Protein AF-0000000075077909 (afdb_homodimer)

Nearest PDB structures (foldseek):
  2gey-assembly3_C-2  TM=3.845E-01  e=5.358E-01  Streptomyces galilaeus
  4id2-assembly1_A  TM=4.530E-01  e=2.276E+00  Bacteroides ovatus ATCC 8483
  2gey-assembly3_A  TM=3.389E-01  e=6.541E-01  Streptomyces galilaeus
  1ln1-assembly1_A  TM=3.971E-01  e=1.190E+00  Homo sapiens
  4ytx-assembly4_L  TM=2.922E-01  e=3.227E+00  Saccharomyces cerevisiae S288C

pLDDT: mean 89.44, std 9.47, range [25.03, 98.0]

Foldseek 3Di:
DPPPCLFLLNLCVPFDFQDDPVPPPDDPSLLLLLLLLQLLQQQFALQSSQVSCVVCVVLSCVPPPCVVGGDHSVSSLVRLLRTDLVRLQLSLLVSCVVVFDDDAQFEKAKDKDWQAQLDDVVVPAHTWIKIWIAGLVRLATNTIFIDDRPDDCQVGLLVGLVSDQAARYEYEYEQVNPDQVSLVSSVVSHHKYKYWHDCVVPQQQVQQVVVVVVCVVVVVPPFDKDKDKDWDDDPQKIKIKIKIKGQPCVSGPPQVSHPQFGMKMKMWIWMDHPPDIDIDIIIITINDHRDRVSSVCNVVSNVVCCVSPVCCCCPQSVSSPHNSHRRCNNSSVVSSVSLSSSLLSLDPDPDDSNVSSNCSNVDSVSSVCSSGVD/DQPPCLFLLNLCVPFDFQDDPVPPPDDPSLLLLLLLLQLLQQQFALQSSQVSCVVCVVLSCVPPPCVVGGDHSVSSLVRLLRTDLVSLQLSLLVSCVSVFDDDAQFEKAKDKDWQAQLADVVVPAHTWIKIWIAGLVRLATNGIFIDDRPDDCQVGLLVGLVSDQAARYEYEYEQVNPDQVSLVSSVVSRHKYKYWHDCVVPQQQVQQVVVVVVCVVVVVVPFDKDKDKDWDDDPQKIKIKIKIKGQPCVSGPPQVSHPQFGMKMKMWIWMDHPPDIDIDIIIITINDHRDRVSSVCNVVSNVVCCVSPVCCCCPQSVSSPHNSHRHCNNSSVVSSVSLSSSLLSLDPDPDDSNVSSNCSNVDSVSSVCSSGVD

Structure (mmCIF, N/CA/C/O backbone):
data_AF-0000000075077909-model_v1
#
loop_
_entity.id
_entity.type
_entity.pdbx_description
1 polymer 'ISAs1 family transposase'
#
loop_
_atom_site.group_PDB
_atom_site.id
_atom_site.type_symbol
_atom_site.label_atom_id
_atom_site.label_alt_id
_atom_site.label_comp_id
_atom_site.label_asym_id
_atom_site.label_entity_id
_atom_site.label_seq_id
_atom_site.pdbx_PDB_ins_code
_atom_site.Cartn_x
_atom_site.Cartn_y
_atom_site.Cartn_z
_atom_site.occupancy
_atom_site.B_iso_or_equiv
_atom_site.auth_seq_id
_atom_site.auth_comp_id
_atom_site.auth_asym_id
_atom_site.auth_atom_id
_atom_site.pdbx_PDB_model_num
ATOM 1 N N . MET A 1 1 ? 3.834 -33.812 13.461 1 25.03 1 MET A N 1
ATOM 2 C CA . MET A 1 1 ? 5.242 -33.562 13.148 1 25.03 1 MET A CA 1
ATOM 3 C C . MET A 1 1 ? 5.43 -33.25 11.672 1 25.03 1 MET A C 1
ATOM 5 O O . MET A 1 1 ? 5.055 -34.062 10.805 1 25.03 1 MET A O 1
ATOM 9 N N . LEU A 1 2 ? 5.316 -32.125 11.25 1 38.5 2 LEU A N 1
ATOM 10 C CA . LEU A 1 2 ? 5.457 -31.906 9.812 1 38.5 2 LEU A CA 1
ATOM 11 C C . LEU A 1 2 ? 6.625 -32.719 9.258 1 38.5 2 LEU A C 1
ATOM 13 O O . LEU A 1 2 ? 7.672 -32.812 9.898 1 38.5 2 LEU A O 1
ATOM 17 N N . PRO A 1 3 ? 6.461 -33.594 8.422 1 41.5 3 PRO A N 1
ATOM 18 C CA . PRO A 1 3 ? 7.668 -34.312 8.047 1 41.5 3 PRO A CA 1
ATOM 19 C C . PRO A 1 3 ? 8.883 -33.406 7.867 1 41.5 3 PRO A C 1
ATOM 21 O O . PRO A 1 3 ? 8.75 -32.281 7.379 1 41.5 3 PRO A O 1
ATOM 24 N N . THR A 1 4 ? 9.93 -33.375 8.797 1 47.56 4 THR A N 1
ATOM 25 C CA . THR A 1 4 ? 11.25 -32.75 8.945 1 47.56 4 THR A CA 1
ATOM 26 C C . THR A 1 4 ? 11.836 -32.406 7.582 1 47.56 4 THR A C 1
ATOM 28 O O . THR A 1 4 ? 12.562 -31.422 7.453 1 47.56 4 THR A O 1
ATOM 31 N N . ASP A 1 5 ? 11.234 -33.094 6.422 1 58.75 5 ASP A N 1
ATOM 32 C CA . ASP A 1 5 ? 11.867 -33.125 5.109 1 58.75 5 ASP A CA 1
ATOM 33 C C . ASP A 1 5 ? 11.352 -32 4.219 1 58.75 5 ASP A C 1
ATOM 35 O O . ASP A 1 5 ? 11.961 -31.688 3.193 1 58.75 5 ASP A O 1
ATOM 39 N N . CYS A 1 6 ? 10.383 -31.125 4.645 1 64.06 6 CYS A N 1
ATOM 40 C CA . CYS A 1 6 ? 9.789 -30.141 3.734 1 64.06 6 CYS A CA 1
ATOM 41 C C . CYS A 1 6 ? 10.133 -28.719 4.16 1 64.06 6 CYS A C 1
ATOM 43 O O . CYS A 1 6 ? 9.477 -27.766 3.742 1 64.06 6 CYS A O 1
ATOM 45 N N . SER A 1 7 ? 11.164 -28.781 4.887 1 83.19 7 SER A N 1
ATOM 46 C CA . SER A 1 7 ? 11.5 -27.453 5.406 1 83.19 7 SER A CA 1
ATOM 47 C C . SER A 1 7 ? 12.133 -26.578 4.328 1 83.19 7 SER A C 1
ATOM 49 O O . SER A 1 7 ? 12.922 -27.062 3.518 1 83.19 7 SER A O 1
ATOM 51 N N . LEU A 1 8 ? 11.656 -25.391 4.281 1 86 8 LEU A N 1
ATOM 52 C CA . LEU A 1 8 ? 12.219 -24.391 3.367 1 86 8 LEU A CA 1
ATOM 53 C C . LEU A 1 8 ? 13.734 -24.328 3.504 1 86 8 LEU A C 1
ATOM 55 O O . LEU A 1 8 ? 14.453 -24.312 2.502 1 86 8 LEU A O 1
ATOM 59 N N . ILE A 1 9 ? 14.219 -24.453 4.699 1 86.94 9 ILE A N 1
ATOM 60 C CA . ILE A 1 9 ? 15.641 -24.328 5.004 1 86.94 9 ILE A CA 1
ATOM 61 C C . ILE A 1 9 ? 16.406 -25.484 4.383 1 86.94 9 ILE A C 1
ATOM 63 O O . ILE A 1 9 ? 17.469 -25.281 3.777 1 86.94 9 ILE A O 1
ATOM 67 N N . LYS A 1 10 ? 15.875 -26.641 4.426 1 88.38 10 LYS A N 1
ATOM 68 C CA . LYS A 1 10 ? 16.531 -27.812 3.863 1 88.38 10 LYS A CA 1
ATOM 69 C C . LYS A 1 10 ? 16.656 -27.703 2.346 1 88.38 10 LYS A C 1
ATOM 71 O O . LYS A 1 10 ? 17.719 -27.969 1.776 1 88.38 10 LYS A O 1
ATOM 76 N N . HIS A 1 11 ? 15.664 -27.297 1.731 1 91.25 11 HIS A N 1
ATOM 77 C CA . HIS A 1 11 ? 15.625 -27.266 0.274 1 91.25 11 HIS A CA 1
ATOM 78 C C . HIS A 1 11 ? 16.5 -26.141 -0.283 1 91.25 11 HIS A C 1
ATOM 80 O O . HIS A 1 11 ? 16.969 -26.219 -1.42 1 91.25 11 HIS A O 1
ATOM 86 N N . PHE A 1 12 ? 16.719 -25.141 0.516 1 92.69 12 PHE A N 1
ATOM 87 C CA . PHE A 1 12 ? 17.516 -24.016 0.029 1 92.69 12 PHE A CA 1
ATOM 88 C C . PHE A 1 12 ? 18.953 -24.094 0.546 1 92.69 12 PHE A C 1
ATOM 90 O O . PHE A 1 12 ? 19.766 -23.203 0.291 1 92.69 12 PHE A O 1
ATOM 97 N N . SER A 1 13 ? 19.25 -25.094 1.249 1 88.31 13 SER A N 1
ATOM 98 C CA . SER A 1 13 ? 20.594 -25.281 1.811 1 88.31 13 SER A CA 1
ATOM 99 C C . SER A 1 13 ? 21.625 -25.531 0.715 1 88.31 13 SER A C 1
ATOM 101 O O . SER A 1 13 ? 22.812 -25.328 0.923 1 88.31 13 SER A O 1
ATOM 103 N N . ASN A 1 14 ? 21.156 -25.844 -0.475 1 85.5 14 ASN A N 1
ATOM 104 C CA . ASN A 1 14 ? 22.078 -26.234 -1.544 1 85.5 14 ASN A CA 1
ATOM 105 C C . ASN A 1 14 ? 22.375 -25.062 -2.482 1 85.5 14 ASN A C 1
ATOM 107 O O . ASN A 1 14 ? 23.094 -25.234 -3.465 1 85.5 14 ASN A O 1
ATOM 111 N N . VAL A 1 15 ? 21.844 -23.953 -2.131 1 91.06 15 VAL A N 1
ATOM 112 C CA . VAL A 1 15 ? 22.141 -22.797 -2.971 1 91.06 15 VAL A CA 1
ATOM 113 C C . VAL A 1 15 ? 23.609 -22.438 -2.863 1 91.06 15 VAL A C 1
ATOM 115 O O . VAL A 1 15 ? 24.172 -22.375 -1.762 1 91.06 15 VAL A O 1
ATOM 118 N N . THR A 1 16 ? 24.234 -22.203 -3.947 1 89.81 16 THR A N 1
ATOM 119 C CA . THR A 1 16 ? 25.656 -21.875 -3.984 1 89.81 16 THR A CA 1
ATOM 120 C C . THR A 1 16 ? 25.891 -20.453 -3.504 1 89.81 16 THR A C 1
ATOM 122 O O . THR A 1 16 ? 25.219 -19.516 -3.953 1 89.81 16 THR A O 1
ATOM 125 N N . ASP A 1 17 ? 26.75 -20.344 -2.584 1 89.12 17 ASP A N 1
ATOM 126 C CA . ASP A 1 17 ? 27.156 -19.016 -2.113 1 89.12 17 ASP A CA 1
ATOM 127 C C . ASP A 1 17 ? 28.078 -18.328 -3.117 1 89.12 17 ASP A C 1
ATOM 129 O O . ASP A 1 17 ? 29.188 -18.812 -3.371 1 89.12 17 ASP A O 1
ATOM 133 N N . PRO A 1 18 ? 27.625 -17.25 -3.654 1 86.19 18 PRO A N 1
ATOM 134 C CA . PRO A 1 18 ? 28.406 -16.609 -4.711 1 86.19 18 PRO A CA 1
ATOM 135 C C . PRO A 1 18 ? 29.609 -15.844 -4.168 1 86.19 18 PRO A C 1
ATOM 137 O O . PRO A 1 18 ? 30.469 -15.414 -4.941 1 86.19 18 PRO A O 1
ATOM 140 N N . ARG A 1 19 ? 29.766 -15.797 -2.926 1 83.94 19 ARG A N 1
ATOM 141 C CA . ARG A 1 19 ? 30.812 -14.953 -2.338 1 83.94 19 ARG A CA 1
ATOM 142 C C . ARG A 1 19 ? 32.125 -15.711 -2.207 1 83.94 19 ARG A C 1
ATOM 144 O O . ARG A 1 19 ? 32.125 -16.938 -2.129 1 83.94 19 ARG A O 1
ATOM 151 N N . ILE A 1 20 ? 33.125 -14.789 -2.197 1 76.56 20 ILE A N 1
ATOM 152 C CA . ILE A 1 20 ? 34.438 -15.344 -1.906 1 76.56 20 ILE A CA 1
ATOM 153 C C . ILE A 1 20 ? 34.594 -15.523 -0.399 1 76.56 20 ILE A C 1
ATOM 155 O O . ILE A 1 20 ? 34 -14.797 0.39 1 76.56 20 ILE A O 1
ATOM 159 N N . GLU A 1 21 ? 35.438 -16.406 -0.018 1 72.31 21 GLU A N 1
ATOM 160 C CA . GLU A 1 21 ? 35.562 -16.875 1.357 1 72.31 21 GLU A CA 1
ATOM 161 C C . GLU A 1 21 ? 35.844 -15.727 2.314 1 72.31 21 GLU A C 1
ATOM 163 O O . GLU A 1 21 ? 35.25 -15.656 3.398 1 72.31 21 GLU A O 1
ATOM 168 N N . ARG A 1 22 ? 36.656 -14.82 1.953 1 63.66 22 ARG A N 1
ATOM 169 C CA . ARG A 1 22 ? 37.062 -13.742 2.844 1 63.66 22 ARG A CA 1
ATOM 170 C C . ARG A 1 22 ? 35.906 -12.789 3.131 1 63.66 22 ARG A C 1
ATOM 172 O O . ARG A 1 22 ? 35.938 -12.062 4.125 1 63.66 22 ARG A O 1
ATOM 179 N N . LYS A 1 23 ? 34.875 -12.945 2.359 1 68 23 LYS A N 1
ATOM 180 C CA . LYS A 1 23 ? 33.781 -11.977 2.455 1 68 23 LYS A CA 1
ATOM 181 C C . LYS A 1 23 ? 32.531 -12.625 2.99 1 68 23 LYS A C 1
ATOM 183 O O . LYS A 1 23 ? 31.422 -12.094 2.818 1 68 23 LYS A O 1
ATOM 188 N N . LYS A 1 24 ? 32.781 -13.797 3.611 1 75.38 24 LYS A N 1
ATOM 189 C CA . LYS A 1 24 ? 31.625 -14.547 4.078 1 75.38 24 LYS A CA 1
ATOM 190 C C . LYS A 1 24 ? 31.406 -14.359 5.578 1 75.38 24 LYS A C 1
ATOM 192 O O . LYS A 1 24 ? 31.406 -15.328 6.336 1 75.38 24 LYS A O 1
ATOM 197 N N . LEU A 1 25 ? 31.141 -13.195 6.008 1 81.31 25 LEU A N 1
ATOM 198 C CA . LEU A 1 25 ? 30.906 -12.953 7.426 1 81.31 25 LEU A CA 1
ATOM 199 C C . LEU A 1 25 ? 29.594 -13.594 7.871 1 81.31 25 LEU A C 1
ATOM 201 O O . LEU A 1 25 ? 29.531 -14.211 8.945 1 81.31 25 LEU A O 1
ATOM 205 N N . HIS A 1 26 ? 28.656 -13.586 7.055 1 90.81 26 HIS A N 1
ATOM 206 C CA . HIS A 1 26 ? 27.344 -14.164 7.344 1 90.81 26 HIS A CA 1
ATOM 207 C C . HIS A 1 26 ? 27.078 -15.383 6.469 1 90.81 26 HIS A C 1
ATOM 209 O O . HIS A 1 26 ? 27.406 -15.383 5.281 1 90.81 26 HIS A O 1
ATOM 215 N N . GLN A 1 27 ? 26.531 -16.375 7.117 1 91.56 27 GLN A N 1
ATOM 216 C CA . GLN A 1 27 ? 26.156 -17.531 6.32 1 91.56 27 GLN A CA 1
ATOM 217 C C . GLN A 1 27 ? 25.047 -17.188 5.332 1 91.56 27 GLN A C 1
ATOM 219 O O . GLN A 1 27 ? 24.188 -16.344 5.621 1 91.56 27 GLN A O 1
ATOM 224 N N . LEU A 1 28 ? 25.125 -17.859 4.203 1 94 28 LEU A N 1
ATOM 225 C CA . LEU A 1 28 ? 24.141 -17.578 3.162 1 94 28 LEU A CA 1
ATOM 226 C C . LEU A 1 28 ? 22.719 -17.875 3.66 1 94 28 LEU A C 1
ATOM 228 O O . LEU A 1 28 ? 21.812 -17.094 3.416 1 94 28 LEU A O 1
ATOM 232 N N . MET A 1 29 ? 22.594 -18.922 4.414 1 93.62 29 MET A N 1
ATOM 233 C CA . MET A 1 29 ? 21.266 -19.312 4.906 1 93.62 29 MET A CA 1
ATOM 234 C C . MET A 1 29 ? 20.734 -18.281 5.902 1 93.62 29 MET A C 1
ATOM 236 O O . MET A 1 29 ? 19.531 -18.047 5.98 1 93.62 29 MET A O 1
ATOM 240 N N . ASP A 1 30 ? 21.609 -17.703 6.633 1 95.25 30 ASP A N 1
ATOM 241 C CA . ASP A 1 30 ? 21.203 -16.609 7.512 1 95.25 30 ASP A CA 1
ATOM 242 C C . ASP A 1 30 ? 20.5 -15.5 6.73 1 95.25 30 ASP A C 1
ATOM 244 O O . ASP A 1 30 ? 19.469 -14.984 7.156 1 95.25 30 ASP A O 1
ATOM 248 N N . ILE A 1 31 ? 21.094 -15.227 5.602 1 95.94 31 ILE A N 1
ATOM 249 C CA . ILE A 1 31 ? 20.625 -14.125 4.773 1 95.94 31 ILE A CA 1
ATOM 250 C C . ILE A 1 31 ? 19.297 -14.508 4.129 1 95.94 31 ILE A C 1
ATOM 252 O O . ILE A 1 31 ? 18.344 -13.711 4.129 1 95.94 31 ILE A O 1
ATOM 256 N N . ILE A 1 32 ? 19.156 -15.703 3.666 1 95.56 32 ILE A N 1
ATOM 257 C CA . ILE A 1 32 ? 17.953 -16.156 2.984 1 95.56 32 ILE A CA 1
ATOM 258 C C . ILE A 1 32 ? 16.797 -16.219 3.977 1 95.56 32 ILE A C 1
ATOM 260 O O . ILE A 1 32 ? 15.719 -15.68 3.713 1 95.56 32 ILE A O 1
ATOM 264 N N . VAL A 1 33 ? 17.016 -16.766 5.145 1 95.94 33 VAL A N 1
ATOM 265 C CA . VAL A 1 33 ? 15.977 -16.922 6.152 1 95.94 33 VAL A CA 1
ATOM 266 C C . VAL A 1 33 ? 15.547 -15.555 6.668 1 95.94 33 VAL A C 1
ATOM 268 O O . VAL A 1 33 ? 14.352 -15.281 6.809 1 95.94 33 VAL A O 1
ATOM 271 N N . LEU A 1 34 ? 16.516 -14.711 6.93 1 97.5 34 LEU A N 1
ATOM 272 C CA . LEU A 1 34 ? 16.219 -13.352 7.355 1 97.5 34 LEU A CA 1
ATOM 273 C C . LEU A 1 34 ? 15.328 -12.648 6.336 1 97.5 34 LEU A C 1
ATOM 275 O O . LEU A 1 34 ? 14.305 -12.055 6.703 1 97.5 34 LEU A O 1
ATOM 279 N N . THR A 1 35 ? 15.656 -12.734 5.055 1 96.88 35 THR A N 1
ATOM 280 C CA . THR A 1 35 ? 14.938 -12.031 4 1 96.88 35 THR A CA 1
ATOM 281 C C . THR A 1 35 ? 13.516 -12.57 3.854 1 96.88 35 THR A C 1
ATOM 283 O O . THR A 1 35 ? 12.562 -11.805 3.711 1 96.88 35 THR A O 1
ATOM 286 N N . VAL A 1 36 ? 13.312 -13.852 3.912 1 96.69 36 VAL A N 1
ATOM 287 C CA . VAL A 1 36 ? 11.992 -14.469 3.807 1 96.69 36 VAL A CA 1
ATOM 288 C C . VAL A 1 36 ? 11.125 -14.039 4.988 1 96.69 36 VAL A C 1
ATOM 290 O O . VAL A 1 36 ? 9.992 -13.586 4.805 1 96.69 36 VAL A O 1
ATOM 293 N N . CYS A 1 37 ? 11.688 -14.117 6.211 1 97.5 37 CYS A N 1
ATOM 294 C CA . CYS A 1 37 ? 10.93 -13.789 7.414 1 97.5 37 CYS A CA 1
ATOM 295 C C . CYS A 1 37 ? 10.562 -12.312 7.441 1 97.5 37 CYS A C 1
ATOM 297 O O . CYS A 1 37 ? 9.453 -11.953 7.844 1 97.5 37 CYS A O 1
ATOM 299 N N . ALA A 1 38 ? 11.531 -11.531 7.07 1 97.75 38 ALA A N 1
ATOM 300 C CA . ALA A 1 38 ? 11.266 -10.094 7 1 97.75 38 ALA A CA 1
ATOM 301 C C . ALA A 1 38 ? 10.156 -9.797 5.996 1 97.75 38 ALA A C 1
ATOM 303 O O . ALA A 1 38 ? 9.25 -9.008 6.281 1 97.75 38 ALA A O 1
ATOM 304 N N . SER A 1 39 ? 10.203 -10.438 4.848 1 95.62 39 SER A N 1
ATOM 305 C CA . SER A 1 39 ? 9.195 -10.25 3.809 1 95.62 39 SER A CA 1
ATOM 306 C C . SER A 1 39 ? 7.82 -10.727 4.273 1 95.62 39 SER A C 1
ATOM 308 O O . SER A 1 39 ? 6.805 -10.078 4 1 95.62 39 SER A O 1
ATOM 310 N N . LEU A 1 40 ? 7.781 -11.797 5.012 1 96.06 40 LEU A N 1
ATOM 311 C CA . LEU A 1 40 ? 6.543 -12.305 5.59 1 96.06 40 LEU A CA 1
ATOM 312 C C . LEU A 1 40 ? 5.926 -11.281 6.535 1 96.06 40 LEU A C 1
ATOM 314 O O . LEU A 1 40 ? 4.703 -11.234 6.703 1 96.06 40 LEU A O 1
ATOM 318 N N . SER A 1 41 ? 6.832 -10.531 7.09 1 96.75 41 SER A N 1
ATOM 319 C CA . SER A 1 41 ? 6.41 -9.656 8.18 1 96.75 41 SER A CA 1
ATOM 320 C C . SER A 1 41 ? 6.246 -8.219 7.695 1 96.75 41 SER A C 1
ATOM 322 O O . SER A 1 41 ? 6.293 -7.281 8.492 1 96.75 41 SER A O 1
ATOM 324 N N . GLY A 1 42 ? 6.25 -8.008 6.438 1 93.56 42 GLY A N 1
ATOM 325 C CA . GLY A 1 42 ? 5.863 -6.715 5.898 1 93.56 42 GLY A CA 1
ATOM 326 C C . GLY A 1 42 ? 7.047 -5.883 5.434 1 93.56 42 GLY A C 1
ATOM 327 O O . GLY A 1 42 ? 6.871 -4.82 4.836 1 93.56 42 GLY A O 1
ATOM 328 N N . ALA A 1 43 ? 8.281 -6.309 5.656 1 94 43 ALA A N 1
ATOM 329 C CA . ALA A 1 43 ? 9.461 -5.531 5.277 1 94 43 ALA A CA 1
ATOM 330 C C . ALA A 1 43 ? 9.633 -5.5 3.764 1 94 43 ALA A C 1
ATOM 332 O O . ALA A 1 43 ? 9.586 -6.543 3.105 1 94 43 ALA A O 1
ATOM 333 N N . GLU A 1 44 ? 9.711 -4.219 3.367 1 88 44 GLU A N 1
ATOM 334 C CA . GLU A 1 44 ? 9.984 -4.004 1.951 1 88 44 GLU A CA 1
ATOM 335 C C . GLU A 1 44 ? 11.297 -3.244 1.754 1 88 44 GLU A C 1
ATOM 337 O O . GLU A 1 44 ? 11.57 -2.275 2.465 1 88 44 GLU A O 1
ATOM 342 N N . GLY A 1 45 ? 12.203 -3.758 1.009 1 90.69 45 GLY A N 1
ATOM 343 C CA . GLY A 1 45 ? 13.492 -3.125 0.77 1 90.69 45 GLY A CA 1
ATOM 344 C C . GLY A 1 45 ? 14.578 -3.615 1.705 1 90.69 45 GLY A C 1
ATOM 345 O O . GLY A 1 45 ? 14.289 -4.23 2.734 1 90.69 45 GLY A O 1
ATOM 346 N N . TRP A 1 46 ? 15.75 -3.191 1.415 1 94.56 46 TRP A N 1
ATOM 347 C CA . TRP A 1 46 ? 16.906 -3.729 2.129 1 94.56 46 TRP A CA 1
ATOM 348 C C . TRP A 1 46 ? 16.984 -3.164 3.543 1 94.56 46 TRP A C 1
ATOM 350 O O . TRP A 1 46 ? 17.234 -3.9 4.5 1 94.56 46 TRP A O 1
ATOM 360 N N . GLU A 1 47 ? 16.719 -1.946 3.684 1 94.75 47 GLU A N 1
ATOM 361 C CA . GLU A 1 47 ? 16.812 -1.312 4.996 1 94.75 47 GLU A CA 1
ATOM 362 C C . GLU A 1 47 ? 15.758 -1.868 5.949 1 94.75 47 GLU A C 1
ATOM 364 O O . GLU A 1 47 ? 16.031 -2.072 7.133 1 94.75 47 GLU A O 1
ATOM 369 N N . ALA A 1 48 ? 14.609 -2.02 5.43 1 94.88 48 ALA A N 1
ATOM 370 C CA . ALA A 1 48 ? 13.539 -2.578 6.254 1 94.88 48 ALA A CA 1
ATOM 371 C C . ALA A 1 48 ? 13.875 -4.004 6.691 1 94.88 48 ALA A C 1
ATOM 373 O O . ALA A 1 48 ? 13.578 -4.398 7.82 1 94.88 48 ALA A O 1
ATOM 374 N N . ILE A 1 49 ? 14.461 -4.754 5.836 1 96.88 49 ILE A N 1
ATOM 375 C CA . ILE A 1 49 ? 14.844 -6.125 6.16 1 96.88 49 ILE A CA 1
ATOM 376 C C . ILE A 1 49 ? 15.898 -6.117 7.27 1 96.88 49 ILE A C 1
ATOM 378 O O . ILE A 1 49 ? 15.805 -6.898 8.219 1 96.88 49 ILE A O 1
ATOM 382 N N . GLU A 1 50 ? 16.859 -5.262 7.07 1 97.19 50 GLU A N 1
ATOM 383 C CA . GLU A 1 50 ? 17.875 -5.117 8.109 1 97.19 50 GLU A CA 1
ATOM 384 C C . GLU A 1 50 ? 17.234 -4.746 9.445 1 97.19 50 GLU A C 1
ATOM 386 O O . GLU A 1 50 ? 17.562 -5.34 10.477 1 97.19 50 GLU A O 1
ATOM 391 N N . GLU A 1 51 ? 16.328 -3.785 9.414 1 96.5 51 GLU A N 1
ATOM 392 C CA . GLU A 1 51 ? 15.656 -3.332 10.633 1 96.5 51 GLU A CA 1
ATOM 393 C C . GLU A 1 51 ? 14.859 -4.461 11.281 1 96.5 51 GLU A C 1
ATOM 395 O O . GLU A 1 51 ? 14.875 -4.617 12.5 1 96.5 51 GLU A O 1
ATOM 400 N N . PHE A 1 52 ? 14.211 -5.23 10.531 1 98 52 PHE A N 1
ATOM 401 C CA . PHE A 1 52 ? 13.492 -6.395 11.031 1 98 52 PHE A CA 1
ATOM 402 C C . PHE A 1 52 ? 14.438 -7.34 11.766 1 98 52 PHE A C 1
ATOM 404 O O . PHE A 1 52 ? 14.125 -7.82 12.859 1 98 52 PHE A O 1
ATOM 411 N N . GLY A 1 53 ? 15.523 -7.633 11.117 1 98 53 GLY A N 1
ATOM 412 C CA . GLY A 1 53 ? 16.516 -8.516 11.719 1 98 53 GLY A CA 1
ATOM 413 C C . GLY A 1 53 ? 16.953 -8.07 13.102 1 98 53 GLY A C 1
ATOM 414 O O . GLY A 1 53 ? 16.984 -8.875 14.031 1 98 53 GLY A O 1
ATOM 415 N N . HIS A 1 54 ? 17.25 -6.781 13.211 1 97.19 54 HIS A N 1
ATOM 416 C CA . HIS A 1 54 ? 17.688 -6.254 14.5 1 97.19 54 HIS A CA 1
ATOM 417 C C . HIS A 1 54 ? 16.594 -6.41 15.555 1 97.19 54 HIS A C 1
ATOM 419 O O . HIS A 1 54 ? 16.891 -6.715 16.719 1 97.19 54 HIS A O 1
ATOM 425 N N . ASN A 1 55 ? 15.406 -6.254 15.172 1 96.38 55 ASN A N 1
ATOM 426 C CA . ASN A 1 55 ? 14.297 -6.301 16.125 1 96.38 55 ASN A CA 1
ATOM 427 C C . ASN A 1 55 ? 13.922 -7.738 16.469 1 96.38 55 ASN A C 1
ATOM 429 O O . ASN A 1 55 ? 13.297 -7.98 17.5 1 96.38 55 ASN A O 1
ATOM 433 N N . LYS A 1 56 ? 14.242 -8.664 15.602 1 97.25 56 LYS A N 1
ATOM 434 C CA . LYS A 1 56 ? 13.836 -10.047 15.828 1 97.25 56 LYS A CA 1
ATOM 435 C C . LYS A 1 56 ? 15.047 -10.977 15.898 1 97.25 56 LYS A C 1
ATOM 437 O O . LYS A 1 56 ? 14.961 -12.148 15.547 1 97.25 56 LYS A O 1
ATOM 442 N N . LEU A 1 57 ? 16.203 -10.461 16.328 1 97.25 57 LEU A N 1
ATOM 443 C CA . LEU A 1 57 ? 17.453 -11.211 16.312 1 97.25 57 LEU A CA 1
ATOM 444 C C . LEU A 1 57 ? 17.328 -12.492 17.125 1 97.25 57 LEU A C 1
ATOM 446 O O . LEU A 1 57 ? 17.625 -13.578 16.641 1 97.25 57 LEU A O 1
ATOM 450 N N . ASP A 1 58 ? 16.797 -12.359 18.359 1 96.31 58 ASP A N 1
ATOM 451 C CA . ASP A 1 58 ? 16.703 -13.516 19.234 1 96.31 58 ASP A CA 1
ATOM 452 C C . ASP A 1 58 ? 15.766 -14.57 18.656 1 96.31 58 ASP A C 1
ATOM 454 O O . ASP A 1 58 ? 16.031 -15.766 18.75 1 96.31 58 ASP A O 1
ATOM 458 N N . TRP A 1 59 ? 14.727 -14.094 18.078 1 96.31 59 TRP A N 1
ATOM 459 C CA . TRP A 1 59 ? 13.766 -15.008 17.469 1 96.31 59 TRP A CA 1
ATOM 460 C C . TRP A 1 59 ? 14.375 -15.711 16.266 1 96.31 59 TRP A C 1
ATOM 462 O O . TRP A 1 59 ? 14.219 -16.922 16.094 1 96.31 59 TRP A O 1
ATOM 472 N N . LEU A 1 60 ? 15.109 -15.023 15.453 1 97 60 LEU A N 1
ATOM 473 C CA . LEU A 1 60 ? 15.734 -15.562 14.25 1 97 60 LEU A CA 1
ATOM 474 C C . LEU A 1 60 ? 16.766 -16.625 14.602 1 97 60 LEU A C 1
ATOM 476 O O . LEU A 1 60 ? 16.922 -17.609 13.883 1 97 60 LEU A O 1
ATOM 480 N N . ARG A 1 61 ? 17.375 -16.406 15.703 1 96.44 61 ARG A N 1
ATOM 481 C CA . ARG A 1 61 ? 18.438 -17.312 16.125 1 96.44 61 ARG A CA 1
ATOM 482 C C . ARG A 1 61 ? 17.891 -18.688 16.469 1 96.44 61 ARG A C 1
ATOM 484 O O . ARG A 1 61 ? 18.641 -19.656 16.594 1 96.44 61 ARG A O 1
ATOM 491 N N . GLN A 1 62 ? 16.625 -18.812 16.594 1 94.56 62 GLN A N 1
ATOM 492 C CA . GLN A 1 62 ? 16.016 -20.125 16.797 1 94.56 62 GLN A CA 1
ATOM 493 C C . GLN A 1 62 ? 16.078 -20.969 15.531 1 94.56 62 GLN A C 1
ATOM 495 O O . GLN A 1 62 ? 15.953 -22.188 15.586 1 94.56 62 GLN A O 1
ATOM 500 N N . PHE A 1 63 ? 16.359 -20.359 14.391 1 93.06 63 PHE A N 1
ATOM 501 C CA . PHE A 1 63 ? 16.281 -21.062 13.117 1 93.06 63 PHE A CA 1
ATOM 502 C C . PHE A 1 63 ? 17.641 -21.062 12.414 1 93.06 63 PHE A C 1
ATOM 504 O O . PHE A 1 63 ? 17.984 -22 11.703 1 93.06 63 PHE A O 1
ATOM 511 N N . VAL A 1 64 ? 18.344 -19.922 12.602 1 93.75 64 VAL A N 1
ATOM 512 C CA . VAL A 1 64 ? 19.688 -19.781 12.016 1 93.75 64 VAL A CA 1
ATOM 513 C C . VAL A 1 64 ? 20.625 -19.156 13.039 1 93.75 64 VAL A C 1
ATOM 515 O O . VAL A 1 64 ? 20.203 -18.359 13.883 1 93.75 64 VAL A O 1
ATOM 518 N N . PRO A 1 65 ? 21.844 -19.484 12.953 1 94.25 65 PRO A N 1
ATOM 519 C CA . PRO A 1 65 ? 22.781 -19.062 14.008 1 94.25 65 PRO A CA 1
ATOM 520 C C . PRO A 1 65 ? 22.969 -17.562 14.078 1 94.25 65 PRO A C 1
ATOM 522 O O . PRO A 1 65 ? 23.031 -16.984 15.164 1 94.25 65 PRO A O 1
ATOM 525 N N . LEU A 1 66 ? 23.156 -16.906 12.945 1 95.44 66 LEU A N 1
ATOM 526 C CA . LEU A 1 66 ? 23.469 -15.477 12.906 1 95.44 66 LEU A CA 1
ATOM 527 C C . LEU A 1 66 ? 24.625 -15.141 13.844 1 95.44 66 LEU A C 1
ATOM 529 O O . LEU A 1 66 ? 24.516 -14.227 14.664 1 95.44 66 LEU A O 1
ATOM 533 N N . LYS A 1 67 ? 25.656 -15.797 13.703 1 94 67 LYS A N 1
ATOM 534 C CA . LYS A 1 67 ? 26.812 -15.719 14.602 1 94 67 LYS A CA 1
ATOM 535 C C . LYS A 1 67 ? 27.375 -14.297 14.648 1 94 67 LYS A C 1
ATOM 537 O O . LYS A 1 67 ? 27.828 -13.844 15.695 1 94 67 LYS A O 1
ATOM 542 N N . ASN A 1 68 ? 27.312 -13.633 13.539 1 94.12 68 ASN A N 1
ATOM 543 C CA . ASN A 1 68 ? 27.875 -12.289 13.461 1 94.12 68 ASN A CA 1
ATOM 544 C C . ASN A 1 68 ? 26.797 -11.219 13.445 1 94.12 68 ASN A C 1
ATOM 546 O O . ASN A 1 68 ? 26.984 -10.133 12.891 1 94.12 68 ASN A O 1
ATOM 550 N N . GLY A 1 69 ? 25.688 -11.594 13.898 1 95.38 69 GLY A N 1
ATOM 551 C CA . GLY A 1 69 ? 24.609 -10.617 13.961 1 95.38 69 GLY A CA 1
ATOM 552 C C . GLY A 1 69 ? 23.891 -10.438 12.641 1 95.38 69 GLY A C 1
ATOM 553 O O . GLY A 1 69 ? 23.859 -11.352 11.812 1 95.38 69 GLY A O 1
ATOM 554 N N . ILE A 1 70 ? 23.234 -9.281 12.516 1 97.31 70 ILE A N 1
ATOM 555 C CA . ILE A 1 70 ? 22.406 -9 11.352 1 97.31 70 ILE A CA 1
ATOM 556 C C . ILE A 1 70 ? 23.25 -8.328 10.266 1 97.31 70 ILE A C 1
ATOM 558 O O . ILE A 1 70 ? 23.906 -7.316 10.523 1 97.31 70 ILE A O 1
ATOM 562 N N . PRO A 1 71 ? 23.234 -8.953 9.078 1 96 71 PRO A N 1
ATOM 563 C CA . PRO A 1 71 ? 23.953 -8.281 7.992 1 96 71 PRO A CA 1
ATOM 564 C C . PRO A 1 71 ? 23.375 -6.902 7.672 1 96 71 PRO A C 1
ATOM 566 O O . PRO A 1 71 ? 22.156 -6.691 7.797 1 96 71 PRO A O 1
ATOM 569 N N . SER A 1 72 ? 24.234 -6.016 7.242 1 95.94 72 SER A N 1
ATOM 570 C CA . SER A 1 72 ? 23.797 -4.684 6.844 1 95.94 72 SER A CA 1
ATOM 571 C C . SER A 1 72 ? 22.969 -4.738 5.566 1 95.94 72 SER A C 1
ATOM 573 O O . SER A 1 72 ? 23.016 -5.723 4.824 1 95.94 72 SER A O 1
ATOM 575 N N . HIS A 1 73 ? 22.25 -3.668 5.324 1 95.5 73 HIS A N 1
ATOM 576 C CA . HIS A 1 73 ? 21.453 -3.594 4.105 1 95.5 73 HIS A CA 1
ATOM 577 C C . HIS A 1 73 ? 22.328 -3.666 2.863 1 95.5 73 HIS A C 1
ATOM 579 O O . HIS A 1 73 ? 21.922 -4.23 1.843 1 95.5 73 HIS A O 1
ATOM 585 N N . ASP A 1 74 ? 23.516 -3.166 2.955 1 93.94 74 ASP A N 1
ATOM 586 C CA . ASP A 1 74 ? 24.453 -3.254 1.839 1 93.94 74 ASP A CA 1
ATOM 587 C C . ASP A 1 74 ? 24.891 -4.699 1.602 1 93.94 74 ASP A C 1
ATOM 589 O O . ASP A 1 74 ? 25.016 -5.137 0.455 1 93.94 74 ASP A O 1
ATOM 593 N N . CYS A 1 75 ? 25.109 -5.344 2.672 1 94.19 75 CYS A N 1
ATOM 594 C CA . CYS A 1 75 ? 25.5 -6.746 2.58 1 94.19 75 CYS A CA 1
ATOM 595 C C . CYS A 1 75 ? 24.375 -7.586 2 1 94.19 75 CYS A C 1
ATOM 597 O O . CYS A 1 75 ? 24.609 -8.43 1.128 1 94.19 75 CYS A O 1
ATOM 599 N N . LEU A 1 76 ? 23.188 -7.371 2.445 1 95.62 76 LEU A N 1
ATOM 600 C CA . LEU A 1 76 ? 22.016 -8.078 1.929 1 95.62 76 LEU A CA 1
ATOM 601 C C . LEU A 1 76 ? 21.891 -7.871 0.424 1 95.62 76 LEU A C 1
ATOM 603 O O . LEU A 1 76 ? 21.75 -8.836 -0.329 1 95.62 76 LEU A O 1
ATOM 607 N N . ALA A 1 77 ? 21.953 -6.621 0.055 1 94.31 77 ALA A N 1
ATOM 608 C CA . ALA A 1 77 ? 21.844 -6.273 -1.359 1 94.31 77 ALA A CA 1
ATOM 609 C C . ALA A 1 77 ? 22.938 -6.938 -2.18 1 94.31 77 ALA A C 1
ATOM 611 O O . ALA A 1 77 ? 22.672 -7.488 -3.252 1 94.31 77 ALA A O 1
ATOM 612 N N . TYR A 1 78 ? 24.078 -6.879 -1.646 1 93.12 78 TYR A N 1
ATOM 613 C CA . TYR A 1 78 ? 25.25 -7.422 -2.326 1 93.12 78 TYR A CA 1
ATOM 614 C C . TYR A 1 78 ? 25.109 -8.93 -2.535 1 93.12 78 TYR A C 1
ATOM 616 O O . TYR A 1 78 ? 25.312 -9.43 -3.643 1 93.12 78 TYR A O 1
ATOM 624 N N . VAL A 1 79 ? 24.766 -9.656 -1.567 1 94.06 79 VAL A N 1
ATOM 625 C CA . VAL A 1 79 ? 24.703 -11.117 -1.623 1 94.06 79 VAL A CA 1
ATOM 626 C C . VAL A 1 79 ? 23.531 -11.555 -2.5 1 94.06 79 VAL A C 1
ATOM 628 O O . VAL A 1 79 ? 23.688 -12.375 -3.402 1 94.06 79 VAL A O 1
ATOM 631 N N . ILE A 1 80 ? 22.375 -10.992 -2.299 1 94.56 80 ILE A N 1
ATOM 632 C CA . ILE A 1 80 ? 21.172 -11.406 -3.004 1 94.56 80 ILE A CA 1
ATOM 633 C C . ILE A 1 80 ? 21.312 -11.094 -4.492 1 94.56 80 ILE A C 1
ATOM 635 O O . ILE A 1 80 ? 20.859 -11.867 -5.34 1 94.56 80 ILE A O 1
ATOM 639 N N . SER A 1 81 ? 21.938 -9.977 -4.797 1 93.25 81 SER A N 1
ATOM 640 C CA . SER A 1 81 ? 22.094 -9.57 -6.188 1 93.25 81 SER A CA 1
ATOM 641 C C . SER A 1 81 ? 23.016 -10.516 -6.953 1 93.25 81 SER A C 1
ATOM 643 O O . SER A 1 81 ? 23.031 -10.508 -8.188 1 93.25 81 SER A O 1
ATOM 645 N N . ARG A 1 82 ? 23.734 -11.367 -6.301 1 93.19 82 ARG A N 1
ATOM 646 C CA . ARG A 1 82 ? 24.719 -12.219 -6.945 1 93.19 82 ARG A CA 1
ATOM 647 C C . ARG A 1 82 ? 24.281 -13.68 -6.934 1 93.19 82 ARG A C 1
ATOM 649 O O . ARG A 1 82 ? 24.938 -14.539 -7.535 1 93.19 82 ARG A O 1
ATOM 656 N N . LEU A 1 83 ? 23.141 -13.906 -6.32 1 94.31 83 LEU A N 1
ATOM 657 C CA . LEU A 1 83 ? 22.625 -15.266 -6.344 1 94.31 83 LEU A CA 1
ATOM 658 C C . LEU A 1 83 ? 22.188 -15.656 -7.754 1 94.31 83 LEU A C 1
ATOM 660 O O . LEU A 1 83 ? 21.703 -14.812 -8.516 1 94.31 83 LEU A O 1
ATOM 664 N N . SER A 1 84 ? 22.375 -16.906 -8.07 1 93.38 84 SER A N 1
ATOM 665 C CA . SER A 1 84 ? 21.906 -17.422 -9.352 1 93.38 84 SER A CA 1
ATOM 666 C C . SER A 1 84 ? 20.391 -17.609 -9.344 1 93.38 84 SER A C 1
ATOM 668 O O . SER A 1 84 ? 19.875 -18.484 -8.633 1 93.38 84 SER A O 1
ATOM 670 N N . PRO A 1 85 ? 19.719 -16.891 -10.211 1 92.25 85 PRO A N 1
ATOM 671 C CA . PRO A 1 85 ? 18.266 -17.078 -10.273 1 92.25 85 PRO A CA 1
ATOM 672 C C . PRO A 1 85 ? 17.875 -18.5 -10.656 1 92.25 85 PRO A C 1
ATOM 674 O O . PRO A 1 85 ? 16.875 -19.047 -10.148 1 92.25 85 PRO A O 1
ATOM 677 N N . LYS A 1 86 ? 18.641 -19.109 -11.5 1 90.81 86 LYS A N 1
ATOM 678 C CA . LYS A 1 86 ? 18.375 -20.469 -11.953 1 90.81 86 LYS A CA 1
ATOM 679 C C . LYS A 1 86 ? 18.484 -21.453 -10.805 1 90.81 86 LYS A C 1
ATOM 681 O O . LYS A 1 86 ? 17.609 -22.297 -10.617 1 90.81 86 LYS A O 1
ATOM 686 N N . GLU A 1 87 ? 19.531 -21.297 -10.094 1 93.38 87 GLU A N 1
ATOM 687 C CA . GLU A 1 87 ? 19.719 -22.188 -8.953 1 93.38 87 GLU A CA 1
ATOM 688 C C . GLU A 1 87 ? 18.641 -21.969 -7.895 1 93.38 87 GLU A C 1
ATOM 690 O O . GLU A 1 87 ? 18.125 -22.922 -7.324 1 93.38 87 GLU A O 1
ATOM 695 N N . PHE A 1 88 ? 18.422 -20.75 -7.637 1 94.75 88 PHE A N 1
ATOM 696 C CA . PHE A 1 88 ? 17.406 -20.391 -6.652 1 94.75 88 PHE A CA 1
ATOM 697 C C . PHE A 1 88 ? 16.047 -20.953 -7.047 1 94.75 88 PHE A C 1
ATOM 699 O O . PHE A 1 88 ? 15.312 -21.469 -6.207 1 94.75 88 PHE A O 1
ATOM 706 N N . GLN A 1 89 ? 15.758 -20.875 -8.297 1 93.75 89 GLN A N 1
ATOM 707 C CA . GLN A 1 89 ? 14.516 -21.406 -8.844 1 93.75 89 GLN A CA 1
ATOM 708 C C . GLN A 1 89 ? 14.438 -22.922 -8.664 1 93.75 89 GLN A C 1
ATOM 710 O O . GLN A 1 89 ? 13.375 -23.453 -8.336 1 93.75 89 GLN A O 1
ATOM 715 N N . ARG A 1 90 ? 15.469 -23.562 -8.906 1 93.19 90 ARG A N 1
ATOM 716 C CA . ARG A 1 90 ? 15.492 -25.016 -8.742 1 93.19 90 ARG A CA 1
ATOM 717 C C . ARG A 1 90 ? 15.164 -25.406 -7.309 1 93.19 90 ARG A C 1
ATOM 719 O O . ARG A 1 90 ? 14.398 -26.344 -7.078 1 93.19 90 ARG A O 1
ATOM 726 N N . CYS A 1 91 ? 15.742 -24.672 -6.418 1 94.62 91 CYS A N 1
ATOM 727 C CA . CYS A 1 91 ? 15.453 -24.938 -5.012 1 94.62 91 CYS A CA 1
ATOM 728 C C . CYS A 1 91 ? 13.984 -24.672 -4.695 1 94.62 91 CYS A C 1
ATOM 730 O O . CYS A 1 91 ? 13.359 -25.422 -3.959 1 94.62 91 CYS A O 1
ATOM 732 N N . PHE A 1 92 ? 13.523 -23.672 -5.254 1 96.19 92 PHE A N 1
ATOM 733 C CA . PHE A 1 92 ? 12.125 -23.297 -5.062 1 96.19 92 PHE A CA 1
ATOM 734 C C . PHE A 1 92 ? 11.195 -24.422 -5.551 1 96.19 92 PHE A C 1
ATOM 736 O O . PHE A 1 92 ? 10.281 -24.828 -4.836 1 96.19 92 PHE A O 1
ATOM 743 N N . ILE A 1 93 ? 11.414 -24.859 -6.695 1 94.38 93 ILE A N 1
ATOM 744 C CA . ILE A 1 93 ? 10.57 -25.891 -7.309 1 94.38 93 ILE A CA 1
ATOM 745 C C . ILE A 1 93 ? 10.656 -27.172 -6.492 1 94.38 93 ILE A C 1
ATOM 747 O O . ILE A 1 93 ? 9.641 -27.828 -6.258 1 94.38 93 ILE A O 1
ATOM 751 N N . ASP A 1 94 ? 11.844 -27.453 -6.074 1 93.38 94 ASP A N 1
ATOM 752 C CA . ASP A 1 94 ? 12.031 -28.641 -5.238 1 93.38 94 ASP A CA 1
ATOM 753 C C . ASP A 1 94 ? 11.195 -28.547 -3.963 1 93.38 94 ASP A C 1
ATOM 755 O O . ASP A 1 94 ? 10.547 -29.516 -3.568 1 93.38 94 ASP A O 1
ATOM 759 N N . TRP A 1 95 ? 11.234 -27.453 -3.395 1 94.12 95 TRP A N 1
ATOM 760 C CA . TRP A 1 95 ? 10.469 -27.203 -2.18 1 94.12 95 TRP A CA 1
ATOM 761 C C . TRP A 1 95 ? 8.969 -27.297 -2.457 1 94.12 95 TRP A C 1
ATOM 763 O O . TRP A 1 95 ? 8.234 -27.969 -1.717 1 94.12 95 TRP A O 1
ATOM 773 N N . VAL A 1 96 ? 8.5 -26.734 -3.51 1 94.56 96 VAL A N 1
ATOM 774 C CA . VAL A 1 96 ? 7.082 -26.703 -3.844 1 94.56 96 VAL A CA 1
ATOM 775 C C . VAL A 1 96 ? 6.594 -28.125 -4.129 1 94.56 96 VAL A C 1
ATOM 777 O O . VAL A 1 96 ? 5.488 -28.5 -3.723 1 94.56 96 VAL A O 1
ATOM 780 N N . ASN A 1 97 ? 7.438 -28.875 -4.773 1 91.5 97 ASN A N 1
ATOM 781 C CA . ASN A 1 97 ? 7.074 -30.266 -5.07 1 91.5 97 ASN A CA 1
ATOM 782 C C . ASN A 1 97 ? 6.906 -31.078 -3.799 1 91.5 97 ASN A C 1
ATOM 784 O O . ASN A 1 97 ? 6.121 -32.031 -3.77 1 91.5 97 ASN A O 1
ATOM 788 N N . ALA A 1 98 ? 7.59 -30.656 -2.832 1 90.12 98 ALA A N 1
ATOM 789 C CA . ALA A 1 98 ? 7.508 -31.375 -1.562 1 90.12 98 ALA A CA 1
ATOM 790 C C . ALA A 1 98 ? 6.219 -31.031 -0.823 1 90.12 98 ALA A C 1
ATOM 792 O O . ALA A 1 98 ? 5.738 -31.828 -0.006 1 90.12 98 ALA A O 1
ATOM 793 N N . ILE A 1 99 ? 5.629 -29.938 -1.12 1 89.25 99 ILE A N 1
ATOM 794 C CA . ILE A 1 99 ? 4.492 -29.531 -0.305 1 89.25 99 ILE A CA 1
ATOM 795 C C . ILE A 1 99 ? 3.211 -29.594 -1.133 1 89.25 99 ILE A C 1
ATOM 797 O O . ILE A 1 99 ? 2.107 -29.594 -0.582 1 89.25 99 ILE A O 1
ATOM 801 N N . ARG A 1 100 ? 3.303 -29.656 -2.404 1 89.44 100 ARG A N 1
ATOM 802 C CA . ARG A 1 100 ? 2.109 -29.609 -3.242 1 89.44 100 ARG A CA 1
ATOM 803 C C . ARG A 1 100 ? 1.379 -30.953 -3.221 1 89.44 100 ARG A C 1
ATOM 805 O O . ARG A 1 100 ? 1.995 -31.984 -3.006 1 89.44 100 ARG A O 1
ATOM 812 N N . GLU A 1 101 ? 0.113 -30.875 -3.426 1 89.62 101 GLU A N 1
ATOM 813 C CA . GLU A 1 101 ? -0.721 -32.062 -3.539 1 89.62 101 GLU A CA 1
ATOM 814 C C . GLU A 1 101 ? -0.917 -32.469 -5 1 89.62 101 GLU A C 1
ATOM 816 O O . GLU A 1 101 ? -0.908 -31.625 -5.887 1 89.62 101 GLU A O 1
ATOM 821 N N . VAL A 1 102 ? -0.983 -33.719 -5.129 1 88.38 102 VAL A N 1
ATOM 822 C CA . VAL A 1 102 ? -1.292 -34.219 -6.469 1 88.38 102 VAL A CA 1
ATOM 823 C C . VAL A 1 102 ? -2.797 -34.156 -6.711 1 88.38 102 VAL A C 1
ATOM 825 O O . VAL A 1 102 ? -3.572 -34.844 -6.051 1 88.38 102 VAL A O 1
ATOM 828 N N . ILE A 1 103 ? -3.154 -33.375 -7.602 1 90.5 103 ILE A N 1
ATOM 829 C CA . ILE A 1 103 ? -4.562 -33.188 -7.93 1 90.5 103 ILE A CA 1
ATOM 830 C C . ILE A 1 103 ? -4.809 -33.562 -9.383 1 90.5 103 ILE A C 1
ATOM 832 O O . ILE A 1 103 ? -4.152 -33.062 -10.297 1 90.5 103 ILE A O 1
ATOM 836 N N . PRO A 1 104 ? -5.703 -34.469 -9.547 1 88.56 104 PRO A N 1
ATOM 837 C CA . PRO A 1 104 ? -6.02 -34.844 -10.922 1 88.56 104 PRO A CA 1
ATOM 838 C C . PRO A 1 104 ? -6.512 -33.656 -11.758 1 88.56 104 PRO A C 1
ATOM 840 O O . PRO A 1 104 ? -7.289 -32.844 -11.273 1 88.56 104 PRO A O 1
ATOM 843 N N . ASP A 1 105 ? -6.023 -33.594 -12.977 1 90.62 105 ASP A N 1
ATOM 844 C CA . ASP A 1 105 ? -6.414 -32.562 -13.938 1 90.62 105 ASP A CA 1
ATOM 845 C C . ASP A 1 105 ? -6.188 -31.156 -13.375 1 90.62 105 ASP A C 1
ATOM 847 O O . ASP A 1 105 ? -7.012 -30.266 -13.57 1 90.62 105 ASP A O 1
ATOM 851 N N . GLU A 1 106 ? -5.164 -31.078 -12.539 1 93.94 106 GLU A N 1
ATOM 852 C CA . GLU A 1 106 ? -4.809 -29.75 -12.039 1 93.94 106 GLU A CA 1
ATOM 853 C C . GLU A 1 106 ? -4.543 -28.781 -13.188 1 93.94 106 GLU A C 1
ATOM 855 O O . GLU A 1 106 ? -3.869 -29.141 -14.164 1 93.94 106 GLU A O 1
ATOM 860 N N . VAL A 1 107 ? -5.172 -27.641 -13.078 1 95.19 107 VAL A N 1
ATOM 861 C CA . VAL A 1 107 ? -4.941 -26.609 -14.078 1 95.19 107 VAL A CA 1
ATOM 862 C C . VAL A 1 107 ? -3.742 -25.75 -13.664 1 95.19 107 VAL A C 1
ATOM 864 O O . VAL A 1 107 ? -3.709 -25.219 -12.562 1 95.19 107 VAL A O 1
ATOM 867 N N . ILE A 1 108 ? -2.746 -25.672 -14.461 1 96.19 108 ILE A N 1
ATOM 868 C CA . ILE A 1 108 ? -1.58 -24.828 -14.266 1 96.19 108 ILE A CA 1
ATOM 869 C C . ILE A 1 108 ? -1.657 -23.609 -15.203 1 96.19 108 ILE A C 1
ATOM 871 O O . ILE A 1 108 ? -1.538 -23.766 -16.422 1 96.19 108 ILE A O 1
ATOM 875 N N . ALA A 1 109 ? -1.875 -22.484 -14.648 1 96.06 109 ALA A N 1
ATOM 876 C CA . ALA A 1 109 ? -1.968 -21.266 -15.438 1 96.06 109 ALA A CA 1
ATOM 877 C C . ALA A 1 109 ? -0.603 -20.594 -15.57 1 96.06 109 ALA A C 1
ATOM 879 O 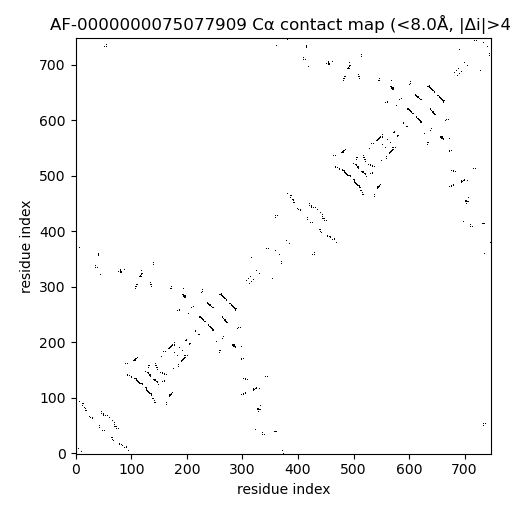O . ALA A 1 109 ? 0.092 -20.375 -14.578 1 96.06 109 ALA A O 1
ATOM 880 N N . ILE A 1 110 ? -0.203 -20.297 -16.766 1 95.06 110 ILE A N 1
ATOM 881 C CA . ILE A 1 110 ? 1.057 -19.609 -17.031 1 95.06 110 ILE A CA 1
ATOM 882 C C . ILE A 1 110 ? 0.777 -18.188 -17.531 1 95.06 110 ILE A C 1
ATOM 884 O O . ILE A 1 110 ? 0.013 -18 -18.469 1 95.06 110 ILE A O 1
ATOM 888 N N . ASP A 1 111 ? 1.368 -17.281 -16.859 1 92.25 111 ASP A N 1
ATOM 889 C CA . ASP A 1 111 ? 1.188 -15.875 -17.25 1 92.25 111 ASP A CA 1
ATOM 890 C C . ASP A 1 111 ? 2.381 -15.031 -16.812 1 92.25 111 ASP A C 1
ATOM 892 O O . ASP A 1 111 ? 3.139 -15.422 -15.93 1 92.25 111 ASP A O 1
ATOM 896 N N . GLY A 1 112 ? 2.549 -13.891 -17.5 1 88.88 112 GLY A N 1
ATOM 897 C CA . GLY A 1 112 ? 3.65 -12.992 -17.188 1 88.88 112 GLY A CA 1
ATOM 898 C C . GLY A 1 112 ? 3.205 -11.727 -16.469 1 88.88 112 GLY A C 1
ATOM 899 O O . GLY A 1 112 ? 2.08 -11.258 -16.672 1 88.88 112 GLY A O 1
ATOM 900 N N . LYS A 1 113 ? 4.094 -11.219 -15.586 1 88.25 113 LYS A N 1
ATOM 901 C CA . LYS A 1 113 ? 3.881 -9.945 -14.906 1 88.25 113 LYS A CA 1
ATOM 902 C C . LYS A 1 113 ? 5.156 -9.109 -14.891 1 88.25 113 LYS A C 1
ATOM 904 O O . LYS A 1 113 ? 6.246 -9.633 -14.648 1 88.25 113 LYS A O 1
ATOM 909 N N . THR A 1 114 ? 5.035 -7.867 -15.203 1 84.56 114 THR A N 1
ATOM 910 C CA . THR A 1 114 ? 6.168 -6.949 -15.164 1 84.56 114 THR A CA 1
ATOM 911 C C . THR A 1 114 ? 6.223 -6.211 -13.828 1 84.56 114 THR A C 1
ATOM 913 O O . THR A 1 114 ? 5.215 -5.672 -13.367 1 84.56 114 THR A O 1
ATOM 916 N N . ALA A 1 115 ? 7.367 -6.273 -13.188 1 80.94 115 ALA A N 1
ATOM 917 C CA . ALA A 1 115 ? 7.609 -5.469 -11.992 1 80.94 115 ALA A CA 1
ATOM 918 C C . ALA A 1 115 ? 7.945 -4.027 -12.359 1 80.94 115 ALA A C 1
ATOM 920 O O . ALA A 1 115 ? 9.102 -3.713 -12.664 1 80.94 115 ALA A O 1
ATOM 921 N N . ARG A 1 116 ? 7.125 -3.072 -12.312 1 77.56 116 ARG A N 1
ATOM 922 C CA . ARG A 1 116 ? 7.164 -1.774 -12.984 1 77.56 116 ARG A CA 1
ATOM 923 C C . ARG A 1 116 ? 8.305 -0.916 -12.445 1 77.56 116 ARG A C 1
ATOM 925 O O . ARG A 1 116 ? 8.969 -0.208 -13.211 1 77.56 116 ARG A O 1
ATOM 932 N N . ARG A 1 117 ? 8.594 -0.892 -11.156 1 73.62 117 ARG A N 1
ATOM 933 C CA . ARG A 1 117 ? 9.594 0.038 -10.633 1 73.62 117 ARG A CA 1
ATOM 934 C C . ARG A 1 117 ? 10.93 -0.66 -10.422 1 73.62 117 ARG A C 1
ATOM 936 O O . ARG A 1 117 ? 11.789 -0.155 -9.695 1 73.62 117 ARG A O 1
ATOM 943 N N . SER A 1 118 ? 11.109 -1.731 -11.164 1 76.31 118 SER A N 1
ATOM 944 C CA . SER A 1 118 ? 12.383 -2.443 -11.086 1 76.31 118 SER A CA 1
ATOM 945 C C . SER A 1 118 ? 13.328 -1.996 -12.188 1 76.31 118 SER A C 1
ATOM 947 O O . SER A 1 118 ? 14.398 -2.584 -12.375 1 76.31 118 SER A O 1
ATOM 949 N N . HIS A 1 119 ? 12.945 -0.972 -12.883 1 73.19 119 HIS A N 1
ATOM 950 C CA . HIS A 1 119 ? 13.797 -0.447 -13.938 1 73.19 119 HIS A CA 1
ATOM 951 C C . HIS A 1 119 ? 14.945 0.378 -13.367 1 73.19 119 HIS A C 1
ATOM 953 O O . HIS A 1 119 ? 14.859 0.866 -12.234 1 73.19 119 HIS A O 1
ATOM 959 N N . ASP A 1 120 ? 15.922 0.323 -14.102 1 72 120 ASP A N 1
ATOM 960 C CA . ASP A 1 120 ? 17.062 1.164 -13.766 1 72 120 ASP A CA 1
ATOM 961 C C . ASP A 1 120 ? 17.453 2.055 -14.945 1 72 120 ASP A C 1
ATOM 963 O O . ASP A 1 120 ? 18.203 1.634 -15.828 1 72 120 ASP A O 1
ATOM 967 N N . ARG A 1 121 ? 17.062 3.225 -14.883 1 67.12 121 ARG A N 1
ATOM 968 C CA . ARG A 1 121 ? 17.281 4.152 -15.984 1 67.12 121 ARG A CA 1
ATOM 969 C C . ARG A 1 121 ? 18.766 4.469 -16.141 1 67.12 121 ARG A C 1
ATOM 971 O O . ARG A 1 121 ? 19.266 4.594 -17.266 1 67.12 121 ARG A O 1
ATOM 978 N N . LYS A 1 122 ? 19.438 4.609 -15.078 1 67.31 122 LYS A N 1
ATOM 979 C CA . LYS A 1 122 ? 20.859 4.949 -15.109 1 67.31 122 LYS A CA 1
ATOM 980 C C . LYS A 1 122 ? 21.672 3.873 -15.82 1 67.31 122 LYS A C 1
ATOM 982 O O . LYS A 1 122 ? 22.641 4.176 -16.531 1 67.31 122 LYS A O 1
ATOM 987 N N . ARG A 1 123 ? 21.141 2.686 -15.828 1 71.44 123 ARG A N 1
ATOM 988 C CA . ARG A 1 123 ? 21.875 1.564 -16.406 1 71.44 123 ARG A CA 1
ATOM 989 C C . ARG A 1 123 ? 21.172 1.059 -17.672 1 71.44 123 ARG A C 1
ATOM 991 O O . ARG A 1 123 ? 21.531 0.007 -18.203 1 71.44 123 ARG A O 1
ATOM 998 N N . GLY A 1 124 ? 20.078 1.761 -17.969 1 71.31 124 GLY A N 1
ATOM 999 C CA . GLY A 1 124 ? 19.328 1.39 -19.172 1 71.31 124 GLY A CA 1
ATOM 1000 C C . GLY A 1 124 ? 18.625 0.05 -19.047 1 71.31 124 GLY A C 1
ATOM 1001 O O . GLY A 1 124 ? 18.406 -0.64 -20.031 1 71.31 124 GLY A O 1
ATOM 1002 N N . GLN A 1 125 ? 18.422 -0.436 -17.922 1 77.75 125 GLN A N 1
ATOM 1003 C CA . GLN A 1 125 ? 17.781 -1.731 -17.703 1 77.75 125 GLN A CA 1
ATOM 1004 C C . GLN A 1 125 ? 16.266 -1.599 -17.672 1 77.75 125 GLN A C 1
ATOM 1006 O O . GLN A 1 125 ? 15.719 -0.734 -16.969 1 77.75 125 GLN A O 1
ATOM 1011 N N . ASN A 1 126 ? 15.586 -2.479 -18.469 1 80.06 126 ASN A N 1
ATOM 1012 C CA . ASN A 1 126 ? 14.133 -2.531 -18.484 1 80.06 126 ASN A CA 1
ATOM 1013 C C . ASN A 1 126 ? 13.578 -3.211 -17.25 1 80.06 126 ASN A C 1
ATOM 1015 O O . ASN A 1 126 ? 14.305 -3.918 -16.547 1 80.06 126 ASN A O 1
ATOM 1019 N N . PRO A 1 127 ? 12.383 -2.928 -16.984 1 83.19 127 PRO A N 1
ATOM 1020 C CA . PRO A 1 127 ? 11.766 -3.598 -15.836 1 83.19 127 PRO A CA 1
ATOM 1021 C C . PRO A 1 127 ? 11.719 -5.117 -16 1 83.19 127 PRO A C 1
ATOM 1023 O O . PRO A 1 127 ? 11.625 -5.621 -17.125 1 83.19 127 PRO A O 1
ATOM 1026 N N . LEU A 1 128 ? 11.844 -5.812 -14.883 1 83.44 128 LEU A N 1
ATOM 1027 C CA . LEU A 1 128 ? 11.852 -7.27 -14.867 1 83.44 128 LEU A CA 1
ATOM 1028 C C . LEU A 1 128 ? 10.477 -7.82 -15.25 1 83.44 128 LEU A C 1
ATOM 1030 O O . LEU A 1 128 ? 9.461 -7.418 -14.672 1 83.44 128 LEU A O 1
ATOM 1034 N N . HIS A 1 129 ? 10.477 -8.641 -16.219 1 88.31 129 HIS A N 1
ATOM 1035 C CA . HIS A 1 129 ? 9.281 -9.391 -16.578 1 88.31 129 HIS A CA 1
ATOM 1036 C C . HIS A 1 129 ? 9.406 -10.859 -16.188 1 88.31 129 HIS A C 1
ATOM 1038 O O . HIS A 1 129 ? 10.336 -11.547 -16.609 1 88.31 129 HIS A O 1
ATOM 1044 N N . MET A 1 130 ? 8.484 -11.258 -15.336 1 91.06 130 MET A N 1
ATOM 1045 C CA . MET A 1 130 ? 8.539 -12.617 -14.797 1 91.06 130 MET A CA 1
ATOM 1046 C C . MET A 1 130 ? 7.332 -13.43 -15.242 1 91.06 130 MET A C 1
ATOM 1048 O O . MET A 1 130 ? 6.191 -12.977 -15.117 1 91.06 130 MET A O 1
ATOM 1052 N N . VAL A 1 131 ? 7.625 -14.594 -15.797 1 93.12 131 VAL A N 1
ATOM 1053 C CA . VAL A 1 131 ? 6.566 -15.547 -16.109 1 93.12 131 VAL A CA 1
ATOM 1054 C C . VAL A 1 131 ? 6.41 -16.547 -14.969 1 93.12 131 VAL A C 1
ATOM 1056 O O . VAL A 1 131 ? 7.395 -17.109 -14.492 1 93.12 131 VAL A O 1
ATOM 1059 N N . SER A 1 132 ? 5.191 -16.719 -14.539 1 94.44 132 SER A N 1
ATOM 1060 C CA . SER A 1 132 ? 4.949 -17.594 -13.398 1 94.44 132 SER A CA 1
ATOM 1061 C C . SER A 1 132 ? 3.955 -18.703 -13.758 1 94.44 132 SER A C 1
ATOM 1063 O O . SER A 1 132 ? 3.15 -18.547 -14.68 1 94.44 132 SER A O 1
ATOM 1065 N N . ALA A 1 133 ? 4.098 -19.812 -13.109 1 95.62 133 ALA A N 1
ATOM 1066 C CA . ALA A 1 133 ? 3.148 -20.906 -13.164 1 95.62 133 ALA A CA 1
ATOM 1067 C C . ALA A 1 133 ? 2.348 -21.016 -11.867 1 95.62 133 ALA A C 1
ATOM 1069 O O . ALA A 1 133 ? 2.924 -21.141 -10.789 1 95.62 133 ALA A O 1
ATOM 1070 N N . TRP A 1 134 ? 1.082 -20.984 -12.016 1 95.31 134 TRP A N 1
ATOM 1071 C CA . TRP A 1 134 ? 0.18 -21 -10.875 1 95.31 134 TRP A CA 1
ATOM 1072 C C . TRP A 1 134 ? -0.674 -22.266 -10.875 1 95.31 134 TRP A C 1
ATOM 1074 O O . TRP A 1 134 ? -1.376 -22.547 -11.852 1 95.31 134 TRP A O 1
ATOM 1084 N N . GLY A 1 135 ? -0.498 -23.062 -9.805 1 94.44 135 GLY A N 1
ATOM 1085 C CA . GLY A 1 135 ? -1.428 -24.172 -9.617 1 94.44 135 GLY A CA 1
ATOM 1086 C C . GLY A 1 135 ? -2.766 -23.734 -9.047 1 94.44 135 GLY A C 1
ATOM 1087 O O . GLY A 1 135 ? -2.877 -23.438 -7.859 1 94.44 135 GLY A O 1
ATOM 1088 N N . CYS A 1 136 ? -3.754 -23.875 -9.828 1 91.44 136 CYS A N 1
ATOM 1089 C CA . CYS A 1 136 ? -5.02 -23.234 -9.5 1 91.44 136 CYS A CA 1
ATOM 1090 C C . CYS A 1 136 ? -5.727 -23.953 -8.367 1 91.44 136 CYS A C 1
ATOM 1092 O O . CYS A 1 136 ? -6.258 -23.328 -7.449 1 91.44 136 CYS A O 1
ATOM 1094 N N . ALA A 1 137 ? -5.73 -25.219 -8.414 1 89.12 137 ALA A N 1
ATOM 1095 C CA . ALA A 1 137 ? -6.391 -25.984 -7.359 1 89.12 137 ALA A CA 1
ATOM 1096 C C . ALA A 1 137 ? -5.562 -25.969 -6.078 1 89.12 137 ALA A C 1
ATOM 1098 O O . ALA A 1 137 ? -6.102 -25.812 -4.98 1 89.12 137 ALA A O 1
ATOM 1099 N N . ASN A 1 138 ? -4.277 -26.156 -6.207 1 88.5 138 ASN A N 1
ATOM 1100 C CA . ASN A 1 138 ? -3.377 -26.094 -5.062 1 88.5 138 ASN A CA 1
ATOM 1101 C C . ASN A 1 138 ? -3.324 -24.703 -4.465 1 88.5 138 ASN A C 1
ATOM 1103 O O . ASN A 1 138 ? -3.117 -24.531 -3.26 1 88.5 138 ASN A O 1
ATOM 1107 N N . GLY A 1 139 ? -3.455 -23.719 -5.336 1 90.38 139 GLY A N 1
ATOM 1108 C CA . GLY A 1 139 ? -3.281 -22.344 -4.922 1 90.38 139 GLY A CA 1
ATOM 1109 C C . GLY A 1 139 ? -1.844 -21.984 -4.586 1 90.38 139 GLY A C 1
ATOM 1110 O O . GLY A 1 139 ? -1.574 -21.359 -3.562 1 90.38 139 GLY A O 1
ATOM 1111 N N . LEU A 1 140 ? -0.942 -22.5 -5.371 1 93.88 140 LEU A N 1
ATOM 1112 C CA . LEU A 1 140 ? 0.482 -22.297 -5.133 1 93.88 140 LEU A CA 1
ATOM 1113 C C . LEU A 1 140 ? 1.18 -21.812 -6.402 1 93.88 140 LEU A C 1
ATOM 1115 O O . LEU A 1 140 ? 0.793 -22.188 -7.508 1 93.88 140 LEU A O 1
ATOM 1119 N N . VAL A 1 141 ? 2.121 -20.984 -6.199 1 95.56 141 VAL A N 1
ATOM 1120 C CA . VAL A 1 141 ? 3.066 -20.734 -7.281 1 95.56 141 VAL A CA 1
ATOM 1121 C C . VAL A 1 141 ? 3.982 -21.938 -7.461 1 95.56 141 VAL A C 1
ATOM 1123 O O . VAL A 1 141 ? 4.645 -22.375 -6.512 1 95.56 141 VAL A O 1
ATOM 1126 N N . LEU A 1 142 ? 4.047 -22.453 -8.633 1 96.06 142 LEU A N 1
ATOM 1127 C CA . LEU A 1 142 ? 4.789 -23.688 -8.867 1 96.06 142 LEU A CA 1
ATOM 1128 C C . LEU A 1 142 ? 6.199 -23.391 -9.367 1 96.06 142 LEU A C 1
ATOM 1130 O O . LEU A 1 142 ? 7.102 -24.219 -9.219 1 96.06 142 LEU A O 1
ATOM 1134 N N . GLY A 1 143 ? 6.332 -22.266 -9.977 1 94.94 143 GLY A N 1
ATOM 1135 C CA . GLY A 1 143 ? 7.613 -21.859 -10.523 1 94.94 143 GLY A CA 1
ATOM 1136 C C . GLY A 1 143 ? 7.543 -20.516 -11.25 1 94.94 143 GLY A C 1
ATOM 1137 O O . GLY A 1 143 ? 6.457 -19.984 -11.461 1 94.94 143 GLY A O 1
ATOM 1138 N N . GLN A 1 144 ? 8.703 -20.016 -11.539 1 94 144 GLN A N 1
ATOM 1139 C CA . GLN A 1 144 ? 8.797 -18.75 -12.266 1 94 144 GLN A CA 1
ATOM 1140 C C . GLN A 1 144 ? 10.094 -18.672 -13.062 1 94 144 GLN A C 1
ATOM 1142 O O . GLN A 1 144 ? 11.047 -19.391 -12.773 1 94 144 GLN A O 1
ATOM 1147 N N . GLU A 1 145 ? 10 -17.875 -14.078 1 92.25 145 GLU A N 1
ATOM 1148 C CA . GLU A 1 145 ? 11.156 -17.656 -14.945 1 92.25 145 GLU A CA 1
ATOM 1149 C C . GLU A 1 145 ? 11.18 -16.219 -15.484 1 92.25 145 GLU A C 1
ATOM 1151 O O . GLU A 1 145 ? 10.164 -15.727 -15.977 1 92.25 145 GLU A O 1
ATOM 1156 N N . ALA A 1 146 ? 12.359 -15.586 -15.266 1 89.12 146 ALA A N 1
ATOM 1157 C CA . ALA A 1 146 ? 12.492 -14.227 -15.781 1 89.12 146 ALA A CA 1
ATOM 1158 C C . ALA A 1 146 ? 12.695 -14.234 -17.297 1 89.12 146 ALA A C 1
ATOM 1160 O O . ALA A 1 146 ? 13.391 -15.102 -17.828 1 89.12 146 ALA A O 1
ATOM 1161 N N . THR A 1 147 ? 12.078 -13.211 -17.938 1 86.25 147 THR A N 1
ATOM 1162 C CA . THR A 1 147 ? 12.312 -13.062 -19.359 1 86.25 147 THR A CA 1
ATOM 1163 C C . THR A 1 147 ? 13.633 -12.336 -19.625 1 86.25 147 THR A C 1
ATOM 1165 O O . THR A 1 147 ? 14.094 -11.562 -18.781 1 86.25 147 THR A O 1
ATOM 1168 N N . GLU A 1 148 ? 14.195 -12.703 -20.688 1 76.38 148 GLU A N 1
ATOM 1169 C CA . GLU A 1 148 ? 15.391 -11.961 -21.078 1 76.38 148 GLU A CA 1
ATOM 1170 C C . GLU A 1 148 ? 15.031 -10.547 -21.531 1 76.38 148 GLU A C 1
ATOM 1172 O O . GLU A 1 148 ? 13.891 -10.273 -21.891 1 76.38 148 GLU A O 1
ATOM 1177 N N . GLU A 1 149 ? 15.898 -9.57 -21.359 1 64.81 149 GLU A N 1
ATOM 1178 C CA . GLU A 1 149 ? 15.688 -8.156 -21.656 1 64.81 149 GLU A CA 1
ATOM 1179 C C . GLU A 1 149 ? 15.023 -7.965 -23.016 1 64.81 149 GLU A C 1
ATOM 1181 O O . GLU A 1 149 ? 14.133 -7.129 -23.172 1 64.81 149 GLU A O 1
ATOM 1186 N N . LYS A 1 150 ? 15.43 -8.719 -24.016 1 58.59 150 LYS A N 1
ATOM 1187 C CA . LYS A 1 150 ? 14.938 -8.484 -25.375 1 58.59 150 LYS A CA 1
ATOM 1188 C C . LYS A 1 150 ? 13.906 -9.531 -25.766 1 58.59 150 LYS A C 1
ATOM 1190 O O . LYS A 1 150 ? 13.43 -9.547 -26.906 1 58.59 150 LYS A O 1
ATOM 1195 N N . SER A 1 151 ? 13.602 -10.211 -24.766 1 64.38 151 SER A N 1
ATOM 1196 C CA . SER A 1 151 ? 12.734 -11.32 -25.156 1 64.38 151 SER A CA 1
ATOM 1197 C C . SER A 1 151 ? 11.352 -11.195 -24.516 1 64.38 151 SER A C 1
ATOM 1199 O O . SER A 1 151 ? 11.18 -10.461 -23.531 1 64.38 151 SER A O 1
ATOM 1201 N N . ASN A 1 152 ? 10.422 -11.758 -25.219 1 72 152 ASN A N 1
ATOM 1202 C CA . ASN A 1 152 ? 9.055 -11.812 -24.734 1 72 152 ASN A CA 1
ATOM 1203 C C . ASN A 1 152 ? 8.781 -13.102 -23.969 1 72 152 ASN A C 1
ATOM 1205 O O . ASN A 1 152 ? 9.719 -13.844 -23.641 1 72 152 ASN A O 1
ATOM 1209 N N . GLU A 1 153 ? 7.668 -13.336 -23.516 1 79.62 153 GLU A N 1
ATOM 1210 C CA . GLU A 1 153 ? 7.219 -14.484 -22.719 1 79.62 153 GLU A CA 1
ATOM 1211 C C . GLU A 1 153 ? 7.496 -15.797 -23.453 1 79.62 153 GLU A C 1
ATOM 1213 O O . GLU A 1 153 ? 7.625 -16.844 -22.828 1 79.62 153 GLU A O 1
ATOM 1218 N N . ILE A 1 154 ? 7.875 -15.75 -24.688 1 81.75 154 ILE A N 1
ATOM 1219 C CA . ILE A 1 154 ? 7.961 -16.938 -25.531 1 81.75 154 ILE A CA 1
ATOM 1220 C C . ILE A 1 154 ? 9.227 -17.719 -25.188 1 81.75 154 ILE A C 1
ATOM 1222 O O . ILE A 1 154 ? 9.234 -18.953 -25.266 1 81.75 154 ILE A O 1
ATOM 1226 N N . THR A 1 155 ? 10.18 -17.047 -24.75 1 85.5 155 THR A N 1
ATOM 1227 C CA . THR A 1 155 ? 11.422 -17.75 -24.453 1 85.5 155 THR A CA 1
ATOM 1228 C C . THR A 1 155 ? 11.438 -18.25 -23.016 1 85.5 155 THR A C 1
ATOM 1230 O O . THR A 1 155 ? 12.117 -19.234 -22.688 1 85.5 155 THR A O 1
ATOM 1233 N N . ALA A 1 156 ? 10.695 -17.625 -22.234 1 91.25 156 ALA A N 1
ATOM 1234 C CA . ALA A 1 156 ? 10.703 -17.969 -20.812 1 91.25 156 ALA A CA 1
ATOM 1235 C C . ALA A 1 156 ? 9.766 -19.141 -20.516 1 91.25 156 ALA A C 1
ATOM 1237 O O . ALA A 1 156 ? 10.031 -19.953 -19.625 1 91.25 156 ALA A O 1
ATOM 1238 N N . ILE A 1 157 ? 8.711 -19.297 -21.297 1 94.06 157 ILE A N 1
ATOM 1239 C CA . ILE A 1 157 ? 7.664 -20.266 -21.016 1 94.06 157 ILE A CA 1
ATOM 1240 C C . ILE A 1 157 ? 8.219 -21.688 -21.172 1 94.06 157 ILE A C 1
ATOM 1242 O O . ILE A 1 157 ? 8.078 -22.516 -20.266 1 94.06 157 ILE A O 1
ATOM 1246 N N . PRO A 1 158 ? 8.969 -21.938 -22.266 1 94.38 158 PRO A N 1
ATOM 1247 C CA . PRO A 1 158 ? 9.508 -23.297 -22.406 1 94.38 158 PRO A CA 1
ATOM 1248 C C . PRO A 1 158 ? 10.477 -23.672 -21.281 1 94.38 158 PRO A C 1
ATOM 1250 O O . PRO A 1 158 ? 10.477 -24.812 -20.812 1 94.38 158 PRO A O 1
ATOM 1253 N N . LYS A 1 159 ? 11.234 -22.719 -20.906 1 93.06 159 LYS A N 1
ATOM 1254 C CA . LYS A 1 159 ? 12.18 -22.953 -19.812 1 93.06 159 LYS A CA 1
ATOM 1255 C C . LYS A 1 159 ? 11.445 -23.281 -18.516 1 93.06 159 LYS A C 1
ATOM 1257 O O . LYS A 1 159 ? 11.836 -24.203 -17.781 1 93.06 159 LYS A O 1
ATOM 1262 N N . LEU A 1 160 ? 10.43 -22.594 -18.281 1 94.44 160 LEU A N 1
ATOM 1263 C CA . LEU A 1 160 ? 9.633 -22.812 -17.078 1 94.44 160 LEU A CA 1
ATOM 1264 C C . LEU A 1 160 ? 8.938 -24.172 -17.125 1 94.44 160 LEU A C 1
ATOM 1266 O O . LEU A 1 160 ? 8.984 -24.922 -16.156 1 94.44 160 LEU A O 1
ATOM 1270 N N . LEU A 1 161 ? 8.391 -24.516 -18.25 1 95.94 161 LEU A N 1
ATOM 1271 C CA . LEU A 1 161 ? 7.676 -25.766 -18.422 1 95.94 161 LEU A CA 1
ATOM 1272 C C . LEU A 1 161 ? 8.602 -26.953 -18.156 1 95.94 161 LEU A C 1
ATOM 1274 O O . LEU A 1 161 ? 8.203 -27.938 -17.531 1 95.94 161 LEU A O 1
ATOM 1278 N N . ALA A 1 162 ? 9.789 -26.781 -18.562 1 95.19 162 ALA A N 1
ATOM 1279 C CA . ALA A 1 162 ? 10.758 -27.875 -18.453 1 95.19 162 ALA A CA 1
ATOM 1280 C C . ALA A 1 162 ? 11.023 -28.219 -17 1 95.19 162 ALA A C 1
ATOM 1282 O O . ALA A 1 162 ? 11.422 -29.344 -16.688 1 95.19 162 ALA A O 1
ATOM 1283 N N . LEU A 1 163 ? 10.773 -27.344 -16.172 1 92.81 163 LEU A N 1
ATOM 1284 C CA . LEU A 1 163 ? 11.086 -27.531 -14.758 1 92.81 163 LEU A CA 1
ATOM 1285 C C . LEU A 1 163 ? 9.875 -28.094 -14.008 1 92.81 163 LEU A C 1
ATOM 1287 O O . LEU A 1 163 ? 10 -28.5 -12.852 1 92.81 163 LEU A O 1
ATOM 1291 N N . LEU A 1 164 ? 8.734 -28.172 -14.625 1 94.56 164 LEU A N 1
ATOM 1292 C CA . LEU A 1 164 ? 7.496 -28.516 -13.938 1 94.56 164 LEU A CA 1
ATOM 1293 C C . LEU A 1 164 ? 7.074 -29.953 -14.266 1 94.56 164 LEU A C 1
ATOM 1295 O O . LEU A 1 164 ? 7.41 -30.469 -15.328 1 94.56 164 LEU A O 1
ATOM 1299 N N . GLU A 1 165 ? 6.434 -30.516 -13.359 1 92.62 165 GLU A N 1
ATOM 1300 C CA . GLU A 1 165 ? 5.746 -31.781 -13.633 1 92.62 165 GLU A CA 1
ATOM 1301 C C . GLU A 1 165 ? 4.352 -31.531 -14.203 1 92.62 165 GLU A C 1
ATOM 1303 O O . GLU A 1 165 ? 3.453 -31.078 -13.492 1 92.62 165 GLU A O 1
ATOM 1308 N N . LEU A 1 166 ? 4.168 -31.938 -15.453 1 95.5 166 LEU A N 1
ATOM 1309 C CA . LEU A 1 166 ? 2.939 -31.547 -16.141 1 95.5 166 LEU A CA 1
ATOM 1310 C C . LEU A 1 166 ? 2.033 -32.75 -16.344 1 95.5 166 LEU A C 1
ATOM 1312 O O . LEU A 1 166 ? 0.902 -32.625 -16.812 1 95.5 166 LEU A O 1
ATOM 1316 N N . LYS A 1 167 ? 2.521 -33.875 -15.992 1 95 167 LYS A N 1
ATOM 1317 C CA . LYS A 1 167 ? 1.75 -35.094 -16.266 1 95 167 LYS A CA 1
ATOM 1318 C C . LYS A 1 167 ? 0.357 -35 -15.641 1 95 167 LYS A C 1
ATOM 1320 O O . LYS A 1 167 ? 0.22 -34.812 -14.43 1 95 167 LYS A O 1
ATOM 1325 N N . GLY A 1 168 ? -0.572 -35.188 -16.453 1 93.69 168 GLY A N 1
ATOM 1326 C CA . GLY A 1 168 ? -1.949 -35.188 -15.992 1 93.69 168 GLY A CA 1
ATOM 1327 C C . GLY A 1 168 ? -2.516 -33.812 -15.742 1 93.69 168 GLY A C 1
ATOM 1328 O O . GLY A 1 168 ? -3.643 -33.688 -15.266 1 93.69 168 GLY A O 1
ATOM 1329 N N . CYS A 1 169 ? -1.802 -32.812 -15.992 1 96.31 169 CYS A N 1
ATOM 1330 C CA . CYS A 1 169 ? -2.25 -31.453 -15.75 1 96.31 169 CYS A CA 1
ATOM 1331 C C . CYS A 1 169 ? -2.693 -30.781 -17.047 1 96.31 169 CYS A C 1
ATOM 1333 O O . CYS A 1 169 ? -2.404 -31.281 -18.141 1 96.31 169 CYS A O 1
ATOM 1335 N N . ILE A 1 170 ? -3.473 -29.766 -16.953 1 97.25 170 ILE A N 1
ATOM 1336 C CA . ILE A 1 170 ? -3.871 -28.922 -18.078 1 97.25 170 ILE A CA 1
ATOM 1337 C C . ILE A 1 170 ? -3.18 -27.562 -17.969 1 97.25 170 ILE A C 1
ATOM 1339 O O . ILE A 1 170 ? -3.385 -26.828 -17 1 97.25 170 ILE A O 1
ATOM 1343 N N . VAL A 1 171 ? -2.393 -27.25 -18.922 1 97.5 171 VAL A N 1
ATOM 1344 C CA . VAL A 1 171 ? -1.653 -25.984 -18.922 1 97.5 171 VAL A CA 1
ATOM 1345 C C . VAL A 1 171 ? -2.428 -24.938 -19.719 1 97.5 171 VAL A C 1
ATOM 1347 O O . VAL A 1 171 ? -2.861 -25.188 -20.844 1 97.5 171 VAL A O 1
ATOM 1350 N N . THR A 1 172 ? -2.65 -23.797 -19.109 1 96.81 172 THR A N 1
ATOM 1351 C CA . THR A 1 172 ? -3.338 -22.703 -19.781 1 96.81 172 THR A CA 1
ATOM 1352 C C . THR A 1 172 ? -2.391 -21.531 -20 1 96.81 172 THR A C 1
ATOM 1354 O O . THR A 1 172 ? -1.609 -21.172 -19.109 1 96.81 172 THR A O 1
ATOM 1357 N N . ILE A 1 173 ? -2.416 -21 -21.172 1 94.12 173 ILE A N 1
ATOM 1358 C CA . ILE A 1 173 ? -1.592 -19.859 -21.547 1 94.12 173 ILE A CA 1
ATOM 1359 C C . ILE A 1 173 ? -2.42 -18.875 -22.375 1 94.12 173 ILE A C 1
ATOM 1361 O O . ILE A 1 173 ? -3.266 -19.281 -23.172 1 94.12 173 ILE A O 1
ATOM 1365 N N . ASP A 1 174 ? -2.125 -17.656 -22.156 1 88.5 174 ASP A N 1
ATOM 1366 C CA . ASP A 1 174 ? -2.854 -16.656 -22.922 1 88.5 174 ASP A CA 1
ATOM 1367 C C . ASP A 1 174 ? -2.355 -16.594 -24.359 1 88.5 174 ASP A C 1
ATOM 1369 O O . ASP A 1 174 ? -1.49 -17.375 -24.766 1 88.5 174 ASP A O 1
ATOM 1373 N N . ALA A 1 175 ? -2.844 -15.672 -25.156 1 81.88 175 ALA A N 1
ATOM 1374 C CA . ALA A 1 175 ? -2.613 -15.609 -26.594 1 81.88 175 ALA A CA 1
ATOM 1375 C C . ALA A 1 175 ? -1.143 -15.344 -26.906 1 81.88 175 ALA A C 1
ATOM 1377 O O . ALA A 1 175 ? -0.616 -15.82 -27.906 1 81.88 175 ALA A O 1
ATOM 1378 N N . MET A 1 176 ? -0.517 -14.703 -25.984 1 78.19 176 MET A N 1
ATOM 1379 C CA . MET A 1 176 ? 0.881 -14.352 -26.219 1 78.19 176 MET A CA 1
ATOM 1380 C C . MET A 1 176 ? 1.764 -15.594 -26.203 1 78.19 176 MET A C 1
ATOM 1382 O O . MET A 1 176 ? 2.752 -15.672 -26.938 1 78.19 176 MET A O 1
ATOM 1386 N N . GLY A 1 177 ? 1.368 -16.547 -25.469 1 81.12 177 GLY A N 1
ATOM 1387 C CA . GLY A 1 177 ? 2.145 -17.781 -25.359 1 81.12 177 GLY A CA 1
ATOM 1388 C C . GLY A 1 177 ? 1.599 -18.906 -26.219 1 81.12 177 GLY A C 1
ATOM 1389 O O . GLY A 1 177 ? 2.051 -20.047 -26.109 1 81.12 177 GLY A O 1
ATOM 1390 N N . CYS A 1 178 ? 0.68 -18.562 -26.984 1 89.81 178 CYS A N 1
ATOM 1391 C CA . CYS A 1 178 ? 0.074 -19.578 -27.844 1 89.81 178 CYS A CA 1
ATOM 1392 C C . CYS A 1 178 ? 0.966 -19.891 -29.031 1 89.81 178 CYS A C 1
ATOM 1394 O O . CYS A 1 178 ? 0.817 -19.297 -30.094 1 89.81 178 CYS A O 1
ATOM 1396 N N . GLN A 1 179 ? 1.836 -20.844 -28.859 1 90.94 179 GLN A N 1
ATOM 1397 C CA . GLN A 1 179 ? 2.795 -21.266 -29.875 1 90.94 179 GLN A CA 1
ATOM 1398 C C . GLN A 1 179 ? 2.764 -22.781 -30.062 1 90.94 179 GLN A C 1
ATOM 1400 O O . GLN A 1 179 ? 2.545 -23.531 -29.109 1 90.94 179 GLN A O 1
ATOM 1405 N N . ARG A 1 180 ? 3.049 -23.188 -31.281 1 93.06 180 ARG A N 1
ATOM 1406 C CA . ARG A 1 180 ? 3.031 -24.594 -31.625 1 93.06 180 ARG A CA 1
ATOM 1407 C C . ARG A 1 180 ? 4.078 -25.359 -30.828 1 93.06 180 ARG A C 1
ATOM 1409 O O . ARG A 1 180 ? 3.807 -26.469 -30.328 1 93.06 180 ARG A O 1
ATOM 1416 N N . THR A 1 181 ? 5.199 -24.734 -30.688 1 94.19 181 THR A N 1
ATOM 1417 C CA . THR A 1 181 ? 6.297 -25.391 -30 1 94.19 181 THR A CA 1
ATOM 1418 C C . THR A 1 181 ? 5.969 -25.562 -28.516 1 94.19 181 THR A C 1
ATOM 1420 O O . THR A 1 181 ? 6.348 -26.578 -27.906 1 94.19 181 THR A O 1
ATOM 1423 N N . ILE A 1 182 ? 5.305 -24.672 -28 1 94.81 182 ILE A N 1
ATOM 1424 C CA . ILE A 1 182 ? 4.91 -24.734 -26.609 1 94.81 182 ILE A CA 1
ATOM 1425 C C . ILE A 1 182 ? 3.857 -25.828 -26.422 1 94.81 182 ILE A C 1
ATOM 1427 O O . ILE A 1 182 ? 3.941 -26.625 -25.484 1 94.81 182 ILE A O 1
ATOM 1431 N N . ALA A 1 183 ? 2.922 -25.859 -27.328 1 96.12 183 ALA A N 1
ATOM 1432 C CA . ALA A 1 183 ? 1.908 -26.906 -27.297 1 96.12 183 ALA A CA 1
ATOM 1433 C C . ALA A 1 183 ? 2.549 -28.297 -27.359 1 96.12 183 ALA A C 1
ATOM 1435 O O . ALA A 1 183 ? 2.186 -29.188 -26.594 1 96.12 183 ALA A O 1
ATOM 1436 N N . GLU A 1 184 ? 3.449 -28.344 -28.219 1 97.31 184 GLU A N 1
ATOM 1437 C CA . GLU A 1 184 ? 4.156 -29.609 -28.391 1 97.31 184 GLU A CA 1
ATOM 1438 C C . GLU A 1 184 ? 4.895 -30 -27.109 1 97.31 184 GLU A C 1
ATOM 1440 O O . GLU A 1 184 ? 4.848 -31.156 -26.688 1 97.31 184 GLU A O 1
ATOM 1445 N N . GLN A 1 185 ? 5.531 -29.078 -26.562 1 97.38 185 GLN A N 1
ATOM 1446 C CA . GLN A 1 185 ? 6.273 -29.328 -25.328 1 97.38 185 GLN A CA 1
ATOM 1447 C C . GLN A 1 185 ? 5.348 -29.797 -24.219 1 97.38 185 GLN A C 1
ATOM 1449 O O . GLN A 1 185 ? 5.676 -30.719 -23.484 1 97.38 185 GLN A O 1
ATOM 1454 N N . ILE A 1 186 ? 4.246 -29.219 -24.094 1 97.81 186 ILE A N 1
ATOM 1455 C CA . ILE A 1 186 ? 3.291 -29.562 -23.047 1 97.81 186 ILE A CA 1
ATOM 1456 C C . ILE A 1 186 ? 2.859 -31.016 -23.203 1 97.81 186 ILE A C 1
ATOM 1458 O O . ILE A 1 186 ? 2.865 -31.781 -22.234 1 97.81 186 ILE A O 1
ATOM 1462 N N . VAL A 1 187 ? 2.543 -31.375 -24.422 1 97.88 187 VAL A N 1
ATOM 1463 C CA . VAL A 1 187 ? 2.086 -32.75 -24.703 1 97.88 187 VAL A CA 1
ATOM 1464 C C . VAL A 1 187 ? 3.219 -33.719 -24.453 1 97.88 187 VAL A C 1
ATOM 1466 O O . VAL A 1 187 ? 3.002 -34.781 -23.875 1 97.88 187 VAL A O 1
ATOM 1469 N N . ASP A 1 188 ? 4.367 -33.344 -24.875 1 97.75 188 ASP A N 1
ATOM 1470 C CA . ASP A 1 188 ? 5.52 -34.219 -24.703 1 97.75 188 ASP A CA 1
ATOM 1471 C C . ASP A 1 188 ? 5.816 -34.469 -23.219 1 97.75 188 ASP A C 1
ATOM 1473 O O . ASP A 1 188 ? 6.332 -35.531 -22.859 1 97.75 188 ASP A O 1
ATOM 1477 N N . GLN A 1 189 ? 5.477 -33.531 -22.438 1 97.06 189 GLN A N 1
ATOM 1478 C CA . GLN A 1 189 ? 5.703 -33.688 -21 1 97.06 189 GLN A CA 1
ATOM 1479 C C . GLN A 1 189 ? 4.508 -34.344 -20.312 1 97.06 189 GLN A C 1
ATOM 1481 O O . GLN A 1 189 ? 4.445 -34.375 -19.078 1 97.06 189 GLN A O 1
ATOM 1486 N N . GLY A 1 190 ? 3.613 -34.719 -21.109 1 96.31 190 GLY A N 1
ATOM 1487 C CA . GLY A 1 190 ? 2.516 -35.531 -20.594 1 96.31 190 GLY A CA 1
ATOM 1488 C C . GLY A 1 190 ? 1.311 -34.719 -20.188 1 96.31 190 GLY A C 1
ATOM 1489 O O . GLY A 1 190 ? 0.38 -35.25 -19.562 1 96.31 190 GLY A O 1
ATOM 1490 N N . GLY A 1 191 ? 1.327 -33.438 -20.453 1 97.44 191 GLY A N 1
ATOM 1491 C CA . GLY A 1 191 ? 0.209 -32.594 -20.078 1 97.44 191 GLY A CA 1
ATOM 1492 C C . GLY A 1 191 ? -0.714 -32.281 -21.25 1 97.44 191 GLY A C 1
ATOM 1493 O O . GLY A 1 191 ? -0.433 -32.688 -22.391 1 97.44 191 GLY A O 1
ATOM 1494 N N . ASP A 1 192 ? -1.853 -31.688 -20.969 1 97.88 192 ASP A N 1
ATOM 1495 C CA . ASP A 1 192 ? -2.777 -31.141 -21.969 1 97.88 192 ASP A CA 1
ATOM 1496 C C . ASP A 1 192 ? -2.719 -29.609 -21.984 1 97.88 192 ASP A C 1
ATOM 1498 O O . ASP A 1 192 ? -2.236 -28.984 -21.047 1 97.88 192 ASP A O 1
ATOM 1502 N N . TYR A 1 193 ? -3.127 -29.062 -23.109 1 97.81 193 TYR A N 1
ATOM 1503 C CA . TYR A 1 193 ? -3.062 -27.609 -23.172 1 97.81 193 TYR A CA 1
ATOM 1504 C C . TYR A 1 193 ? -4.43 -27.016 -23.5 1 97.81 193 TYR A C 1
ATOM 1506 O O . TYR A 1 193 ? -5.262 -27.672 -24.141 1 97.81 193 TYR A O 1
ATOM 1514 N N . CYS A 1 194 ? -4.719 -25.906 -22.969 1 97.12 194 CYS A N 1
ATOM 1515 C CA . CYS A 1 194 ? -5.785 -24.969 -23.297 1 97.12 194 CYS A CA 1
ATOM 1516 C C . CYS A 1 194 ? -5.223 -23.578 -23.578 1 97.12 194 CYS A C 1
ATOM 1518 O O . CYS A 1 194 ? -4.922 -22.828 -22.656 1 97.12 194 CYS A O 1
ATOM 1520 N N . LEU A 1 195 ? -5.16 -23.219 -24.812 1 95.81 195 LEU A N 1
ATOM 1521 C CA . LEU A 1 195 ? -4.449 -22.016 -25.219 1 95.81 195 LEU A CA 1
ATOM 1522 C C . LEU A 1 195 ? -5.41 -20.984 -25.812 1 95.81 195 LEU A C 1
ATOM 1524 O O . LEU A 1 195 ? -6.266 -21.328 -26.641 1 95.81 195 LEU A O 1
ATOM 1528 N N . GLY A 1 196 ? -5.262 -19.797 -25.312 1 93.81 196 GLY A N 1
ATOM 1529 C CA . GLY A 1 196 ? -6.074 -18.734 -25.875 1 93.81 196 GLY A CA 1
ATOM 1530 C C . GLY A 1 196 ? -5.621 -18.281 -27.25 1 93.81 196 GLY A C 1
ATOM 1531 O O . GLY A 1 196 ? -4.418 -18.219 -27.516 1 93.81 196 GLY A O 1
ATOM 1532 N N . LEU A 1 197 ? -6.676 -18 -28.078 1 91.69 197 LEU A N 1
ATOM 1533 C CA . LEU A 1 197 ? -6.414 -17.484 -29.422 1 91.69 197 LEU A CA 1
ATOM 1534 C C . LEU A 1 197 ? -6.754 -15.992 -29.5 1 91.69 197 LEU A C 1
ATOM 1536 O O . LEU A 1 197 ? -7.746 -15.547 -28.922 1 91.69 197 LEU A O 1
ATOM 1540 N N . LYS A 1 198 ? -5.793 -15.32 -30 1 83.94 198 LYS A N 1
ATOM 1541 C CA . LYS A 1 198 ? -6.062 -13.914 -30.312 1 83.94 198 LYS A CA 1
ATOM 1542 C C . LYS A 1 198 ? -5.57 -13.562 -31.703 1 83.94 198 LYS A C 1
ATOM 1544 O O . LYS A 1 198 ? -5.195 -14.445 -32.469 1 83.94 198 LYS A O 1
ATOM 1549 N N . GLY A 1 199 ? -5.734 -12.367 -32.188 1 71.69 199 GLY A N 1
ATOM 1550 C CA . GLY A 1 199 ? -5.418 -11.906 -33.5 1 71.69 199 GLY A CA 1
ATOM 1551 C C . GLY A 1 199 ? -4.02 -12.281 -33.969 1 71.69 199 GLY A C 1
ATOM 1552 O O . GLY A 1 199 ? -3.764 -12.43 -35.156 1 71.69 199 GLY A O 1
ATOM 1553 N N . ASN A 1 200 ? -3.17 -12.531 -33.031 1 65.38 200 ASN A N 1
ATOM 1554 C CA . ASN A 1 200 ? -1.794 -12.852 -33.375 1 65.38 200 ASN A CA 1
ATOM 1555 C C . ASN A 1 200 ? -1.704 -14.195 -34.094 1 65.38 200 ASN A C 1
ATOM 1557 O O . ASN A 1 200 ? -0.706 -14.484 -34.75 1 65.38 200 ASN A O 1
ATOM 1561 N N . GLN A 1 201 ? -2.648 -15.023 -33.938 1 71.19 201 GLN A N 1
ATOM 1562 C CA . GLN A 1 201 ? -2.594 -16.328 -34.594 1 71.19 201 GLN A CA 1
ATOM 1563 C C . GLN A 1 201 ? -3.299 -16.312 -35.938 1 71.19 201 GLN A C 1
ATOM 1565 O O . GLN A 1 201 ? -3.553 -17.359 -36.531 1 71.19 201 GLN A O 1
ATOM 1570 N N . GLY A 1 202 ? -3.588 -15.18 -36.344 1 75.69 202 GLY A N 1
ATOM 1571 C CA . GLY A 1 202 ? -3.988 -14.922 -37.719 1 75.69 202 GLY A CA 1
ATOM 1572 C C . GLY A 1 202 ? -5.207 -15.727 -38.156 1 75.69 202 GLY A C 1
ATOM 1573 O O . GLY A 1 202 ? -6.297 -15.531 -37.625 1 75.69 202 GLY A O 1
ATOM 1574 N N . GLU A 1 203 ? -4.801 -16.797 -39.031 1 83.75 203 GLU A N 1
ATOM 1575 C CA . GLU A 1 203 ? -5.77 -17.562 -39.812 1 83.75 203 GLU A CA 1
ATOM 1576 C C . GLU A 1 203 ? -6.582 -18.5 -38.906 1 83.75 203 GLU A C 1
ATOM 1578 O O . GLU A 1 203 ? -7.801 -18.609 -39.062 1 83.75 203 GLU A O 1
ATOM 1583 N N . LEU A 1 204 ? -5.871 -19.078 -38.031 1 88.56 204 LEU A N 1
ATOM 1584 C CA . LEU A 1 204 ? -6.547 -20.047 -37.156 1 88.56 204 LEU A CA 1
ATOM 1585 C C . LEU A 1 204 ? -7.57 -19.344 -36.25 1 88.56 204 LEU A C 1
ATOM 1587 O O . LEU A 1 204 ? -8.688 -19.828 -36.094 1 88.56 204 LEU A O 1
ATOM 1591 N N . HIS A 1 205 ? -7.25 -18.25 -35.719 1 91.12 205 HIS A N 1
ATOM 1592 C CA . HIS A 1 205 ? -8.156 -17.484 -34.844 1 91.12 205 HIS A CA 1
ATOM 1593 C C . HIS A 1 205 ? -9.422 -17.094 -35.594 1 91.12 205 HIS A C 1
ATOM 1595 O O . HIS A 1 205 ? -10.531 -17.281 -35.094 1 91.12 205 HIS A O 1
ATOM 1601 N N . GLU A 1 206 ? -9.25 -16.578 -36.75 1 91.06 206 GLU A N 1
ATOM 1602 C CA . GLU A 1 206 ? -10.383 -16.156 -37.562 1 91.06 206 GLU A CA 1
ATOM 1603 C C . GLU A 1 206 ? -11.289 -17.328 -37.906 1 91.06 206 GLU A C 1
ATOM 1605 O O . GLU A 1 206 ? -12.516 -17.203 -37.875 1 91.06 206 GLU A O 1
ATOM 1610 N N . ALA A 1 207 ? -10.633 -18.391 -38.219 1 92.69 207 ALA A N 1
ATOM 1611 C CA . ALA A 1 207 ? -11.391 -19.594 -38.594 1 92.69 207 ALA A CA 1
ATOM 1612 C C . ALA A 1 207 ? -12.227 -20.078 -37.406 1 92.69 207 ALA A C 1
ATOM 1614 O O . ALA A 1 207 ? -13.391 -20.453 -37.594 1 92.69 207 ALA A O 1
ATOM 1615 N N . VAL A 1 208 ? -11.641 -20.125 -36.281 1 92.94 208 VAL A N 1
ATOM 1616 C CA . VAL A 1 208 ? -12.352 -20.594 -35.094 1 92.94 208 VAL A CA 1
ATOM 1617 C C . VAL A 1 208 ? -13.484 -19.641 -34.75 1 92.94 208 VAL A C 1
ATOM 1619 O O . VAL A 1 208 ? -14.602 -20.062 -34.438 1 92.94 208 VAL A O 1
ATOM 1622 N N . GLU A 1 209 ? -13.164 -18.422 -34.781 1 92.44 209 GLU A N 1
ATOM 1623 C CA . GLU A 1 209 ? -14.172 -17.391 -34.5 1 92.44 209 GLU A CA 1
ATOM 1624 C C . GLU A 1 209 ? -15.344 -17.516 -35.469 1 92.44 209 GLU A C 1
ATOM 1626 O O . GLU A 1 209 ? -16.5 -17.438 -35.062 1 92.44 209 GLU A O 1
ATOM 1631 N N . ASP A 1 210 ? -15.016 -17.625 -36.719 1 92 210 ASP A N 1
ATOM 1632 C CA . ASP A 1 210 ? -16.031 -17.766 -37.75 1 92 210 ASP A CA 1
ATOM 1633 C C . ASP A 1 210 ? -16.875 -19.016 -37.5 1 92 210 ASP A C 1
ATOM 1635 O O . ASP A 1 210 ? -18.094 -19 -37.688 1 92 210 ASP A O 1
ATOM 1639 N N . PHE A 1 211 ? -16.188 -20.047 -37.188 1 93.5 211 PHE A N 1
ATOM 1640 C CA . PHE A 1 211 ? -16.875 -21.297 -36.938 1 93.5 211 PHE A CA 1
ATOM 1641 C C . PHE A 1 211 ? -17.953 -21.094 -35.875 1 93.5 211 PHE A C 1
ATOM 1643 O O . PHE A 1 211 ? -19.125 -21.438 -36.094 1 93.5 211 PHE A O 1
ATOM 1650 N N . PHE A 1 212 ? -17.609 -20.547 -34.781 1 93.62 212 PHE A N 1
ATOM 1651 C CA . PHE A 1 212 ? -18.531 -20.453 -33.656 1 93.62 212 PHE A CA 1
ATOM 1652 C C . PHE A 1 212 ? -19.609 -19.391 -33.938 1 93.62 212 PHE A C 1
ATOM 1654 O O . PHE A 1 212 ? -20.75 -19.547 -33.5 1 93.62 212 PHE A O 1
ATOM 1661 N N . ASN A 1 213 ? -19.219 -18.375 -34.594 1 91.69 213 ASN A N 1
ATOM 1662 C CA . ASN A 1 213 ? -20.219 -17.375 -34.969 1 91.69 213 ASN A CA 1
ATOM 1663 C C . ASN A 1 213 ? -21.297 -17.984 -35.844 1 91.69 213 ASN A C 1
ATOM 1665 O O . ASN A 1 213 ? -22.484 -17.75 -35.656 1 91.69 213 ASN A O 1
ATOM 1669 N N . THR A 1 214 ? -20.844 -18.703 -36.781 1 91.81 214 THR A N 1
ATOM 1670 C CA . THR A 1 214 ? -21.766 -19.375 -37.688 1 91.81 214 THR A CA 1
ATOM 1671 C C . THR A 1 214 ? -22.625 -20.391 -36.938 1 91.81 214 THR A C 1
ATOM 1673 O O . THR A 1 214 ? -23.828 -20.469 -37.156 1 91.81 214 THR A O 1
ATOM 1676 N N . ALA A 1 215 ? -21.938 -21.141 -36.156 1 91.94 215 ALA A N 1
ATOM 1677 C CA . ALA A 1 215 ? -22.641 -22.141 -35.375 1 91.94 215 ALA A CA 1
ATOM 1678 C C . ALA A 1 215 ? -23.688 -21.484 -34.469 1 91.94 215 ALA A C 1
ATOM 1680 O O . ALA A 1 215 ? -24.797 -21.984 -34.344 1 91.94 215 ALA A O 1
ATOM 1681 N N . LYS A 1 216 ? -23.281 -20.469 -33.875 1 91 216 LYS A N 1
ATOM 1682 C CA . LYS A 1 216 ? -24.188 -19.75 -32.969 1 91 216 LYS A CA 1
ATOM 1683 C C . LYS A 1 216 ? -25.406 -19.234 -33.719 1 91 216 LYS A C 1
ATOM 1685 O O . LYS A 1 216 ? -26.531 -19.297 -33.219 1 91 216 LYS A O 1
ATOM 1690 N N . GLN A 1 217 ? -25.188 -18.656 -34.844 1 90.56 217 GLN A N 1
ATOM 1691 C CA . GLN A 1 217 ? -26.281 -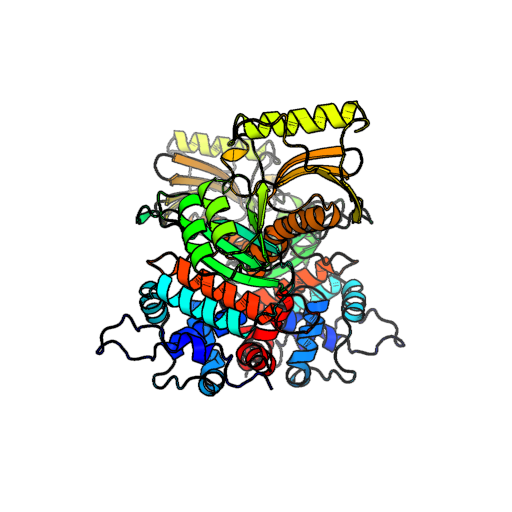18.141 -35.656 1 90.56 217 GLN A CA 1
ATOM 1692 C C . GLN A 1 217 ? -27.25 -19.266 -36.062 1 90.56 217 GLN A C 1
ATOM 1694 O O . GLN A 1 217 ? -28.453 -19.031 -36.188 1 90.56 217 GLN A O 1
ATOM 1699 N N . ALA A 1 218 ? -26.672 -20.406 -36.219 1 91.94 218 ALA A N 1
ATOM 1700 C CA . ALA A 1 218 ? -27.484 -21.562 -36.594 1 91.94 218 ALA A CA 1
ATOM 1701 C C . ALA A 1 218 ? -27.953 -22.312 -35.344 1 91.94 218 ALA A C 1
ATOM 1703 O O . ALA A 1 218 ? -28.438 -23.453 -35.438 1 91.94 218 ALA A O 1
ATOM 1704 N N . ASN A 1 219 ? -27.734 -21.797 -34.219 1 89.5 219 ASN A N 1
ATOM 1705 C CA . ASN A 1 219 ? -28.125 -22.391 -32.938 1 89.5 219 ASN A CA 1
ATOM 1706 C C . ASN A 1 219 ? -27.469 -23.75 -32.719 1 89.5 219 ASN A C 1
ATOM 1708 O O . ASN A 1 219 ? -28.062 -24.656 -32.156 1 89.5 219 ASN A O 1
ATOM 1712 N N . PHE A 1 220 ? -26.375 -23.969 -33.344 1 89.56 220 PHE A N 1
ATOM 1713 C CA . PHE A 1 220 ? -25.531 -25.156 -33.219 1 89.56 220 PHE A CA 1
ATOM 1714 C C . PHE A 1 220 ? -26.266 -26.406 -33.688 1 89.56 220 PHE A C 1
ATOM 1716 O O . PHE A 1 220 ? -26.016 -27.5 -33.188 1 89.56 220 PHE A O 1
ATOM 1723 N N . ASN A 1 221 ? -27.219 -26.391 -34.562 1 87.75 221 ASN A N 1
ATOM 1724 C CA . ASN A 1 221 ? -28.047 -27.484 -35.031 1 87.75 221 ASN A CA 1
ATOM 1725 C C . ASN A 1 221 ? -27.234 -28.547 -35.781 1 87.75 221 ASN A C 1
ATOM 1727 O O . ASN A 1 221 ? -27.578 -29.734 -35.75 1 87.75 221 ASN A O 1
ATOM 1731 N N . HIS A 1 222 ? -26.141 -28.266 -36.375 1 85.44 222 HIS A N 1
ATOM 1732 C CA . HIS A 1 222 ? -25.406 -29.234 -37.156 1 85.44 222 HIS A CA 1
ATOM 1733 C C . HIS A 1 222 ? -24 -29.453 -36.594 1 85.44 222 HIS A C 1
ATOM 1735 O O . HIS A 1 222 ? -23.078 -29.844 -37.312 1 85.44 222 HIS A O 1
ATOM 1741 N N . VAL A 1 223 ? -23.828 -29.141 -35.344 1 89.94 223 VAL A N 1
ATOM 1742 C CA . VAL A 1 223 ? -22.5 -29.25 -34.719 1 89.94 223 VAL A CA 1
ATOM 1743 C C . VAL A 1 223 ? -22.609 -29.953 -33.375 1 89.94 223 VAL A C 1
ATOM 1745 O O . VAL A 1 223 ? -23.484 -29.641 -32.562 1 89.94 223 VAL A O 1
ATOM 1748 N N . GLU A 1 224 ? -21.828 -31.016 -33.25 1 93.06 224 GLU A N 1
ATOM 1749 C CA . GLU A 1 224 ? -21.719 -31.625 -31.938 1 93.06 224 GLU A CA 1
ATOM 1750 C C . GLU A 1 224 ? -20.875 -30.766 -31 1 93.06 224 GLU A C 1
ATOM 1752 O O . GLU A 1 224 ? -19.734 -30.422 -31.328 1 93.06 224 GLU A O 1
ATOM 1757 N N . TYR A 1 225 ? -21.453 -30.328 -30 1 94.25 225 TYR A N 1
ATOM 1758 C CA . TYR A 1 225 ? -20.734 -29.453 -29.078 1 94.25 225 TYR A CA 1
ATOM 1759 C C . TYR A 1 225 ? -21.172 -29.734 -27.641 1 94.25 225 TYR A C 1
ATOM 1761 O O . TYR A 1 225 ? -22.203 -30.359 -27.391 1 94.25 225 TYR A O 1
ATOM 1769 N N . ALA A 1 226 ? -20.312 -29.453 -26.734 1 96.69 226 ALA A N 1
ATOM 1770 C CA . ALA A 1 226 ? -20.641 -29.406 -25.312 1 96.69 226 ALA A CA 1
ATOM 1771 C C . ALA A 1 226 ? -20.797 -27.953 -24.828 1 96.69 226 ALA A C 1
ATOM 1773 O O . ALA A 1 226 ? -20.141 -27.047 -25.359 1 96.69 226 ALA A O 1
ATOM 1774 N N . TYR A 1 227 ? -21.688 -27.812 -23.859 1 96.75 227 TYR A N 1
ATOM 1775 C CA . TYR A 1 227 ? -22.031 -26.453 -23.422 1 96.75 227 TYR A CA 1
ATOM 1776 C C . TYR A 1 227 ? -22.141 -26.375 -21.906 1 96.75 227 TYR A C 1
ATOM 1778 O O . TYR A 1 227 ? -22.562 -27.344 -21.25 1 96.75 227 TYR A O 1
ATOM 1786 N N . HIS A 1 228 ? -21.609 -25.312 -21.344 1 97 228 HIS A N 1
ATOM 1787 C CA . HIS A 1 228 ? -21.719 -25 -19.922 1 97 228 HIS A CA 1
ATOM 1788 C C . HIS A 1 228 ? -21.938 -23.516 -19.703 1 97 228 HIS A C 1
ATOM 1790 O O . HIS A 1 228 ? -21.391 -22.688 -20.438 1 97 228 HIS A O 1
ATOM 1796 N N . GLU A 1 229 ? -22.781 -23.156 -18.734 1 95.62 229 GLU A N 1
ATOM 1797 C CA . GLU A 1 229 ? -23.078 -21.75 -18.438 1 95.62 229 GLU A CA 1
ATOM 1798 C C . GLU A 1 229 ? -22.969 -21.469 -16.938 1 95.62 229 GLU A C 1
ATOM 1800 O O . GLU A 1 229 ? -23.344 -22.312 -16.125 1 95.62 229 GLU A O 1
ATOM 1805 N N . GLU A 1 230 ? -22.359 -20.375 -16.609 1 93.06 230 GLU A N 1
ATOM 1806 C CA . GLU A 1 230 ? -22.234 -19.906 -15.227 1 93.06 230 GLU A CA 1
ATOM 1807 C C . GLU A 1 230 ? -22.766 -18.484 -15.078 1 93.06 230 GLU A C 1
ATOM 1809 O O . GLU A 1 230 ? -22.516 -17.641 -15.945 1 93.06 230 GLU A O 1
ATOM 1814 N N . ILE A 1 231 ? -23.516 -18.219 -13.992 1 90.75 231 ILE A N 1
ATOM 1815 C CA . ILE A 1 231 ? -24.047 -16.891 -13.719 1 90.75 231 ILE A CA 1
ATOM 1816 C C . ILE A 1 231 ? -23.594 -16.422 -12.336 1 90.75 231 ILE A C 1
ATOM 1818 O O . ILE A 1 231 ? -23.703 -17.172 -11.359 1 90.75 231 ILE A O 1
ATOM 1822 N N . ASP A 1 232 ? -22.953 -15.328 -12.352 1 86.12 232 ASP A N 1
ATOM 1823 C CA . ASP A 1 232 ? -22.5 -14.719 -11.094 1 86.12 232 ASP A CA 1
ATOM 1824 C C . ASP A 1 232 ? -23.156 -13.352 -10.883 1 86.12 232 ASP A C 1
ATOM 1826 O O . ASP A 1 232 ? -23.25 -12.555 -11.812 1 86.12 232 ASP A O 1
ATOM 1830 N N . ASN A 1 233 ? -23.703 -13.07 -9.695 1 82.38 233 ASN A N 1
ATOM 1831 C CA . ASN A 1 233 ? -24.281 -11.781 -9.32 1 82.38 233 ASN A CA 1
ATOM 1832 C C . ASN A 1 233 ? -23.578 -11.188 -8.109 1 82.38 233 ASN A C 1
ATOM 1834 O O . ASN A 1 233 ? -23.562 -11.789 -7.031 1 82.38 233 ASN A O 1
ATOM 1838 N N . ASP A 1 234 ? -22.781 -10.164 -8.375 1 72.38 234 ASP A N 1
ATOM 1839 C CA . ASP A 1 234 ? -22.062 -9.531 -7.27 1 72.38 234 ASP A CA 1
ATOM 1840 C C . ASP A 1 234 ? -22.188 -8.016 -7.332 1 72.38 234 ASP A C 1
ATOM 1842 O O . ASP A 1 234 ? -21.875 -7.402 -8.359 1 72.38 234 ASP A O 1
ATOM 1846 N N . HIS A 1 235 ? -22.578 -7.32 -6.27 1 71.69 235 HIS A N 1
ATOM 1847 C CA . HIS A 1 235 ? -22.594 -5.883 -6.043 1 71.69 235 HIS A CA 1
ATOM 1848 C C . HIS A 1 235 ? -23.25 -5.148 -7.211 1 71.69 235 HIS A C 1
ATOM 1850 O O . HIS A 1 235 ? -22.719 -4.148 -7.695 1 71.69 235 HIS A O 1
ATOM 1856 N N . GLY A 1 236 ? -24.297 -5.75 -7.684 1 70.81 236 GLY A N 1
ATOM 1857 C CA . GLY A 1 236 ? -25.016 -5.062 -8.742 1 70.81 236 GLY A CA 1
ATOM 1858 C C . GLY A 1 236 ? -24.531 -5.434 -10.133 1 70.81 236 GLY A C 1
ATOM 1859 O O . GLY A 1 236 ? -25.047 -4.914 -11.133 1 70.81 236 GLY A O 1
ATOM 1860 N N . ARG A 1 237 ? -23.5 -6.203 -10.18 1 83.75 237 ARG A N 1
ATOM 1861 C CA . ARG A 1 237 ? -22.969 -6.672 -11.453 1 83.75 237 ARG A CA 1
ATOM 1862 C C . ARG A 1 237 ? -23.422 -8.102 -11.75 1 83.75 237 ARG A C 1
ATOM 1864 O O . ARG A 1 237 ? -23.328 -8.977 -10.891 1 83.75 237 ARG A O 1
ATOM 1871 N N . LEU A 1 238 ? -24.078 -8.234 -12.883 1 87.94 238 LEU A N 1
ATOM 1872 C CA . LEU A 1 238 ? -24.453 -9.57 -13.344 1 87.94 238 LEU A CA 1
ATOM 1873 C C . LEU A 1 238 ? -23.516 -10.047 -14.445 1 87.94 238 LEU A C 1
ATOM 1875 O O . LEU A 1 238 ? -23.391 -9.398 -15.484 1 87.94 238 LEU A O 1
ATOM 1879 N N . GLU A 1 239 ? -22.859 -11.117 -14.164 1 90.62 239 GLU A N 1
ATOM 1880 C CA . GLU A 1 239 ? -21.922 -11.672 -15.133 1 90.62 239 GLU A CA 1
ATOM 1881 C C . GLU A 1 239 ? -22.328 -13.078 -15.562 1 90.62 239 GLU A C 1
ATOM 1883 O O . GLU A 1 239 ? -22.516 -13.961 -14.719 1 90.62 239 GLU A O 1
ATOM 1888 N N . THR A 1 240 ? -22.562 -13.219 -16.828 1 93.12 240 THR A N 1
ATOM 1889 C CA . THR A 1 240 ? -22.875 -14.531 -17.406 1 93.12 240 THR A CA 1
ATOM 1890 C C . THR A 1 240 ? -21.719 -15.016 -18.266 1 93.12 240 THR A C 1
ATOM 1892 O O . THR A 1 240 ? -21.266 -14.297 -19.172 1 93.12 240 THR A O 1
ATOM 1895 N N . ARG A 1 241 ? -21.297 -16.203 -17.953 1 94.62 241 ARG A N 1
ATOM 1896 C CA . ARG A 1 241 ? -20.266 -16.812 -18.766 1 94.62 241 ARG A CA 1
ATOM 1897 C C . ARG A 1 241 ? -20.766 -18.078 -19.453 1 94.62 241 ARG A C 1
ATOM 1899 O O . ARG A 1 241 ? -21.359 -18.953 -18.797 1 94.62 241 ARG A O 1
ATOM 1906 N N . ARG A 1 242 ? -20.609 -18.078 -20.75 1 96.19 242 ARG A N 1
ATOM 1907 C CA . ARG A 1 242 ? -21.016 -19.234 -21.562 1 96.19 242 ARG A CA 1
ATOM 1908 C C . ARG A 1 242 ? -19.812 -19.891 -22.219 1 96.19 242 ARG A C 1
ATOM 1910 O O . ARG A 1 242 ? -18.938 -19.219 -22.734 1 96.19 242 ARG A O 1
ATOM 1917 N N . TYR A 1 243 ? -19.812 -21.234 -22.125 1 97.25 243 TYR A N 1
ATOM 1918 C CA . TYR A 1 243 ? -18.688 -22 -22.656 1 97.25 243 TYR A CA 1
ATOM 1919 C C . TYR A 1 243 ? -19.172 -23.031 -23.672 1 97.25 243 TYR A C 1
ATOM 1921 O O . TYR A 1 243 ? -20.016 -23.859 -23.375 1 97.25 243 TYR A O 1
ATOM 1929 N N . TRP A 1 244 ? -18.688 -22.875 -24.922 1 97.19 244 TRP A N 1
ATOM 1930 C CA . TRP A 1 244 ? -18.906 -23.859 -25.969 1 97.19 244 TRP A CA 1
ATOM 1931 C C . TRP A 1 244 ? -17.609 -24.562 -26.344 1 97.19 244 TRP A C 1
ATOM 1933 O O . TRP A 1 244 ? -16.547 -23.938 -26.422 1 97.19 244 TRP A O 1
ATOM 1943 N N . ILE A 1 245 ? -17.672 -25.891 -26.5 1 97.69 245 ILE A N 1
ATOM 1944 C CA . ILE A 1 245 ? -16.5 -26.641 -26.922 1 97.69 245 ILE A CA 1
ATOM 1945 C C . ILE A 1 245 ? -16.922 -27.75 -27.875 1 97.69 245 ILE A C 1
ATOM 1947 O O . ILE A 1 245 ? -17.969 -28.375 -27.688 1 97.69 245 ILE A O 1
ATOM 1951 N N . THR A 1 246 ? -16.141 -27.953 -28.906 1 97.38 246 THR A N 1
ATOM 1952 C CA . THR A 1 246 ? -16.469 -28.969 -29.906 1 97.38 246 THR A CA 1
ATOM 1953 C C . THR A 1 246 ? -15.195 -29.625 -30.438 1 97.38 246 THR A C 1
ATOM 1955 O O . THR A 1 246 ? -14.109 -29.047 -30.359 1 97.38 246 THR A O 1
ATOM 1958 N N . GLU A 1 247 ? -15.297 -30.812 -30.906 1 96.75 247 GLU A N 1
ATOM 1959 C CA . GLU A 1 247 ? -14.188 -31.547 -31.5 1 96.75 247 GLU A CA 1
ATOM 1960 C C . GLU A 1 247 ? -14.266 -31.5 -33.031 1 96.75 247 GLU A C 1
ATOM 1962 O O . GLU A 1 247 ? -13.5 -32.188 -33.719 1 96.75 247 GLU A O 1
ATOM 1967 N N . GLU A 1 248 ? -15.203 -30.688 -33.5 1 93.94 248 GLU A N 1
ATOM 1968 C CA . GLU A 1 248 ? -15.312 -30.516 -34.969 1 93.94 248 GLU A CA 1
ATOM 1969 C C . GLU A 1 248 ? -14.211 -29.594 -35.5 1 93.94 248 GLU A C 1
ATOM 1971 O O . GLU A 1 248 ? -14.344 -28.375 -35.469 1 93.94 248 GLU A O 1
ATOM 1976 N N . LEU A 1 249 ? -13.188 -30.281 -36.125 1 92.94 249 LEU A N 1
ATOM 1977 C CA . LEU A 1 249 ? -12.023 -29.516 -36.531 1 92.94 249 LEU A CA 1
ATOM 1978 C C . LEU A 1 249 ? -11.906 -29.484 -38.062 1 92.94 249 LEU A C 1
ATOM 1980 O O . LEU A 1 249 ? -10.992 -28.859 -38.594 1 92.94 249 LEU A O 1
ATOM 1984 N N . CYS A 1 250 ? -12.758 -30.016 -38.688 1 87.06 250 CYS A N 1
ATOM 1985 C CA . CYS A 1 250 ? -12.602 -30.312 -40.125 1 87.06 250 CYS A CA 1
ATOM 1986 C C . CYS A 1 250 ? -12.539 -29.047 -40.938 1 87.06 250 CYS A C 1
ATOM 1988 O O . CYS A 1 250 ? -11.953 -29.031 -42.031 1 87.06 250 CYS A O 1
ATOM 1990 N N . THR A 1 251 ? -13.133 -28.047 -40.469 1 84.88 251 THR A N 1
ATOM 1991 C CA . THR A 1 251 ? -13.18 -26.828 -41.25 1 84.88 251 THR A CA 1
ATOM 1992 C C . THR A 1 251 ? -12 -25.922 -40.938 1 84.88 251 THR A C 1
ATOM 1994 O O . THR A 1 251 ? -11.828 -24.859 -41.562 1 84.88 251 THR A O 1
ATOM 1997 N N . LEU A 1 252 ? -11.172 -26.359 -40.031 1 90.56 252 LEU A N 1
ATOM 1998 C CA . LEU A 1 252 ? -10.109 -25.484 -39.594 1 90.56 252 LEU A CA 1
ATOM 1999 C C . LEU A 1 252 ? -8.82 -25.719 -40.375 1 90.56 252 LEU A C 1
ATOM 2001 O O . LEU A 1 252 ? -8.5 -26.859 -40.719 1 90.56 252 LEU A O 1
ATOM 2005 N N . PRO A 1 253 ? -8.188 -24.625 -40.594 1 89.25 253 PRO A N 1
ATOM 2006 C CA . PRO A 1 253 ? -6.926 -24.75 -41.312 1 89.25 253 PRO A CA 1
ATOM 2007 C C . PRO A 1 253 ? -5.773 -25.219 -40.438 1 89.25 253 PRO A C 1
ATOM 2009 O O . PRO A 1 253 ? -5.695 -24.828 -39.281 1 89.25 253 PRO A O 1
ATOM 2012 N N . LYS A 1 254 ? -4.902 -26 -40.969 1 87.19 254 LYS A N 1
ATOM 2013 C CA . LYS A 1 254 ? -3.584 -26.312 -40.438 1 87.19 254 LYS A CA 1
ATOM 2014 C C . LYS A 1 254 ? -3.691 -26.891 -39.031 1 87.19 254 LYS A C 1
ATOM 2016 O O . LYS A 1 254 ? -2.883 -26.578 -38.156 1 87.19 254 LYS A O 1
ATOM 2021 N N . THR A 1 255 ? -4.684 -27.672 -38.812 1 89.75 255 THR A N 1
ATOM 2022 C CA . THR A 1 255 ? -4.883 -28.281 -37.5 1 89.75 255 THR A CA 1
ATOM 2023 C C . THR A 1 255 ? -3.773 -29.281 -37.188 1 89.75 255 THR A C 1
ATOM 2025 O O . THR A 1 255 ? -3.443 -29.5 -36.031 1 89.75 255 THR A O 1
ATOM 2028 N N . GLU A 1 256 ? -3.174 -29.828 -38.188 1 89.44 256 GLU A N 1
ATOM 2029 C CA . GLU A 1 256 ? -2.148 -30.859 -38.031 1 89.44 256 GLU A CA 1
ATOM 2030 C C . GLU A 1 256 ? -0.871 -30.281 -37.438 1 89.44 256 GLU A C 1
ATOM 2032 O O . GLU A 1 256 ? -0.035 -31.016 -36.906 1 89.44 256 GLU A O 1
ATOM 2037 N N . LEU A 1 257 ? -0.794 -29 -37.5 1 91.06 257 LEU A N 1
ATOM 2038 C CA . LEU A 1 257 ? 0.415 -28.359 -37 1 91.06 257 LEU A CA 1
ATOM 2039 C C . LEU A 1 257 ? 0.409 -28.297 -35.469 1 91.06 257 LEU A C 1
ATOM 2041 O O . LEU A 1 257 ? 1.447 -28.062 -34.844 1 91.06 257 LEU A O 1
ATOM 2045 N N . TRP A 1 258 ? -0.689 -28.5 -34.906 1 93.94 258 TRP A N 1
ATOM 2046 C CA . TRP A 1 258 ? -0.823 -28.469 -33.438 1 93.94 258 TRP A CA 1
ATOM 2047 C C . TRP A 1 258 ? -0.883 -29.875 -32.875 1 93.94 258 TRP A C 1
ATOM 2049 O O . TRP A 1 258 ? -1.831 -30.625 -33.125 1 93.94 258 TRP A O 1
ATOM 2059 N N . LYS A 1 259 ? 0.102 -30.141 -32.094 1 95.19 259 LYS A N 1
ATOM 2060 C CA . LYS A 1 259 ? 0.188 -31.484 -31.547 1 95.19 259 LYS A CA 1
ATOM 2061 C C . LYS A 1 259 ? -1.021 -31.797 -30.672 1 95.19 259 LYS A C 1
ATOM 2063 O O . LYS A 1 259 ? -1.33 -31.047 -29.75 1 95.19 259 LYS A O 1
ATOM 2068 N N . GLU A 1 260 ? -1.744 -32.844 -31 1 96.38 260 GLU A N 1
ATOM 2069 C CA . GLU A 1 260 ? -2.859 -33.406 -30.234 1 96.38 260 GLU A CA 1
ATOM 2070 C C . GLU A 1 260 ? -3.998 -32.406 -30.109 1 96.38 260 GLU A C 1
ATOM 2072 O O . GLU A 1 260 ? -4.656 -32.312 -29.062 1 96.38 260 GLU A O 1
ATOM 2077 N N . LEU A 1 261 ? -4.074 -31.531 -31.125 1 96.62 261 LEU A N 1
ATOM 2078 C CA . LEU A 1 261 ? -5.25 -30.672 -31.156 1 96.62 261 LEU A CA 1
ATOM 2079 C C . LEU A 1 261 ? -6.527 -31.5 -31.25 1 96.62 261 LEU A C 1
ATOM 2081 O O . LEU A 1 261 ? -6.738 -32.219 -32.219 1 96.62 261 LEU A O 1
ATOM 2085 N N . ARG A 1 262 ? -7.332 -31.375 -30.203 1 96.81 262 ARG A N 1
ATOM 2086 C CA . ARG A 1 262 ? -8.484 -32.25 -30.125 1 96.81 262 ARG A CA 1
ATOM 2087 C C . ARG A 1 262 ? -9.789 -31.484 -30.188 1 96.81 262 ARG A C 1
ATOM 2089 O O . ARG A 1 262 ? -10.797 -31.984 -30.688 1 96.81 262 ARG A O 1
ATOM 2096 N N . SER A 1 263 ? -9.789 -30.312 -29.656 1 97.38 263 SER A N 1
ATOM 2097 C CA . SER A 1 263 ? -11.031 -29.547 -29.609 1 97.38 263 SER A CA 1
ATOM 2098 C C . SER A 1 263 ? -10.758 -28.047 -29.719 1 97.38 263 SER A C 1
ATOM 2100 O O . SER A 1 263 ? -9.617 -27.609 -29.562 1 97.38 263 SER A O 1
ATOM 2102 N N . ILE A 1 264 ? -11.781 -27.266 -30.031 1 96.75 264 ILE A N 1
ATOM 2103 C CA . ILE A 1 264 ? -11.773 -25.812 -30 1 96.75 264 ILE A CA 1
ATOM 2104 C C . ILE A 1 264 ? -12.859 -25.312 -29.062 1 96.75 264 ILE A C 1
ATOM 2106 O O . ILE A 1 264 ? -13.883 -25.969 -28.859 1 96.75 264 ILE A O 1
ATOM 2110 N N . GLY A 1 265 ? -12.5 -24.234 -28.391 1 96.5 265 GLY A N 1
ATOM 2111 C CA . GLY A 1 265 ? -13.414 -23.688 -27.391 1 96.5 265 GLY A CA 1
ATOM 2112 C C . GLY A 1 265 ? -13.758 -22.219 -27.641 1 96.5 265 GLY A C 1
ATOM 2113 O O . GLY A 1 265 ? -12.969 -21.484 -28.234 1 96.5 265 GLY A O 1
ATOM 2114 N N . PHE A 1 266 ? -14.93 -21.891 -27.203 1 95.94 266 PHE A N 1
ATOM 2115 C CA . PHE A 1 266 ? -15.453 -20.531 -27.312 1 95.94 266 PHE A CA 1
ATOM 2116 C C . PHE A 1 266 ? -16.094 -20.078 -26 1 95.94 266 PHE A C 1
ATOM 2118 O O . PHE A 1 266 ? -16.875 -20.812 -25.406 1 95.94 266 PHE A O 1
ATOM 2125 N N . VAL A 1 267 ? -15.641 -18.938 -25.547 1 95.75 267 VAL A N 1
ATOM 2126 C CA . VAL A 1 267 ? -16.156 -18.406 -24.281 1 95.75 267 VAL A CA 1
ATOM 2127 C C . VAL A 1 267 ? -16.766 -17.031 -24.516 1 95.75 267 VAL A C 1
ATOM 2129 O O . VAL A 1 267 ? -16.188 -16.188 -25.203 1 95.75 267 VAL A O 1
ATOM 2132 N N . GLU A 1 268 ? -17.922 -16.797 -24.031 1 95.12 268 GLU A N 1
ATOM 2133 C CA . GLU A 1 268 ? -18.594 -15.492 -24.047 1 95.12 268 GLU A CA 1
ATOM 2134 C C . GLU A 1 268 ? -18.891 -15 -22.641 1 95.12 268 GLU A C 1
ATOM 2136 O O . GLU A 1 268 ? -19.5 -15.711 -21.844 1 95.12 268 GLU A O 1
ATOM 2141 N N . ARG A 1 269 ? -18.344 -13.898 -22.344 1 93.12 269 ARG A N 1
ATOM 2142 C CA . ARG A 1 269 ? -18.625 -13.258 -21.062 1 93.12 269 ARG A CA 1
ATOM 2143 C C . ARG A 1 269 ? -19.516 -12.031 -21.234 1 93.12 269 ARG A C 1
ATOM 2145 O O . ARG A 1 269 ? -19.141 -11.086 -21.938 1 93.12 269 ARG A O 1
ATOM 2152 N N . GLU A 1 270 ? -20.641 -12.023 -20.625 1 92.5 270 GLU A N 1
ATOM 2153 C CA . GLU A 1 270 ? -21.594 -10.922 -20.672 1 92.5 270 GLU A CA 1
ATOM 2154 C C . GLU A 1 270 ? -21.75 -10.281 -19.281 1 92.5 270 GLU A C 1
ATOM 2156 O O . GLU A 1 270 ? -22.094 -10.953 -18.312 1 92.5 270 GLU A O 1
ATOM 2161 N N . CYS A 1 271 ? -21.422 -9.055 -19.25 1 91.75 271 CYS A N 1
ATOM 2162 C CA . CYS A 1 271 ? -21.484 -8.344 -17.984 1 91.75 271 CYS A CA 1
ATOM 2163 C C . CYS A 1 271 ? -22.5 -7.199 -18.047 1 91.75 271 CYS A C 1
ATOM 2165 O O . CYS A 1 271 ? -22.422 -6.359 -18.953 1 91.75 271 CYS A O 1
ATOM 2167 N N . HIS A 1 272 ? -23.359 -7.164 -17.109 1 89.31 272 HIS A N 1
ATOM 2168 C CA . HIS A 1 272 ? -24.359 -6.102 -16.969 1 89.31 272 HIS A CA 1
ATOM 2169 C C . HIS A 1 272 ? -24.094 -5.242 -15.75 1 89.31 272 HIS A C 1
ATOM 2171 O O . HIS A 1 272 ? -24.078 -5.742 -14.617 1 89.31 272 HIS A O 1
ATOM 2177 N N . ILE A 1 273 ? -23.734 -4.047 -15.992 1 87.25 273 ILE A N 1
ATOM 2178 C CA . ILE A 1 273 ? -23.594 -3.078 -14.906 1 87.25 273 ILE A CA 1
ATOM 2179 C C . ILE A 1 273 ? -24.578 -1.926 -15.125 1 87.25 273 ILE A C 1
ATOM 2181 O O . ILE A 1 273 ? -24.359 -1.064 -15.977 1 87.25 273 ILE A O 1
ATOM 2185 N N . GLY A 1 274 ? -25.562 -1.809 -14.32 1 80.81 274 GLY A N 1
ATOM 2186 C CA . GLY A 1 274 ? -26.594 -0.836 -14.609 1 80.81 274 GLY A CA 1
ATOM 2187 C C . GLY A 1 274 ? -27.172 -0.98 -16 1 80.81 274 GLY A C 1
ATOM 2188 O O . GLY A 1 274 ? -27.688 -2.043 -16.359 1 80.81 274 GLY A O 1
ATOM 2189 N N . ASP A 1 275 ? -26.922 0.081 -16.75 1 81.75 275 ASP A N 1
ATOM 2190 C CA . ASP A 1 275 ? -27.453 0.056 -18.109 1 81.75 275 ASP A CA 1
ATOM 2191 C C . ASP A 1 275 ? -26.375 -0.291 -19.125 1 81.75 275 ASP A C 1
ATOM 2193 O O . ASP A 1 275 ? -26.656 -0.397 -20.328 1 81.75 275 ASP A O 1
ATOM 2197 N N . LYS A 1 276 ? -25.219 -0.508 -18.594 1 89 276 LYS A N 1
ATOM 2198 C CA . LYS A 1 276 ? -24.109 -0.81 -19.5 1 89 276 LYS A CA 1
ATOM 2199 C C . LYS A 1 276 ? -23.891 -2.314 -19.609 1 89 276 LYS A C 1
ATOM 2201 O O . LYS A 1 276 ? -23.844 -3.021 -18.609 1 89 276 LYS A O 1
ATOM 2206 N N . VAL A 1 277 ? -23.984 -2.807 -20.844 1 90.31 277 VAL A N 1
ATOM 2207 C CA . VAL A 1 277 ? -23.734 -4.219 -21.125 1 90.31 277 VAL A CA 1
ATOM 2208 C C . VAL A 1 277 ? -22.422 -4.379 -21.891 1 90.31 277 VAL A C 1
ATOM 2210 O O . VAL A 1 277 ? -22.172 -3.666 -22.859 1 90.31 277 VAL A O 1
ATOM 2213 N N . THR A 1 278 ? -21.547 -5.16 -21.391 1 92.06 278 THR A N 1
ATOM 2214 C CA . THR A 1 278 ? -20.281 -5.461 -22.062 1 92.06 278 THR A CA 1
ATOM 2215 C C . THR A 1 278 ? -20.188 -6.949 -22.391 1 92.06 278 THR A C 1
ATOM 2217 O O . THR A 1 278 ? -20.469 -7.793 -21.531 1 92.06 278 THR A O 1
ATOM 2220 N N . ILE A 1 279 ? -19.875 -7.273 -23.656 1 92.38 279 ILE A N 1
ATOM 2221 C CA . ILE A 1 279 ? -19.719 -8.656 -24.094 1 92.38 279 ILE A CA 1
ATOM 2222 C C . ILE A 1 279 ? -18.281 -8.891 -24.578 1 92.38 279 ILE A C 1
ATOM 2224 O O . ILE A 1 279 ? -17.766 -8.125 -25.391 1 92.38 279 ILE A O 1
ATOM 2228 N N . GLU A 1 280 ? -17.688 -9.836 -24 1 91.56 280 GLU A N 1
ATOM 2229 C CA . GLU A 1 280 ? -16.359 -10.25 -24.422 1 91.56 280 GLU A CA 1
ATOM 2230 C C . GLU A 1 280 ? -16.344 -11.695 -24.906 1 91.56 280 GLU A C 1
ATOM 2232 O O . GLU A 1 280 ? -17 -12.562 -24.312 1 91.56 280 GLU A O 1
ATOM 2237 N N . GLN A 1 281 ? -15.711 -11.867 -26.047 1 92.88 281 GLN A N 1
ATOM 2238 C CA . GLN A 1 281 ? -15.617 -13.211 -26.609 1 92.88 281 GLN A CA 1
ATOM 2239 C C . GLN A 1 281 ? -14.164 -13.641 -26.781 1 92.88 281 GLN A C 1
ATOM 2241 O O . GLN A 1 281 ? -13.312 -12.828 -27.141 1 92.88 281 GLN A O 1
ATOM 2246 N N . ARG A 1 282 ? -13.945 -14.914 -26.469 1 93.31 282 ARG A N 1
ATOM 2247 C CA . ARG A 1 282 ? -12.602 -15.469 -26.609 1 93.31 282 ARG A CA 1
ATOM 2248 C C . ARG A 1 282 ? -12.648 -16.875 -27.203 1 93.31 282 ARG A C 1
ATOM 2250 O O . ARG A 1 282 ? -13.57 -17.641 -26.938 1 93.31 282 ARG A O 1
ATOM 2257 N N . CYS A 1 283 ? -11.609 -17.156 -28.016 1 95 283 CYS A N 1
ATOM 2258 C CA . CYS A 1 283 ? -11.484 -18.469 -28.641 1 95 283 CYS A CA 1
ATOM 2259 C C . CYS A 1 283 ? -10.281 -19.219 -28.078 1 95 283 CYS A C 1
ATOM 2261 O O . CYS A 1 283 ? -9.305 -18.609 -27.656 1 95 283 CYS A O 1
ATOM 2263 N N . PHE A 1 284 ? -10.398 -20.547 -28.109 1 96.12 284 PHE A N 1
ATOM 2264 C CA . PHE A 1 284 ? -9.344 -21.391 -27.547 1 96.12 284 PHE A CA 1
ATOM 2265 C C . PHE A 1 284 ? -9.102 -22.609 -28.438 1 96.12 284 PHE A C 1
ATOM 2267 O O . PHE A 1 284 ? -10.008 -23.047 -29.141 1 96.12 284 PHE A O 1
ATOM 2274 N N . ILE A 1 285 ? -7.902 -23.109 -28.375 1 95.75 285 ILE A N 1
ATOM 2275 C CA . ILE A 1 285 ? -7.59 -24.438 -28.906 1 95.75 285 ILE A CA 1
ATOM 2276 C C . ILE A 1 285 ? -7.137 -25.344 -27.766 1 95.75 285 ILE A C 1
ATOM 2278 O O . ILE A 1 285 ? -6.457 -24.906 -26.828 1 95.75 285 ILE A O 1
ATOM 2282 N N . ASN A 1 286 ? -7.512 -26.625 -27.875 1 97.12 286 ASN A N 1
ATOM 2283 C CA . ASN A 1 286 ? -7.285 -27.5 -26.734 1 97.12 286 ASN A CA 1
ATOM 2284 C C . ASN A 1 286 ? -6.84 -28.891 -27.172 1 97.12 286 ASN A C 1
ATOM 2286 O O . ASN A 1 286 ? -7.207 -29.359 -28.266 1 97.12 286 ASN A O 1
ATOM 2290 N N . SER A 1 287 ? -6.078 -29.5 -26.266 1 97.81 287 SER A N 1
ATOM 2291 C CA . SER A 1 287 ? -5.789 -30.922 -26.438 1 97.81 287 SER A CA 1
ATOM 2292 C C . SER A 1 287 ? -6.723 -31.781 -25.594 1 97.81 287 SER A C 1
ATOM 2294 O O . SER A 1 287 ? -6.617 -33 -25.594 1 97.81 287 SER A O 1
ATOM 2296 N N . ILE A 1 288 ? -7.664 -31.188 -24.922 1 96.69 288 ILE A N 1
ATOM 2297 C CA . ILE A 1 288 ? -8.617 -31.922 -24.109 1 96.69 288 ILE A CA 1
ATOM 2298 C C . ILE A 1 288 ? -9.859 -32.25 -24.922 1 96.69 288 ILE A C 1
ATOM 2300 O O . ILE A 1 288 ? -10.141 -31.609 -25.938 1 96.69 288 ILE A O 1
ATOM 2304 N N . LYS A 1 289 ? -10.547 -33.25 -24.453 1 96.31 289 LYS A N 1
ATOM 2305 C CA . LYS A 1 289 ? -11.797 -33.625 -25.109 1 96.31 289 LYS A CA 1
ATOM 2306 C C . LYS A 1 289 ? -12.867 -32.562 -24.906 1 96.31 289 LYS A C 1
ATOM 2308 O O . LYS A 1 289 ? -12.727 -31.688 -24.062 1 96.31 289 LYS A O 1
ATOM 2313 N N . ALA A 1 290 ? -13.922 -32.688 -25.734 1 96.44 290 ALA A N 1
ATOM 2314 C CA . ALA A 1 290 ? -15.008 -31.719 -25.656 1 96.44 290 ALA A CA 1
ATOM 2315 C C . ALA A 1 290 ? -15.82 -31.891 -24.391 1 96.44 290 ALA A C 1
ATOM 2317 O O . ALA A 1 290 ? -16.922 -32.469 -24.406 1 96.44 290 ALA A O 1
ATOM 2318 N N . ASP A 1 291 ? -15.281 -31.438 -23.359 1 96.75 291 ASP A N 1
ATOM 2319 C CA . ASP A 1 291 ? -15.906 -31.375 -22.047 1 96.75 291 ASP A CA 1
ATOM 2320 C C . ASP A 1 291 ? -16.062 -29.922 -21.578 1 96.75 291 ASP A C 1
ATOM 2322 O O . ASP A 1 291 ? -15.086 -29.297 -21.156 1 96.75 291 ASP A O 1
ATOM 2326 N N . ALA A 1 292 ? -17.344 -29.516 -21.625 1 97.19 292 ALA A N 1
ATOM 2327 C CA . ALA A 1 292 ? -17.594 -28.109 -21.391 1 97.19 292 ALA A CA 1
ATOM 2328 C C . ALA A 1 292 ? -17.25 -27.703 -19.953 1 97.19 292 ALA A C 1
ATOM 2330 O O . ALA A 1 292 ? -16.781 -26.594 -19.719 1 97.19 292 ALA A O 1
ATOM 2331 N N . GLN A 1 293 ? -17.438 -28.578 -19.047 1 95.94 293 GLN A N 1
ATOM 2332 C CA . GLN A 1 293 ? -17.125 -28.281 -17.641 1 95.94 293 GLN A CA 1
ATOM 2333 C C . GLN A 1 293 ? -15.625 -28.188 -17.422 1 95.94 293 GLN A C 1
ATOM 2335 O O . GLN A 1 293 ? -15.148 -27.281 -16.734 1 95.94 293 GLN A O 1
ATOM 2340 N N . LEU A 1 294 ? -14.984 -29.125 -17.969 1 95.31 294 LEU A N 1
ATOM 2341 C CA . LEU A 1 294 ? -13.531 -29.109 -17.859 1 95.31 294 LEU A CA 1
ATOM 2342 C C . LEU A 1 294 ? -12.945 -27.875 -18.531 1 95.31 294 LEU A C 1
ATOM 2344 O O . LEU A 1 294 ? -12.039 -27.234 -17.984 1 95.31 294 LEU A O 1
ATOM 2348 N N . PHE A 1 295 ? -13.508 -27.578 -19.688 1 96.62 295 PHE A N 1
ATOM 2349 C CA . PHE A 1 295 ? -13.086 -26.406 -20.422 1 96.62 295 PHE A CA 1
ATOM 2350 C C . PHE A 1 295 ? -13.352 -25.141 -19.625 1 96.62 295 PHE A C 1
ATOM 2352 O O . PHE A 1 295 ? -12.477 -24.266 -19.5 1 96.62 295 PHE A O 1
ATOM 2359 N N . ALA A 1 296 ? -14.477 -25.062 -19.047 1 95.94 296 ALA A N 1
ATOM 2360 C CA . ALA A 1 296 ? -14.844 -23.906 -18.234 1 95.94 296 ALA A CA 1
ATOM 2361 C C . ALA A 1 296 ? -13.891 -23.75 -17.062 1 95.94 296 ALA A C 1
ATOM 2363 O O . ALA A 1 296 ? -13.438 -22.641 -16.766 1 95.94 296 ALA A O 1
ATOM 2364 N N . ARG A 1 297 ? -13.578 -24.797 -16.469 1 93.69 297 ARG A N 1
ATOM 2365 C CA . ARG A 1 297 ? -12.656 -24.781 -15.328 1 93.69 297 ARG A CA 1
ATOM 2366 C C . ARG A 1 297 ? -11.281 -24.281 -15.742 1 93.69 297 ARG A C 1
ATOM 2368 O O . ARG A 1 297 ? -10.672 -23.453 -15.055 1 93.69 297 ARG A O 1
ATOM 2375 N N . ALA A 1 298 ? -10.82 -24.75 -16.797 1 94.38 298 ALA A N 1
ATOM 2376 C CA . ALA A 1 298 ? -9.508 -24.359 -17.312 1 94.38 298 ALA A CA 1
ATOM 2377 C C . ALA A 1 298 ? -9.445 -22.859 -17.594 1 94.38 298 ALA A C 1
ATOM 2379 O O . ALA A 1 298 ? -8.5 -22.172 -17.172 1 94.38 298 ALA A O 1
ATOM 2380 N N . VAL A 1 299 ? -10.469 -22.391 -18.234 1 93.12 299 VAL A N 1
ATOM 2381 C CA . VAL A 1 299 ? -10.492 -20.984 -18.625 1 93.12 299 VAL A CA 1
ATOM 2382 C C . VAL A 1 299 ? -10.672 -20.094 -17.406 1 93.12 299 VAL A C 1
ATOM 2384 O O . VAL A 1 299 ? -9.969 -19.094 -17.25 1 93.12 299 VAL A O 1
ATOM 2387 N N . ARG A 1 300 ? -11.5 -20.484 -16.531 1 88.5 300 ARG A N 1
ATOM 2388 C CA . ARG A 1 300 ? -11.766 -19.703 -15.336 1 88.5 300 ARG A CA 1
ATOM 2389 C C . ARG A 1 300 ? -10.539 -19.641 -14.43 1 88.5 300 ARG A C 1
ATOM 2391 O O . ARG A 1 300 ? -10.227 -18.594 -13.859 1 88.5 300 ARG A O 1
ATOM 2398 N N . HIS A 1 301 ? -9.969 -20.719 -14.281 1 84.75 301 HIS A N 1
ATOM 2399 C CA . HIS A 1 301 ? -8.797 -20.812 -13.414 1 84.75 301 HIS A CA 1
ATOM 2400 C C . HIS A 1 301 ? -7.645 -19.969 -13.953 1 84.75 301 HIS A C 1
ATOM 2402 O O . HIS A 1 301 ? -6.871 -19.406 -13.18 1 84.75 301 HIS A O 1
ATOM 2408 N N . HIS A 1 302 ? -7.605 -19.875 -15.242 1 85.12 302 HIS A N 1
ATOM 2409 C CA . HIS A 1 302 ? -6.566 -19.031 -15.812 1 85.12 302 HIS A CA 1
ATOM 2410 C C . HIS A 1 302 ? -6.758 -17.578 -15.391 1 85.12 302 HIS A C 1
ATOM 2412 O O . HIS A 1 302 ? -5.789 -16.891 -15.047 1 85.12 302 HIS A O 1
ATOM 2418 N N . TRP A 1 303 ? -7.945 -17.188 -15.414 1 77.62 303 TRP A N 1
ATOM 2419 C CA . TRP A 1 303 ? -8.227 -15.836 -14.961 1 77.62 303 TRP A CA 1
ATOM 2420 C C . TRP A 1 303 ? -7.875 -15.664 -13.484 1 77.62 303 TRP A C 1
ATOM 2422 O O . TRP A 1 303 ? -7.594 -14.555 -13.031 1 77.62 303 TRP A O 1
ATOM 2432 N N . GLY A 1 304 ? -7.805 -16.734 -12.867 1 78 304 GLY A N 1
ATOM 2433 C CA . GLY A 1 304 ? -7.48 -16.75 -11.445 1 78 304 GLY A CA 1
ATOM 2434 C C . GLY A 1 304 ? -6.066 -16.297 -11.148 1 78 304 GLY A C 1
ATOM 2435 O O . GLY A 1 304 ? -5.801 -15.727 -10.086 1 78 304 GLY A O 1
ATOM 2436 N N . ILE A 1 305 ? -5.16 -16.453 -12.156 1 84.44 305 ILE A N 1
ATOM 2437 C CA . ILE A 1 305 ? -3.781 -16.062 -11.898 1 84.44 305 ILE A CA 1
ATOM 2438 C C . ILE A 1 305 ? -3.707 -14.555 -11.648 1 84.44 305 ILE A C 1
ATOM 2440 O O . ILE A 1 305 ? -2.953 -14.102 -10.789 1 84.44 305 ILE A O 1
ATOM 2444 N N . GLU A 1 306 ? -4.422 -13.781 -12.344 1 79.44 306 GLU A N 1
ATOM 2445 C CA . GLU A 1 306 ? -4.422 -12.328 -12.156 1 79.44 306 GLU A CA 1
ATOM 2446 C C . GLU A 1 306 ? -5.008 -11.953 -10.797 1 79.44 306 GLU A C 1
ATOM 2448 O O . GLU A 1 306 ? -4.422 -11.156 -10.062 1 79.44 306 GLU A O 1
ATOM 2453 N N . ASN A 1 307 ? -6.023 -12.625 -10.469 1 76.12 307 ASN A N 1
ATOM 2454 C CA . ASN A 1 307 ? -6.727 -12.266 -9.242 1 76.12 307 ASN A CA 1
ATOM 2455 C C . ASN A 1 307 ? -6.094 -12.922 -8.016 1 76.12 307 ASN A C 1
ATOM 2457 O O . ASN A 1 307 ? -6.094 -12.344 -6.93 1 76.12 307 ASN A O 1
ATOM 2461 N N . GLN A 1 308 ? -5.543 -14.023 -8.289 1 82 308 GLN A N 1
ATOM 2462 C CA . GLN A 1 308 ? -5.09 -14.781 -7.125 1 82 308 GLN A CA 1
ATOM 2463 C C . GLN A 1 308 ? -3.602 -14.555 -6.871 1 82 308 GLN A C 1
ATOM 2465 O O . GLN A 1 308 ? -3.154 -14.578 -5.723 1 82 308 GLN A O 1
ATOM 2470 N N . LEU A 1 309 ? -2.902 -14.359 -7.914 1 87 309 LEU A N 1
ATOM 2471 C CA . LEU A 1 309 ? -1.467 -14.203 -7.711 1 87 309 LEU A CA 1
ATOM 2472 C C . LEU A 1 309 ? -1.04 -12.758 -7.957 1 87 309 LEU A C 1
ATOM 2474 O O . LEU A 1 309 ? -0.517 -12.102 -7.055 1 87 309 LEU A O 1
ATOM 2478 N N . HIS A 1 310 ? -1.315 -12.258 -9.117 1 86.94 310 HIS A N 1
ATOM 2479 C CA . HIS A 1 310 ? -0.791 -10.945 -9.492 1 86.94 310 HIS A CA 1
ATOM 2480 C C . HIS A 1 310 ? -1.354 -9.852 -8.594 1 86.94 310 HIS A C 1
ATOM 2482 O O . HIS A 1 310 ? -0.621 -8.961 -8.164 1 86.94 310 HIS A O 1
ATOM 2488 N N . TRP A 1 311 ? -2.586 -9.969 -8.258 1 81.62 311 TRP A N 1
ATOM 2489 C CA . TRP A 1 311 ? -3.209 -9.008 -7.359 1 81.62 311 TRP A CA 1
ATOM 2490 C C . TRP A 1 311 ? -2.531 -9.016 -5.992 1 81.62 311 TRP A C 1
ATOM 2492 O O . TRP A 1 311 ? -2.234 -7.965 -5.43 1 81.62 311 TRP A O 1
ATOM 2502 N N . ARG A 1 312 ? -2.314 -10.156 -5.488 1 84.5 312 ARG A N 1
ATOM 2503 C CA . ARG A 1 312 ? -1.688 -10.305 -4.18 1 84.5 312 ARG A CA 1
ATOM 2504 C C . ARG A 1 312 ? -0.279 -9.719 -4.176 1 84.5 312 ARG A C 1
ATOM 2506 O O . ARG A 1 312 ? 0.126 -9.062 -3.215 1 84.5 312 ARG A O 1
ATOM 2513 N N . LEU A 1 313 ? 0.385 -10.008 -5.234 1 87.81 313 LEU A N 1
ATOM 2514 C CA . LEU A 1 313 ? 1.731 -9.461 -5.348 1 87.81 313 LEU A CA 1
ATOM 2515 C C . LEU A 1 313 ? 1.696 -7.934 -5.359 1 87.81 313 LEU A C 1
ATOM 2517 O O . LEU A 1 313 ? 2.527 -7.281 -4.723 1 87.81 313 LEU A O 1
ATOM 2521 N N . ASP A 1 314 ? 0.681 -7.379 -5.977 1 83.12 314 ASP A N 1
ATOM 2522 C CA . ASP A 1 314 ? 0.6 -5.93 -6.137 1 83.12 314 ASP A CA 1
ATOM 2523 C C . ASP A 1 314 ? 0.044 -5.27 -4.879 1 83.12 314 ASP A C 1
ATOM 2525 O O . ASP A 1 314 ? 0.52 -4.207 -4.469 1 83.12 314 ASP A O 1
ATOM 2529 N N . VAL A 1 315 ? -0.89 -5.918 -4.262 1 80.25 315 VAL A N 1
ATOM 2530 C CA . VAL A 1 315 ? -1.643 -5.246 -3.207 1 80.25 315 VAL A CA 1
ATOM 2531 C C . VAL A 1 315 ? -1.058 -5.605 -1.843 1 80.25 315 VAL A C 1
ATOM 2533 O O . VAL A 1 315 ? -0.933 -4.746 -0.967 1 80.25 315 VAL A O 1
ATOM 2536 N N . VAL A 1 316 ? -0.704 -6.777 -1.672 1 82.19 316 VAL A N 1
ATOM 2537 C CA . VAL A 1 316 ? -0.223 -7.242 -0.375 1 82.19 316 VAL A CA 1
ATOM 2538 C C . VAL A 1 316 ? 1.276 -6.98 -0.256 1 82.19 316 VAL A C 1
ATOM 2540 O O . VAL A 1 316 ? 1.748 -6.492 0.774 1 82.19 316 VAL A O 1
ATOM 2543 N N . PHE A 1 317 ? 1.994 -7.18 -1.342 1 85.5 317 PHE A N 1
ATOM 2544 C CA . PHE A 1 317 ? 3.447 -7.074 -1.273 1 85.5 317 PHE A CA 1
ATOM 2545 C C . PHE A 1 317 ? 3.932 -5.805 -1.964 1 85.5 317 PHE A C 1
ATOM 2547 O O . PHE A 1 317 ? 5.121 -5.488 -1.928 1 85.5 317 PHE A O 1
ATOM 2554 N N . ARG A 1 318 ? 3.109 -5.121 -2.623 1 77.69 318 ARG A N 1
ATOM 2555 C CA . ARG A 1 318 ? 3.416 -3.863 -3.301 1 77.69 318 ARG A CA 1
ATOM 2556 C C . ARG A 1 318 ? 4.594 -4.027 -4.254 1 77.69 318 ARG A C 1
ATOM 2558 O O . ARG A 1 318 ? 5.52 -3.213 -4.258 1 77.69 318 ARG A O 1
ATOM 2565 N N . GLU A 1 319 ? 4.559 -5.047 -4.941 1 79.81 319 GLU A N 1
ATOM 2566 C CA . GLU A 1 319 ? 5.664 -5.414 -5.82 1 79.81 319 GLU A CA 1
ATOM 2567 C C . GLU A 1 319 ? 5.957 -4.309 -6.832 1 79.81 319 GLU A C 1
ATOM 2569 O O . GLU A 1 319 ? 7.121 -4.012 -7.109 1 79.81 319 GLU A O 1
ATOM 2574 N N . ASP A 1 320 ? 4.969 -3.643 -7.32 1 73.81 320 ASP A N 1
ATOM 2575 C CA . ASP A 1 320 ? 5.148 -2.65 -8.375 1 73.81 320 ASP A CA 1
ATOM 2576 C C . ASP A 1 320 ? 5.836 -1.396 -7.836 1 73.81 320 ASP A C 1
ATOM 2578 O O . ASP A 1 320 ? 6.371 -0.597 -8.609 1 73.81 320 ASP A O 1
ATOM 2582 N N . ASP A 1 321 ? 5.801 -1.243 -6.477 1 73.25 321 ASP A N 1
ATOM 2583 C CA . ASP A 1 321 ? 6.41 -0.071 -5.855 1 73.25 321 ASP A CA 1
ATOM 2584 C C . ASP A 1 321 ? 7.848 -0.362 -5.43 1 73.25 321 ASP A C 1
ATOM 2586 O O . ASP A 1 321 ? 8.562 0.54 -4.988 1 73.25 321 ASP A O 1
ATOM 2590 N N . ASN A 1 322 ? 8.281 -1.611 -5.531 1 77.75 322 ASN A N 1
ATOM 2591 C CA . ASN A 1 322 ? 9.586 -2.021 -5.016 1 77.75 322 ASN A CA 1
ATOM 2592 C C . ASN A 1 322 ? 10.719 -1.56 -5.926 1 77.75 322 ASN A C 1
ATOM 2594 O O . ASN A 1 322 ? 10.664 -1.763 -7.137 1 77.75 322 ASN A O 1
ATOM 2598 N N . ARG A 1 323 ? 11.773 -0.999 -5.352 1 74.62 323 ARG A N 1
ATOM 2599 C CA . ARG A 1 323 ? 12.828 -0.371 -6.133 1 74.62 323 ARG A CA 1
ATOM 2600 C C . ARG A 1 323 ? 14.086 -1.239 -6.156 1 74.62 323 ARG A C 1
ATOM 2602 O O . ARG A 1 323 ? 15.164 -0.767 -6.508 1 74.62 323 ARG A O 1
ATOM 2609 N N . ILE A 1 324 ? 14.008 -2.443 -5.723 1 80.56 324 ILE A N 1
ATOM 2610 C CA . ILE A 1 324 ? 15.125 -3.373 -5.812 1 80.56 324 ILE A CA 1
ATOM 2611 C C . ILE A 1 324 ? 15.367 -3.758 -7.273 1 80.56 324 ILE A C 1
ATOM 2613 O O . ILE A 1 324 ? 14.5 -4.359 -7.91 1 80.56 324 ILE A O 1
ATOM 2617 N N . ARG A 1 325 ? 16.531 -3.396 -7.867 1 75.31 325 ARG A N 1
ATOM 2618 C CA . ARG A 1 325 ? 16.703 -3.541 -9.312 1 75.31 325 ARG A CA 1
ATOM 2619 C C . ARG A 1 325 ? 18.141 -3.912 -9.656 1 75.31 325 ARG A C 1
ATOM 2621 O O . ARG A 1 325 ? 18.469 -4.148 -10.82 1 75.31 325 ARG A O 1
ATOM 2628 N N . LYS A 1 326 ? 18.969 -4.031 -8.672 1 77.19 326 LYS A N 1
ATOM 2629 C CA . LYS A 1 326 ? 20.375 -4.27 -8.961 1 77.19 326 LYS A CA 1
ATOM 2630 C C . LYS A 1 326 ? 20.641 -5.746 -9.227 1 77.19 326 LYS A C 1
ATOM 2632 O O . LYS A 1 326 ? 20.266 -6.605 -8.43 1 77.19 326 LYS A O 1
ATOM 2637 N N . GLY A 1 327 ? 21.281 -6.008 -10.352 1 80.75 327 GLY A N 1
ATOM 2638 C CA . GLY A 1 327 ? 21.656 -7.379 -10.664 1 80.75 327 GLY A CA 1
ATOM 2639 C C . GLY A 1 327 ? 20.453 -8.312 -10.719 1 80.75 327 GLY A C 1
ATOM 2640 O O . GLY A 1 327 ? 19.453 -8.016 -11.367 1 80.75 327 GLY A O 1
ATOM 2641 N N . ASN A 1 328 ? 20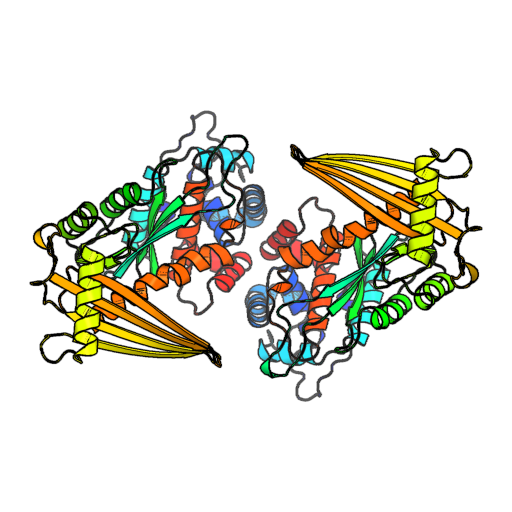.703 -9.516 -9.984 1 89.56 328 ASN A N 1
ATOM 2642 C CA . ASN A 1 328 ? 19.656 -10.523 -9.969 1 89.56 328 ASN A CA 1
ATOM 2643 C C . ASN A 1 328 ? 18.672 -10.297 -8.836 1 89.56 328 ASN A C 1
ATOM 2645 O O . ASN A 1 328 ? 17.797 -11.133 -8.578 1 89.56 328 ASN A O 1
ATOM 2649 N N . ALA A 1 329 ? 18.844 -9.195 -8.211 1 91.69 329 ALA A N 1
ATOM 2650 C CA . ALA A 1 329 ? 18.094 -8.977 -6.973 1 91.69 329 ALA A CA 1
ATOM 2651 C C . ALA A 1 329 ? 16.594 -8.961 -7.234 1 91.69 329 ALA A C 1
ATOM 2653 O O . ALA A 1 329 ? 15.812 -9.523 -6.453 1 91.69 329 ALA A O 1
ATOM 2654 N N . ALA A 1 330 ? 16.219 -8.312 -8.305 1 89.5 330 ALA A N 1
ATOM 2655 C CA . ALA A 1 330 ? 14.797 -8.219 -8.602 1 89.5 330 ALA A CA 1
ATOM 2656 C C . ALA A 1 330 ? 14.18 -9.602 -8.789 1 89.5 330 ALA A C 1
ATOM 2658 O O . ALA A 1 330 ? 13.117 -9.891 -8.242 1 89.5 330 ALA A O 1
ATOM 2659 N N . ALA A 1 331 ? 14.82 -10.438 -9.508 1 91.62 331 ALA A N 1
ATOM 2660 C CA . ALA A 1 331 ? 14.32 -11.789 -9.766 1 91.62 331 ALA A CA 1
ATOM 2661 C C . ALA A 1 331 ? 14.273 -12.609 -8.484 1 91.62 331 ALA A C 1
ATOM 2663 O O . ALA A 1 331 ? 13.289 -13.305 -8.227 1 91.62 331 ALA A O 1
ATOM 2664 N N . ILE A 1 332 ? 15.312 -12.508 -7.688 1 94.38 332 ILE A N 1
ATOM 2665 C CA . ILE A 1 332 ? 15.391 -13.273 -6.449 1 94.38 332 ILE A CA 1
ATOM 2666 C C . ILE A 1 332 ? 14.297 -12.805 -5.488 1 94.38 332 ILE A C 1
ATOM 2668 O O . ILE A 1 332 ? 13.617 -13.625 -4.867 1 94.38 332 ILE A O 1
ATOM 2672 N N . MET A 1 333 ? 14.094 -11.57 -5.406 1 94.38 333 MET A N 1
ATOM 2673 C CA . MET A 1 333 ? 13.086 -11.031 -4.496 1 94.38 333 MET A CA 1
ATOM 2674 C C . MET A 1 333 ? 11.68 -11.438 -4.941 1 94.38 333 MET A C 1
ATOM 2676 O O . MET A 1 333 ? 10.797 -11.648 -4.109 1 94.38 333 MET A O 1
ATOM 2680 N N . THR A 1 334 ? 11.469 -11.477 -6.219 1 92.56 334 THR A N 1
ATOM 2681 C CA . THR A 1 334 ? 10.188 -11.977 -6.703 1 92.56 334 THR A CA 1
ATOM 2682 C C . THR A 1 334 ? 9.961 -13.414 -6.246 1 92.56 334 THR A C 1
ATOM 2684 O O . THR A 1 334 ? 8.867 -13.758 -5.797 1 92.56 334 THR A O 1
ATOM 2687 N N . THR A 1 335 ? 10.961 -14.195 -6.367 1 94.62 335 THR A N 1
ATOM 2688 C CA . THR A 1 335 ? 10.859 -15.57 -5.902 1 94.62 335 THR A CA 1
ATOM 2689 C C . THR A 1 335 ? 10.57 -15.617 -4.406 1 94.62 335 THR A C 1
ATOM 2691 O O . THR A 1 335 ? 9.773 -16.438 -3.945 1 94.62 335 THR A O 1
ATOM 2694 N N . ILE A 1 336 ? 11.195 -14.789 -3.701 1 95.88 336 ILE A N 1
ATOM 2695 C CA . ILE A 1 336 ? 10.969 -14.719 -2.262 1 95.88 336 ILE A CA 1
ATOM 2696 C C . ILE A 1 336 ? 9.508 -14.367 -1.987 1 95.88 336 ILE A C 1
ATOM 2698 O O . ILE A 1 336 ? 8.875 -14.953 -1.104 1 95.88 336 ILE A O 1
ATOM 2702 N N . ARG A 1 337 ? 8.992 -13.445 -2.674 1 95.06 337 ARG A N 1
ATOM 2703 C CA . ARG A 1 337 ? 7.582 -13.109 -2.518 1 95.06 337 ARG A CA 1
ATOM 2704 C C . ARG A 1 337 ? 6.695 -14.305 -2.855 1 95.06 337 ARG A C 1
ATOM 2706 O O . ARG A 1 337 ? 5.668 -14.523 -2.209 1 95.06 337 ARG A O 1
ATOM 2713 N N . HIS A 1 338 ? 7.078 -15.055 -3.879 1 95.56 338 HIS A N 1
ATOM 2714 C CA . HIS A 1 338 ? 6.34 -16.266 -4.215 1 95.56 338 HIS A CA 1
ATOM 2715 C C . HIS A 1 338 ? 6.391 -17.281 -3.07 1 95.56 338 HIS A C 1
ATOM 2717 O O . HIS A 1 338 ? 5.395 -17.938 -2.783 1 95.56 338 HIS A O 1
ATOM 2723 N N . ILE A 1 339 ? 7.555 -17.375 -2.463 1 95.75 339 ILE A N 1
ATOM 2724 C CA . ILE A 1 339 ? 7.688 -18.219 -1.286 1 95.75 339 ILE A CA 1
ATOM 2725 C C . ILE A 1 339 ? 6.688 -17.781 -0.217 1 95.75 339 ILE A C 1
ATOM 2727 O O . ILE A 1 339 ? 5.973 -18.609 0.352 1 95.75 339 ILE A O 1
ATOM 2731 N N . CYS A 1 340 ? 6.641 -16.516 -0.006 1 95.75 340 CYS A N 1
ATOM 2732 C CA . CYS A 1 340 ? 5.734 -15.984 1.003 1 95.75 340 CYS A CA 1
ATOM 2733 C C . CYS A 1 340 ? 4.285 -16.297 0.659 1 95.75 340 CYS A C 1
ATOM 2735 O O . CYS A 1 340 ? 3.514 -16.719 1.527 1 95.75 340 CYS A O 1
ATOM 2737 N N . VAL A 1 341 ? 3.926 -16.094 -0.557 1 94.31 341 VAL A N 1
ATOM 2738 C CA . VAL A 1 341 ? 2.572 -16.406 -1.004 1 94.31 341 VAL A CA 1
ATOM 2739 C C . VAL A 1 341 ? 2.252 -17.875 -0.711 1 94.31 341 VAL A C 1
ATOM 2741 O O . VAL A 1 341 ? 1.204 -18.188 -0.141 1 94.31 341 VAL A O 1
ATOM 2744 N N . ASN A 1 342 ? 3.17 -18.75 -1.08 1 94.38 342 ASN A N 1
ATOM 2745 C CA . ASN A 1 342 ? 2.951 -20.188 -0.882 1 94.38 342 ASN A CA 1
ATOM 2746 C C . ASN A 1 342 ? 2.834 -20.531 0.599 1 94.38 342 ASN A C 1
ATOM 2748 O O . ASN A 1 342 ? 2.006 -21.359 0.981 1 94.38 342 ASN A O 1
ATOM 2752 N N . LEU A 1 343 ? 3.645 -19.891 1.385 1 94.38 343 LEU A N 1
ATOM 2753 C CA . LEU A 1 343 ? 3.576 -20.141 2.822 1 94.38 343 LEU A CA 1
ATOM 2754 C C . LEU A 1 343 ? 2.227 -19.703 3.381 1 94.38 343 LEU A C 1
ATOM 2756 O O . LEU A 1 343 ? 1.624 -20.406 4.191 1 94.38 343 LEU A O 1
ATOM 2760 N N . PHE A 1 344 ? 1.742 -18.578 3.01 1 93.69 344 PHE A N 1
ATOM 2761 C CA . PHE A 1 344 ? 0.449 -18.078 3.467 1 93.69 344 PHE A CA 1
ATOM 2762 C C . PHE A 1 344 ? -0.678 -18.984 2.99 1 93.69 344 PHE A C 1
ATOM 2764 O O . PHE A 1 344 ? -1.654 -19.203 3.711 1 93.69 344 PHE A O 1
ATOM 2771 N N . GLN A 1 345 ? -0.538 -19.531 1.777 1 91.12 345 GLN A N 1
ATOM 2772 C CA . GLN A 1 345 ? -1.569 -20.391 1.217 1 91.12 345 GLN A CA 1
ATOM 2773 C C . GLN A 1 345 ? -1.632 -21.719 1.96 1 91.12 345 GLN A C 1
ATOM 2775 O O . GLN A 1 345 ? -2.703 -22.312 2.09 1 91.12 345 GLN A O 1
ATOM 2780 N N . GLN A 1 346 ? -0.524 -22.156 2.453 1 89.94 346 GLN A N 1
ATOM 2781 C CA . GLN A 1 346 ? -0.453 -23.422 3.172 1 89.94 346 GLN A CA 1
ATOM 2782 C C . GLN A 1 346 ? -1.054 -23.297 4.57 1 89.94 346 GLN A C 1
ATOM 2784 O O . GLN A 1 346 ? -1.497 -24.297 5.148 1 89.94 346 GLN A O 1
ATOM 2789 N N . GLU A 1 347 ? -0.997 -22.141 5.051 1 90.62 347 GLU A N 1
ATOM 2790 C CA . GLU A 1 347 ? -1.529 -21.922 6.391 1 90.62 347 GLU A CA 1
ATOM 2791 C C . GLU A 1 347 ? -3.055 -21.953 6.391 1 90.62 347 GLU A C 1
ATOM 2793 O O . GLU A 1 347 ? -3.697 -21.234 5.613 1 90.62 347 GLU A O 1
ATOM 2798 N N . GLU A 1 348 ? -3.723 -22.594 7.184 1 86.75 348 GLU A N 1
ATOM 2799 C CA . GLU A 1 348 ? -5.105 -23.047 7.07 1 86.75 348 GLU A CA 1
ATOM 2800 C C . GLU A 1 348 ? -6.074 -22 7.625 1 86.75 348 GLU A C 1
ATOM 2802 O O . GLU A 1 348 ? -7.285 -22.109 7.422 1 86.75 348 GLU A O 1
ATOM 2807 N N . SER A 1 349 ? -5.613 -21 8.227 1 86.75 349 SER A N 1
ATOM 2808 C CA . SER A 1 349 ? -6.562 -20.031 8.781 1 86.75 349 SER A CA 1
ATOM 2809 C C . SER A 1 349 ? -7.371 -19.359 7.676 1 86.75 349 SER A C 1
ATOM 2811 O O . SER A 1 349 ? -6.941 -19.328 6.523 1 86.75 349 SER A O 1
ATOM 2813 N N . LYS A 1 350 ? -8.539 -18.891 7.977 1 88 350 LYS A N 1
ATOM 2814 C CA . LYS A 1 350 ? -9.438 -18.266 7.016 1 88 350 LYS A CA 1
ATOM 2815 C C . LYS A 1 350 ? -9.109 -16.781 6.844 1 88 350 LYS A C 1
ATOM 2817 O O . LYS A 1 350 ? -9.828 -16.047 6.156 1 88 350 LYS A O 1
ATOM 2822 N N . LEU A 1 351 ? -8.031 -16.406 7.387 1 89.31 351 LEU A N 1
ATOM 2823 C CA . LEU A 1 351 ? -7.637 -15.016 7.258 1 89.31 351 LEU A CA 1
ATOM 2824 C C . LEU A 1 351 ? -7.203 -14.703 5.828 1 89.31 351 LEU A C 1
ATOM 2826 O O . LEU A 1 351 ? -6.656 -15.562 5.141 1 89.31 351 LEU A O 1
ATOM 2830 N N . SER A 1 352 ? -7.551 -13.508 5.422 1 88.94 352 SER A N 1
ATOM 2831 C CA . SER A 1 352 ? -7.012 -13.055 4.141 1 88.94 352 SER A CA 1
ATOM 2832 C C . SER A 1 352 ? -5.488 -13 4.168 1 88.94 352 SER A C 1
ATOM 2834 O O . SER A 1 352 ? -4.883 -12.938 5.238 1 88.94 352 SER A O 1
ATOM 2836 N N . MET A 1 353 ? -4.871 -13.039 3.037 1 89.81 353 MET A N 1
ATOM 2837 C CA . MET A 1 353 ? -3.414 -12.992 2.959 1 89.81 353 MET A CA 1
ATOM 2838 C C . MET A 1 353 ? -2.875 -11.703 3.574 1 89.81 353 MET A C 1
ATOM 2840 O O . MET A 1 353 ? -1.839 -11.719 4.238 1 89.81 353 MET A O 1
ATOM 2844 N N . LYS A 1 354 ? -3.584 -10.625 3.307 1 88.75 354 LYS A N 1
ATOM 2845 C CA . LYS A 1 354 ? -3.188 -9.352 3.908 1 88.75 354 LYS A CA 1
ATOM 2846 C C . LYS A 1 354 ? -3.162 -9.445 5.43 1 88.75 354 LYS A C 1
ATOM 2848 O O . LYS A 1 354 ? -2.211 -9 6.07 1 88.75 354 LYS A O 1
ATOM 2853 N N . LYS A 1 355 ? -4.168 -10.031 6 1 91.31 355 LYS A N 1
ATOM 2854 C CA . LYS A 1 355 ? -4.258 -10.172 7.453 1 91.31 355 LYS A CA 1
ATOM 2855 C C . LYS A 1 355 ? -3.213 -11.156 7.973 1 91.31 355 LYS A C 1
ATOM 2857 O O . LYS A 1 355 ? -2.666 -10.969 9.062 1 91.31 355 LYS A O 1
ATOM 2862 N N . LYS A 1 356 ? -2.99 -12.188 7.207 1 93.75 356 LYS A N 1
ATOM 2863 C CA . LYS A 1 356 ? -1.945 -13.141 7.586 1 93.75 356 LYS A CA 1
ATOM 2864 C C . LYS A 1 356 ? -0.584 -12.453 7.668 1 93.75 356 LYS A C 1
ATOM 2866 O O . LYS A 1 356 ? 0.199 -12.719 8.578 1 93.75 356 LYS A O 1
ATOM 2871 N N . ARG A 1 357 ? -0.357 -11.641 6.691 1 94.31 357 ARG A N 1
ATOM 2872 C CA . ARG A 1 357 ? 0.914 -10.922 6.672 1 94.31 357 ARG A CA 1
ATOM 2873 C C . ARG A 1 357 ? 1.035 -9.984 7.871 1 94.31 357 ARG A C 1
ATOM 2875 O O . ARG A 1 357 ? 2.104 -9.883 8.477 1 94.31 357 ARG A O 1
ATOM 2882 N N . LEU A 1 358 ? -0.012 -9.336 8.25 1 94.75 358 LEU A N 1
ATOM 2883 C CA . LEU A 1 358 ? -0.03 -8.508 9.453 1 94.75 358 LEU A CA 1
ATOM 2884 C C . LEU A 1 358 ? 0.221 -9.352 10.695 1 94.75 358 LEU A C 1
ATOM 2886 O O . LEU A 1 358 ? 1.026 -8.977 11.555 1 94.75 358 LEU A O 1
ATOM 2890 N N . LYS A 1 359 ? -0.511 -10.414 10.742 1 95.81 359 LYS A N 1
ATOM 2891 C CA . LYS A 1 359 ? -0.371 -11.305 11.891 1 95.81 359 LYS A CA 1
ATOM 2892 C C . LYS A 1 359 ? 1.061 -11.82 12.023 1 95.81 359 LYS A C 1
ATOM 2894 O O . LYS A 1 359 ? 1.576 -11.969 13.133 1 95.81 359 LYS A O 1
ATOM 2899 N N . ALA A 1 360 ? 1.665 -12.109 10.883 1 96.62 360 ALA A N 1
ATOM 2900 C CA . ALA A 1 360 ? 3.057 -12.547 10.891 1 96.62 360 ALA A CA 1
ATOM 2901 C C . ALA A 1 360 ? 3.967 -11.484 11.5 1 96.62 360 ALA A C 1
ATOM 2903 O O . ALA A 1 360 ? 4.965 -11.805 12.148 1 96.62 360 ALA A O 1
ATOM 2904 N N . ALA A 1 361 ? 3.662 -10.289 11.297 1 96.56 361 ALA A N 1
ATOM 2905 C CA . ALA A 1 361 ? 4.438 -9.188 11.867 1 96.56 361 ALA A CA 1
ATOM 2906 C C . ALA A 1 361 ? 4.211 -9.07 13.367 1 96.56 361 ALA A C 1
ATOM 2908 O O . ALA A 1 361 ? 5.148 -8.828 14.133 1 96.56 361 ALA A O 1
ATOM 2909 N N . TRP A 1 362 ? 2.979 -9.328 13.859 1 96.06 362 TRP A N 1
ATOM 2910 C CA . TRP A 1 362 ? 2.586 -9.086 15.242 1 96.06 362 TRP A CA 1
ATOM 2911 C C . TRP A 1 362 ? 3.014 -10.25 16.141 1 96.06 362 TRP A C 1
ATOM 2913 O O . TRP A 1 362 ? 3.268 -10.062 17.328 1 96.06 362 TRP A O 1
ATOM 2923 N N . ASN A 1 363 ? 2.994 -11.453 15.594 1 96.5 363 ASN A N 1
ATOM 2924 C CA . ASN A 1 363 ? 3.012 -12.664 16.422 1 96.5 363 ASN A CA 1
ATOM 2925 C C . ASN A 1 363 ? 4.164 -13.586 16.031 1 96.5 363 ASN A C 1
ATOM 2927 O O . ASN A 1 363 ? 4.125 -14.234 14.984 1 96.5 363 ASN A O 1
ATOM 2931 N N . ASP A 1 364 ? 5.074 -13.742 16.906 1 95.5 364 ASP A N 1
ATOM 2932 C CA . ASP A 1 364 ? 6.273 -14.539 16.656 1 95.5 364 ASP A CA 1
ATOM 2933 C C . ASP A 1 364 ? 5.922 -16.016 16.5 1 95.5 364 ASP A C 1
ATOM 2935 O O . ASP A 1 364 ? 6.523 -16.719 15.672 1 95.5 364 ASP A O 1
ATOM 2939 N N . ARG A 1 365 ? 5.004 -16.422 17.25 1 94.19 365 ARG A N 1
ATOM 2940 C CA . ARG A 1 365 ? 4.621 -17.844 17.172 1 94.19 365 ARG A CA 1
ATOM 2941 C C . ARG A 1 365 ? 3.961 -18.156 15.844 1 94.19 365 ARG A C 1
ATOM 2943 O O . ARG A 1 365 ? 4.227 -19.203 15.25 1 94.19 365 ARG A O 1
ATOM 2950 N N . TYR A 1 366 ? 3.123 -17.297 15.453 1 95.5 366 TYR A N 1
ATOM 2951 C CA . TYR A 1 366 ? 2.467 -17.484 14.164 1 95.5 366 TYR A CA 1
ATOM 2952 C C . TYR A 1 366 ? 3.48 -17.469 13.031 1 95.5 366 TYR A C 1
ATOM 2954 O O . TYR A 1 366 ? 3.42 -18.312 12.117 1 95.5 366 TYR A O 1
ATOM 2962 N N . ARG A 1 367 ? 4.406 -16.531 13.07 1 95.75 367 ARG A N 1
ATOM 2963 C CA . ARG A 1 367 ? 5.449 -16.438 12.055 1 95.75 367 ARG A CA 1
ATOM 2964 C C . ARG A 1 367 ? 6.281 -17.719 11.992 1 95.75 367 ARG A C 1
ATOM 2966 O O . ARG A 1 367 ? 6.629 -18.188 10.906 1 95.75 367 ARG A O 1
ATOM 2973 N N . ALA A 1 368 ? 6.586 -18.25 13.156 1 94.44 368 ALA A N 1
ATOM 2974 C CA . ALA A 1 368 ? 7.32 -19.5 13.219 1 94.44 368 ALA A CA 1
ATOM 2975 C C . ALA A 1 368 ? 6.523 -20.641 12.586 1 94.44 368 ALA A C 1
ATOM 2977 O O . ALA A 1 368 ? 7.082 -21.484 11.875 1 94.44 368 ALA A O 1
ATOM 2978 N N . LYS A 1 369 ? 5.258 -20.641 12.852 1 93 369 LYS A N 1
ATOM 2979 C CA . LYS A 1 369 ? 4.387 -21.656 12.273 1 93 369 LYS A CA 1
ATOM 2980 C C . LYS A 1 369 ? 4.418 -21.594 10.75 1 93 369 LYS A C 1
ATOM 2982 O O . LYS A 1 369 ? 4.414 -22.641 10.086 1 93 369 LYS A O 1
ATOM 2987 N N . LEU A 1 370 ? 4.426 -20.422 10.203 1 93.19 370 LEU A N 1
ATOM 2988 C CA . LEU A 1 370 ? 4.492 -20.25 8.758 1 93.19 370 LEU A CA 1
ATOM 2989 C C . LEU A 1 370 ? 5.785 -20.844 8.203 1 93.19 370 LEU A C 1
ATOM 2991 O O . LEU A 1 370 ? 5.766 -21.547 7.188 1 93.19 370 LEU A O 1
ATOM 2995 N N . LEU A 1 371 ? 6.879 -20.547 8.867 1 89.75 371 LEU A N 1
ATOM 2996 C CA . LEU A 1 371 ? 8.203 -20.953 8.398 1 89.75 371 LEU A CA 1
ATOM 2997 C C . LEU A 1 371 ? 8.375 -22.469 8.484 1 89.75 371 LEU A C 1
ATOM 2999 O O . LEU A 1 371 ? 8.969 -23.078 7.59 1 89.75 371 LEU A O 1
ATOM 3003 N N . LEU A 1 372 ? 7.789 -23 9.523 1 84.81 372 LEU A N 1
ATOM 3004 C CA . LEU A 1 372 ? 8.023 -24.406 9.797 1 84.81 372 LEU A CA 1
ATOM 3005 C C . LEU A 1 372 ? 6.914 -25.281 9.219 1 84.81 372 LEU A C 1
ATOM 3007 O O . LEU A 1 372 ? 7.082 -26.484 9.062 1 84.81 372 LEU A O 1
ATOM 3011 N N . GLY A 1 373 ? 5.75 -24.703 8.711 1 74.75 373 GLY A N 1
ATOM 3012 C CA . GLY A 1 373 ? 4.645 -25.469 8.148 1 74.75 373 GLY A CA 1
ATOM 3013 C C . GLY A 1 373 ? 3.814 -26.172 9.203 1 74.75 373 GLY A C 1
ATOM 3014 O O . GLY A 1 373 ? 3.018 -27.062 8.875 1 74.75 373 GLY A O 1
ATOM 3015 N N . LYS A 1 374 ? 4.074 -26.078 10.602 1 64.81 374 LYS A N 1
ATOM 3016 C CA . LYS A 1 374 ? 3.369 -26.812 11.641 1 64.81 374 LYS A CA 1
ATOM 3017 C C . LYS A 1 374 ? 2.834 -25.891 12.727 1 64.81 374 LYS A C 1
ATOM 3019 O O . LYS A 1 374 ? 3.438 -24.844 13.008 1 64.81 374 LYS A O 1
ATOM 3024 N N . MET B 1 1 ? 11.719 11.727 31.359 1 26.67 1 MET B N 1
ATOM 3025 C CA . MET B 1 1 ? 10.461 11.188 31.844 1 26.67 1 MET B CA 1
ATOM 3026 C C . MET B 1 1 ? 9.281 12 31.328 1 26.67 1 MET B C 1
ATOM 3028 O O . MET B 1 1 ? 9.203 13.211 31.531 1 26.67 1 MET B O 1
ATOM 3032 N N . LEU B 1 2 ? 8.742 11.719 30.25 1 40.88 2 LEU B N 1
ATOM 3033 C CA . LEU B 1 2 ? 7.633 12.578 29.844 1 40.88 2 LEU B CA 1
ATOM 3034 C C . LEU B 1 2 ? 6.691 12.836 31.016 1 40.88 2 LEU B C 1
ATOM 3036 O O . LEU B 1 2 ? 6.41 11.93 31.812 1 40.88 2 LEU B O 1
ATOM 3040 N N . PRO B 1 3 ? 6.527 13.961 31.422 1 43.97 3 PRO B N 1
ATOM 3041 C CA . PRO B 1 3 ? 5.605 14.125 32.531 1 43.97 3 PRO B CA 1
ATOM 3042 C C . PRO B 1 3 ? 4.332 13.289 32.406 1 43.97 3 PRO B C 1
ATOM 3044 O O . PRO B 1 3 ? 3.873 13.062 31.281 1 43.97 3 PRO B O 1
ATOM 3047 N N . THR B 1 4 ? 4.066 12.227 33.312 1 49.41 4 THR B N 1
ATOM 3048 C CA . THR B 1 4 ? 2.906 11.375 33.531 1 49.41 4 THR B CA 1
ATOM 3049 C C . THR B 1 4 ? 1.631 12.039 33.031 1 49.41 4 THR B C 1
ATOM 3051 O O . THR B 1 4 ? 0.698 11.359 32.594 1 49.41 4 THR B O 1
ATOM 3054 N N . ASP B 1 5 ? 1.755 13.492 32.781 1 60.22 5 ASP B N 1
ATOM 3055 C CA . ASP B 1 5 ? 0.589 14.344 32.562 1 60.22 5 ASP B CA 1
ATOM 3056 C C . ASP B 1 5 ? 0.279 14.461 31.078 1 60.22 5 ASP B C 1
ATOM 3058 O O . ASP B 1 5 ? -0.822 14.867 30.688 1 60.22 5 ASP B O 1
ATOM 3062 N N . CYS B 1 6 ? 1.071 13.867 30.109 1 64.19 6 CYS B N 1
ATOM 3063 C CA . CYS B 1 6 ? 0.866 14.102 28.688 1 64.19 6 CYS B CA 1
ATOM 3064 C C . CYS B 1 6 ? 0.475 12.82 27.969 1 64.19 6 CYS B C 1
ATOM 3066 O O . CYS B 1 6 ? 0.567 12.734 26.75 1 64.19 6 CYS B O 1
ATOM 3068 N N . SER B 1 7 ? 0.01 12.023 28.844 1 82.88 7 SER B N 1
ATOM 3069 C CA . SER B 1 7 ? -0.298 10.734 28.234 1 82.88 7 SER B CA 1
ATOM 3070 C C . SER B 1 7 ? -1.573 10.805 27.406 1 82.88 7 SER B C 1
ATOM 3072 O O . SER B 1 7 ? -2.523 11.5 27.766 1 82.88 7 SER B O 1
ATOM 3074 N N . LEU B 1 8 ? -1.504 10.195 26.266 1 86.19 8 LEU B N 1
ATOM 3075 C CA . LEU B 1 8 ? -2.664 10.094 25.391 1 86.19 8 LEU B CA 1
ATOM 3076 C C . LEU B 1 8 ? -3.881 9.578 26.156 1 86.19 8 LEU B C 1
ATOM 3078 O O . LEU B 1 8 ? -4.977 10.125 26.031 1 86.19 8 LEU B O 1
ATOM 3082 N N . ILE B 1 9 ? -3.674 8.672 27.047 1 87.12 9 ILE B N 1
ATOM 3083 C CA . ILE B 1 9 ? -4.742 8.016 27.797 1 87.12 9 ILE B CA 1
ATOM 3084 C C . ILE B 1 9 ? -5.406 9.023 28.734 1 87.12 9 ILE B C 1
ATOM 3086 O O . ILE B 1 9 ? -6.637 9.086 28.812 1 87.12 9 ILE B O 1
ATOM 3090 N N . LYS B 1 10 ? -4.652 9.844 29.328 1 88.44 10 LYS B N 1
ATOM 3091 C CA . LYS B 1 10 ? -5.195 10.844 30.25 1 88.44 10 LYS B CA 1
ATOM 3092 C C . LYS B 1 10 ? -6.062 11.859 29.5 1 88.44 10 LYS B C 1
ATOM 3094 O O . LYS B 1 10 ? -7.168 12.18 29.953 1 88.44 10 LYS B O 1
ATOM 3099 N N . HIS B 1 11 ? -5.652 12.297 28.422 1 91.44 11 HIS B N 1
ATOM 3100 C CA . HIS B 1 11 ? -6.336 13.359 27.703 1 91.44 11 HIS B CA 1
ATOM 3101 C C . HIS B 1 11 ? -7.605 12.836 27.031 1 91.44 11 HIS B C 1
ATOM 3103 O O . HIS B 1 11 ? -8.531 13.609 26.766 1 91.44 11 HIS B O 1
ATOM 3109 N N . PHE B 1 12 ? -7.664 11.555 26.797 1 92.75 12 PHE B N 1
ATOM 3110 C CA . PHE B 1 12 ? -8.844 11.008 26.125 1 92.75 12 PHE B CA 1
ATOM 3111 C C . PHE B 1 12 ? -9.766 10.328 27.125 1 92.75 12 PHE B C 1
ATOM 3113 O O . PHE B 1 12 ? -10.781 9.742 26.75 1 92.75 12 PHE B O 1
ATOM 3120 N N . SER B 1 13 ? -9.43 10.383 28.344 1 88.38 13 SER B N 1
ATOM 3121 C CA . SER B 1 13 ? -10.227 9.758 29.391 1 88.38 13 SER B CA 1
ATOM 3122 C C . SER B 1 13 ? -11.57 10.461 29.562 1 88.38 13 SER B C 1
ATOM 3124 O O . SER B 1 13 ? -12.516 9.875 30.078 1 88.38 13 SER B O 1
ATOM 3126 N N . ASN B 1 14 ? -11.688 11.641 29.016 1 85.5 14 ASN B N 1
ATOM 3127 C CA . ASN B 1 14 ? -12.883 12.445 29.234 1 85.5 14 ASN B CA 1
ATOM 3128 C C . ASN B 1 14 ? -13.867 12.32 28.078 1 85.5 14 ASN B C 1
ATOM 3130 O O . ASN B 1 14 ? -14.922 12.969 28.078 1 85.5 14 ASN B O 1
ATOM 3134 N N . VAL B 1 15 ? -13.531 11.484 27.156 1 91 15 VAL B N 1
ATOM 3135 C CA . VAL B 1 15 ? -14.461 11.297 26.047 1 91 15 VAL B CA 1
ATOM 3136 C C . VAL B 1 15 ? -15.742 10.633 26.547 1 91 15 VAL B C 1
ATOM 3138 O O . VAL B 1 15 ? -15.688 9.648 27.297 1 91 15 VAL B O 1
ATOM 3141 N N . THR B 1 16 ? -16.844 11.148 26.172 1 89.81 16 THR B N 1
ATOM 3142 C CA . THR B 1 16 ? -18.141 10.625 26.609 1 89.81 16 THR B CA 1
ATOM 3143 C C . THR B 1 16 ? -18.438 9.305 25.891 1 89.81 16 THR B C 1
ATOM 3145 O O . THR B 1 16 ? -18.312 9.211 24.672 1 89.81 16 THR B O 1
ATOM 3148 N N . ASP B 1 17 ? -18.766 8.352 26.672 1 89 17 ASP B N 1
ATOM 3149 C CA . ASP B 1 17 ? -19.188 7.07 26.109 1 89 17 ASP B CA 1
ATOM 3150 C C . ASP B 1 17 ? -20.609 7.148 25.594 1 89 17 ASP B C 1
ATOM 3152 O O . ASP B 1 17 ? -21.562 7.371 26.359 1 89 17 ASP B O 1
ATOM 3156 N N . PRO B 1 18 ? -20.75 6.984 24.312 1 86.06 18 PRO B N 1
ATOM 3157 C CA . PRO B 1 18 ? -22.062 7.156 23.703 1 86.06 18 PRO B CA 1
ATOM 3158 C C . PRO B 1 18 ? -23 5.988 24 1 86.06 18 PRO B C 1
ATOM 3160 O O . PRO B 1 18 ? -24.203 6.074 23.719 1 86.06 18 PRO B O 1
ATOM 3163 N N . ARG B 1 19 ? -22.562 5.004 24.625 1 83.81 19 ARG B N 1
ATOM 3164 C CA . ARG B 1 19 ? -23.359 3.789 24.797 1 83.81 19 ARG B CA 1
ATOM 3165 C C . ARG B 1 19 ? -24.219 3.865 26.062 1 83.81 19 ARG B C 1
ATOM 3167 O O . ARG B 1 19 ? -23.891 4.594 27 1 83.81 19 ARG B O 1
ATOM 3174 N N . ILE B 1 20 ? -25.25 3.029 25.875 1 76.12 20 ILE B N 1
ATOM 3175 C CA . ILE B 1 20 ? -26.094 2.848 27.062 1 76.12 20 ILE B CA 1
ATOM 3176 C C . ILE B 1 20 ? -25.453 1.821 27.984 1 76.12 20 ILE B C 1
ATOM 3178 O O . ILE B 1 20 ? -24.719 0.932 27.531 1 76.12 20 ILE B O 1
ATOM 3182 N N . GLU B 1 21 ? -25.734 1.908 29.219 1 72.25 21 GLU B N 1
ATOM 3183 C CA . GLU B 1 21 ? -25.062 1.171 30.281 1 72.25 21 GLU B CA 1
ATOM 3184 C C . GLU B 1 21 ? -25.094 -0.332 30.031 1 72.25 21 GLU B C 1
ATOM 3186 O O . GLU B 1 21 ? -24.094 -1.024 30.203 1 72.25 21 GLU B O 1
ATOM 3191 N N . ARG B 1 22 ? -26.188 -0.848 29.578 1 63.12 22 ARG B N 1
ATOM 3192 C CA . ARG B 1 22 ? -26.359 -2.287 29.406 1 63.12 22 ARG B CA 1
ATOM 3193 C C . ARG B 1 22 ? -25.469 -2.814 28.281 1 63.12 22 ARG B C 1
ATOM 3195 O O . ARG B 1 22 ? -25.172 -4.012 28.234 1 63.12 22 ARG B O 1
ATOM 3202 N N . LYS B 1 23 ? -24.938 -1.895 27.531 1 68.12 23 LYS B N 1
ATOM 3203 C CA . LYS B 1 23 ? -24.203 -2.311 26.344 1 68.12 23 LYS B CA 1
ATOM 3204 C C . LYS B 1 23 ? -22.719 -1.982 26.469 1 68.12 23 LYS B C 1
ATOM 3206 O O . LYS B 1 23 ? -22.016 -1.925 25.453 1 68.12 23 LYS B O 1
ATOM 3211 N N . LYS B 1 24 ? -22.359 -1.767 27.75 1 75.25 24 LYS B N 1
ATOM 3212 C CA . LYS B 1 24 ? -20.984 -1.352 27.969 1 75.25 24 LYS B CA 1
ATOM 3213 C C . LYS B 1 24 ? -20.125 -2.523 28.438 1 75.25 24 LYS B C 1
ATOM 3215 O O . LYS B 1 24 ? -19.516 -2.467 29.516 1 75.25 24 LYS B O 1
ATOM 3220 N N . LEU B 1 25 ? -19.969 -3.52 27.656 1 81.31 25 LEU B N 1
ATOM 3221 C CA . LEU B 1 25 ? -19.141 -4.656 28.047 1 81.31 25 LEU B CA 1
ATOM 3222 C C . LEU B 1 25 ? -17.672 -4.262 28.094 1 81.31 25 LEU B C 1
ATOM 3224 O O . LEU B 1 25 ? -16.953 -4.652 29 1 81.31 25 LEU B O 1
ATOM 3228 N N . HIS B 1 26 ? -17.297 -3.451 27.234 1 90.62 26 HIS B N 1
ATOM 3229 C CA . HIS B 1 26 ? -15.914 -2.98 27.156 1 90.62 26 HIS B CA 1
ATOM 3230 C C . HIS B 1 26 ? -15.812 -1.498 27.5 1 90.62 26 HIS B C 1
ATOM 3232 O O . HIS B 1 26 ? -16.672 -0.706 27.094 1 90.62 26 HIS B O 1
ATOM 3238 N N . GLN B 1 27 ? -14.797 -1.207 28.266 1 91.44 27 GLN B N 1
ATOM 3239 C CA . GLN B 1 27 ? -14.586 0.208 28.547 1 91.44 27 GLN B CA 1
ATOM 3240 C C . GLN B 1 27 ? -14.219 0.979 27.297 1 91.44 27 GLN B C 1
ATOM 3242 O O . GLN B 1 27 ? -13.562 0.438 26.391 1 91.44 27 GLN B O 1
ATOM 3247 N N . LEU B 1 28 ? -14.664 2.205 27.281 1 93.88 28 LEU B N 1
ATOM 3248 C CA . LEU B 1 28 ? -14.406 3.029 26.109 1 93.88 28 LEU B CA 1
ATOM 3249 C C . LEU B 1 28 ? -12.914 3.186 25.875 1 93.88 28 LEU B C 1
ATOM 3251 O O . LEU B 1 28 ? -12.445 3.092 24.734 1 93.88 28 LEU B O 1
ATOM 3255 N N . MET B 1 29 ? -12.18 3.338 26.938 1 93.62 29 MET B N 1
ATOM 3256 C CA . MET B 1 29 ? -10.742 3.537 26.812 1 93.62 29 MET B CA 1
ATOM 3257 C C . MET B 1 29 ? -10.062 2.281 26.281 1 93.62 29 MET B C 1
ATOM 3259 O O . MET B 1 29 ? -9.062 2.369 25.562 1 93.62 29 MET B O 1
ATOM 3263 N N . ASP B 1 30 ? -10.578 1.167 26.609 1 95.31 30 ASP B N 1
ATOM 3264 C CA . ASP B 1 30 ? -10.078 -0.074 26.031 1 95.31 30 ASP B CA 1
ATOM 3265 C C . ASP B 1 30 ? -10.141 -0.035 24.5 1 95.31 30 ASP B C 1
ATOM 3267 O O . ASP B 1 30 ? -9.188 -0.421 23.828 1 95.31 30 ASP B O 1
ATOM 3271 N N . ILE B 1 31 ? -11.258 0.471 24.062 1 95.94 31 ILE B N 1
ATOM 3272 C CA . ILE B 1 31 ? -11.523 0.495 22.625 1 95.94 31 ILE B CA 1
ATOM 3273 C C . ILE B 1 31 ? -10.625 1.527 21.953 1 95.94 31 ILE B C 1
ATOM 3275 O O . ILE B 1 31 ? -10.023 1.25 20.922 1 95.94 31 ILE B O 1
ATOM 3279 N N . ILE B 1 32 ? -10.453 2.66 22.547 1 95.56 32 ILE B N 1
ATOM 3280 C CA . ILE B 1 32 ? -9.656 3.738 21.969 1 95.56 32 ILE B CA 1
ATOM 3281 C C . ILE B 1 32 ? -8.188 3.328 21.922 1 95.56 32 ILE B C 1
ATOM 3283 O O . ILE B 1 32 ? -7.539 3.441 20.875 1 95.56 32 ILE B O 1
ATOM 3287 N N . VAL B 1 33 ? -7.672 2.773 22.984 1 96 33 VAL B N 1
ATOM 3288 C CA . VAL B 1 33 ? -6.27 2.385 23.078 1 96 33 VAL B CA 1
ATOM 3289 C C . VAL B 1 33 ? -5.988 1.238 22.109 1 96 33 VAL B C 1
ATOM 3291 O O . VAL B 1 33 ? -4.98 1.25 21.391 1 96 33 VAL B O 1
ATOM 3294 N N . LEU B 1 34 ? -6.887 0.281 22.094 1 97.5 34 LEU B N 1
ATOM 3295 C CA . LEU B 1 34 ? -6.754 -0.825 21.141 1 97.5 34 LEU B CA 1
ATOM 3296 C C . LEU B 1 34 ? -6.668 -0.309 19.719 1 97.5 34 LEU B C 1
ATOM 3298 O O . LEU B 1 34 ? -5.777 -0.71 18.953 1 97.5 34 LEU B O 1
ATOM 3302 N N . THR B 1 35 ? -7.551 0.604 19.328 1 96.88 35 THR B N 1
ATOM 3303 C CA . THR B 1 35 ? -7.633 1.102 17.953 1 96.88 35 THR B CA 1
ATOM 3304 C C . THR B 1 35 ? -6.383 1.896 17.594 1 96.88 35 THR B C 1
ATOM 3306 O O . THR B 1 35 ? -5.84 1.741 16.5 1 96.88 35 THR B O 1
ATOM 3309 N N . VAL B 1 36 ? -5.871 2.715 18.453 1 96.69 36 VAL B N 1
ATOM 3310 C CA . VAL B 1 36 ? -4.668 3.504 18.219 1 96.69 36 VAL B CA 1
ATOM 3311 C C . VAL B 1 36 ? -3.467 2.576 18.047 1 96.69 36 VAL B C 1
ATOM 3313 O O . VAL B 1 36 ? -2.715 2.695 17.078 1 96.69 36 VAL B O 1
ATOM 3316 N N . CYS B 1 37 ? -3.322 1.594 18.969 1 97.56 37 CYS B N 1
ATOM 3317 C CA . CYS B 1 37 ? -2.18 0.687 18.938 1 97.56 37 CYS B CA 1
ATOM 3318 C C . CYS B 1 37 ? -2.215 -0.183 17.672 1 97.56 37 CYS B C 1
ATOM 3320 O O . CYS B 1 37 ? -1.176 -0.44 17.062 1 97.56 37 CYS B O 1
ATOM 3322 N N . ALA B 1 38 ? -3.4 -0.644 17.391 1 97.75 38 ALA B N 1
ATOM 3323 C CA . ALA B 1 38 ? -3.555 -1.439 16.188 1 97.75 38 ALA B CA 1
ATOM 3324 C C . ALA B 1 38 ? -3.186 -0.628 14.945 1 97.75 38 ALA B C 1
ATOM 3326 O O . ALA B 1 38 ? -2.477 -1.118 14.062 1 97.75 38 ALA B O 1
ATOM 3327 N N . SER B 1 39 ? -3.629 0.61 14.883 1 95.62 39 SER B N 1
ATOM 3328 C CA . SER B 1 39 ? -3.332 1.492 13.766 1 95.62 39 SER B CA 1
ATOM 3329 C C . SER B 1 39 ? -1.838 1.785 13.672 1 95.62 39 SER B C 1
ATOM 3331 O O . SER B 1 39 ? -1.275 1.821 12.57 1 95.62 39 SER B O 1
ATOM 3333 N N . LEU B 1 40 ? -1.186 1.937 14.789 1 96.06 40 LEU B N 1
ATOM 3334 C CA . LEU B 1 40 ? 0.259 2.133 14.836 1 96.06 40 LEU B CA 1
ATOM 3335 C C . LEU B 1 40 ? 0.99 0.938 14.234 1 96.06 40 LEU B C 1
ATOM 3337 O O . LEU B 1 40 ? 2.092 1.084 13.703 1 96.06 40 LEU B O 1
ATOM 3341 N N . SER B 1 41 ? 0.319 -0.158 14.391 1 96.75 41 SER B N 1
ATOM 3342 C CA . SER B 1 41 ? 0.992 -1.409 14.062 1 96.75 41 SER B CA 1
ATOM 3343 C C . SER B 1 41 ? 0.547 -1.933 12.703 1 96.75 41 SER B C 1
ATOM 3345 O O . SER B 1 41 ? 0.68 -3.125 12.414 1 96.75 41 SER B O 1
ATOM 3347 N N . GLY B 1 42 ? -0.124 -1.151 11.945 1 93.56 42 GLY B N 1
ATOM 3348 C CA . GLY B 1 42 ? -0.377 -1.487 10.547 1 93.56 42 GLY B CA 1
ATOM 3349 C C . GLY B 1 42 ? -1.797 -1.959 10.297 1 93.56 42 GLY B C 1
ATOM 3350 O O . GLY B 1 42 ? -2.197 -2.152 9.148 1 93.56 42 GLY B O 1
ATOM 3351 N N . ALA B 1 43 ? -2.621 -2.145 11.312 1 94 43 ALA B N 1
ATOM 3352 C CA . ALA B 1 43 ? -3.982 -2.645 11.141 1 94 43 ALA B CA 1
ATOM 3353 C C . ALA B 1 43 ? -4.871 -1.597 10.477 1 94 43 ALA B C 1
ATOM 3355 O O . ALA B 1 43 ? -4.895 -0.437 10.891 1 94 43 ALA B O 1
ATOM 3356 N N . GLU B 1 44 ? -5.441 -2.15 9.398 1 88.12 44 GLU B N 1
ATOM 3357 C CA . GLU B 1 44 ? -6.414 -1.315 8.703 1 88.12 44 GLU B CA 1
ATOM 3358 C C . GLU B 1 44 ? -7.793 -1.969 8.688 1 88.12 44 GLU B C 1
ATOM 3360 O O . GLU B 1 44 ? -7.914 -3.17 8.438 1 88.12 44 GLU B O 1
ATOM 3365 N N . GLY B 1 45 ? -8.797 -1.304 9.156 1 90.75 45 GLY B N 1
ATOM 3366 C CA . GLY B 1 45 ? -10.148 -1.841 9.203 1 90.75 45 GLY B CA 1
ATOM 3367 C C . GLY B 1 45 ? -10.484 -2.48 10.539 1 90.75 45 GLY B C 1
ATOM 3368 O O . GLY B 1 45 ? -9.594 -2.771 11.336 1 90.75 45 GLY B O 1
ATOM 3369 N N . TRP B 1 46 ? -11.711 -2.828 10.656 1 94.56 46 TRP B N 1
ATOM 3370 C CA . TRP B 1 46 ? -12.203 -3.287 11.953 1 94.56 46 TRP B CA 1
ATOM 3371 C C . TRP B 1 46 ? -11.719 -4.703 12.25 1 94.56 46 TRP B C 1
ATOM 3373 O O . TRP B 1 46 ? -11.297 -5 13.367 1 94.56 46 TRP B O 1
ATOM 3383 N N . GLU B 1 47 ? -11.727 -5.512 11.289 1 94.75 47 GLU B N 1
ATOM 3384 C CA . GLU B 1 47 ? -11.32 -6.898 11.492 1 94.75 47 GLU B CA 1
ATOM 3385 C C . GLU B 1 47 ? -9.836 -6.988 11.844 1 94.75 47 GLU B C 1
ATOM 3387 O O . GLU B 1 47 ? -9.438 -7.797 12.688 1 94.75 47 GLU B O 1
ATOM 3392 N N . ALA B 1 48 ? -9.086 -6.234 11.156 1 94.81 48 ALA B N 1
ATOM 3393 C CA . ALA B 1 48 ? -7.652 -6.223 11.438 1 94.81 48 ALA B CA 1
ATOM 3394 C C . ALA B 1 48 ? -7.375 -5.719 12.844 1 94.81 48 ALA B C 1
ATOM 3396 O O . ALA B 1 48 ? -6.484 -6.227 13.531 1 94.81 48 ALA B O 1
ATOM 3397 N N . ILE B 1 49 ? -8.102 -4.762 13.281 1 96.88 49 ILE B N 1
ATOM 3398 C CA . ILE B 1 49 ? -7.934 -4.219 14.617 1 96.88 49 ILE B CA 1
ATOM 3399 C C . ILE B 1 49 ? -8.281 -5.285 15.656 1 96.88 49 ILE B C 1
ATOM 3401 O O . ILE B 1 49 ? -7.551 -5.469 16.641 1 96.88 49 ILE B O 1
ATOM 3405 N N . GLU B 1 50 ? -9.383 -5.914 15.398 1 97.19 50 GLU B N 1
ATOM 3406 C CA . GLU B 1 50 ? -9.766 -7.012 16.281 1 97.19 50 GLU B CA 1
ATOM 3407 C C . GLU B 1 50 ? -8.68 -8.078 16.344 1 97.19 50 GLU B C 1
ATOM 3409 O O . GLU B 1 50 ? -8.305 -8.531 17.422 1 97.19 50 GLU B O 1
ATOM 3414 N N . GLU B 1 51 ? -8.156 -8.445 15.172 1 96.56 51 GLU B N 1
ATOM 3415 C CA . GLU B 1 51 ? -7.117 -9.469 15.102 1 96.56 51 GLU B CA 1
ATOM 3416 C C . GLU B 1 51 ? -5.855 -9.031 15.844 1 96.56 51 GLU B C 1
ATOM 3418 O O . GLU B 1 51 ? -5.234 -9.828 16.547 1 96.56 51 GLU B O 1
ATOM 3423 N N . PHE B 1 52 ? -5.488 -7.828 15.734 1 97.94 52 PHE B N 1
ATOM 3424 C CA . PHE B 1 52 ? -4.359 -7.289 16.484 1 97.94 52 PHE B CA 1
ATOM 3425 C C . PHE B 1 52 ? -4.566 -7.453 17.984 1 97.94 52 PHE B C 1
ATOM 3427 O O . PHE B 1 52 ? -3.656 -7.871 18.703 1 97.94 52 PHE B O 1
ATOM 3434 N N . GLY B 1 53 ? -5.711 -7.059 18.422 1 98 53 GLY B N 1
ATOM 3435 C CA . GLY B 1 53 ? -6.035 -7.176 19.828 1 98 53 GLY B CA 1
ATOM 3436 C C . GLY B 1 53 ? -5.84 -8.578 20.375 1 98 53 GLY B C 1
ATOM 3437 O O . GLY B 1 53 ? -5.227 -8.766 21.422 1 98 53 GLY B O 1
ATOM 3438 N N . HIS B 1 54 ? -6.348 -9.539 19.609 1 97.12 54 HIS B N 1
ATOM 3439 C CA . HIS B 1 54 ? -6.219 -10.922 20.047 1 97.12 54 HIS B CA 1
ATOM 3440 C C . HIS B 1 54 ? -4.754 -11.344 20.141 1 97.12 54 HIS B C 1
ATOM 3442 O O . HIS B 1 54 ? -4.359 -12.07 21.047 1 97.12 54 HIS B O 1
ATOM 3448 N N . ASN B 1 55 ? -3.982 -10.867 19.266 1 96.38 55 ASN B N 1
ATOM 3449 C CA . ASN B 1 55 ? -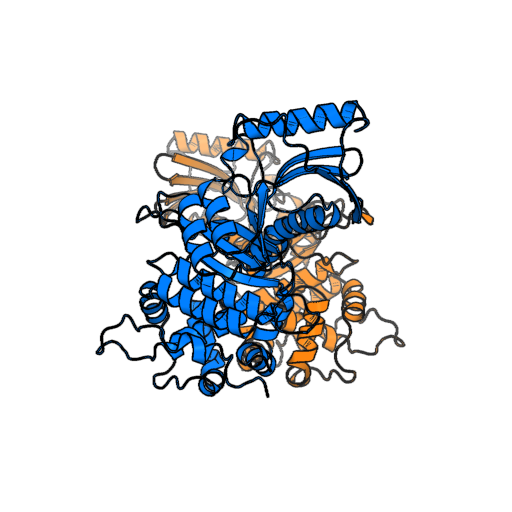2.58 -11.266 19.219 1 96.38 55 ASN B CA 1
ATOM 3450 C C . ASN B 1 55 ? -1.745 -10.516 20.25 1 96.38 55 ASN B C 1
ATOM 3452 O O . ASN B 1 55 ? -0.652 -10.961 20.609 1 96.38 55 ASN B O 1
ATOM 3456 N N . LYS B 1 56 ? -2.213 -9.367 20.688 1 97.31 56 LYS B N 1
ATOM 3457 C CA . LYS B 1 56 ? -1.429 -8.555 21.609 1 97.31 56 LYS B CA 1
ATOM 3458 C C . LYS B 1 56 ? -2.189 -8.312 22.906 1 97.31 56 LYS B C 1
ATOM 3460 O O . LYS B 1 56 ? -2.002 -7.285 23.562 1 97.31 56 LYS B O 1
ATOM 3465 N N . LEU B 1 57 ? -3.072 -9.219 23.297 1 97.19 57 LEU B N 1
ATOM 3466 C CA . LEU B 1 57 ? -3.951 -9.039 24.438 1 97.19 57 LEU B CA 1
ATOM 3467 C C . LEU B 1 57 ? -3.141 -8.797 25.703 1 97.19 57 LEU B C 1
ATOM 3469 O O . LEU B 1 57 ? -3.375 -7.82 26.422 1 97.19 57 LEU B O 1
ATOM 3473 N N . ASP B 1 58 ? -2.123 -9.664 25.938 1 96.25 58 ASP B N 1
ATOM 3474 C CA . ASP B 1 58 ? -1.333 -9.539 27.156 1 96.25 58 ASP B CA 1
ATOM 3475 C C . ASP B 1 58 ? -0.568 -8.219 27.188 1 96.25 58 ASP B C 1
ATOM 3477 O O . ASP B 1 58 ? -0.458 -7.59 28.25 1 96.25 58 ASP B O 1
ATOM 3481 N N . TRP B 1 59 ? -0.1 -7.848 26.062 1 96.38 59 TRP B N 1
ATOM 3482 C CA . TRP B 1 59 ? 0.631 -6.586 25.984 1 96.38 59 TRP B CA 1
ATOM 3483 C C . TRP B 1 59 ? -0.3 -5.402 26.219 1 96.38 59 TRP B C 1
ATOM 3485 O O . TRP B 1 59 ? 0.044 -4.469 26.953 1 96.38 59 TRP B O 1
ATOM 3495 N N . LEU B 1 60 ? -1.484 -5.43 25.703 1 97.06 60 LEU B N 1
ATOM 3496 C CA . LEU B 1 60 ? -2.461 -4.355 25.828 1 97.06 60 LEU B CA 1
ATOM 3497 C C . LEU B 1 60 ? -2.902 -4.188 27.281 1 97.06 60 LEU B C 1
ATOM 3499 O O . LEU B 1 60 ? -3.15 -3.07 27.734 1 97.06 60 LEU B O 1
ATOM 3503 N N . ARG B 1 61 ? -2.926 -5.277 27.922 1 96.5 61 ARG B N 1
ATOM 3504 C CA . ARG B 1 61 ? -3.395 -5.273 29.312 1 96.5 61 ARG B CA 1
ATOM 3505 C C . ARG B 1 61 ? -2.434 -4.508 30.203 1 96.5 61 ARG B C 1
ATOM 3507 O O . ARG B 1 61 ? -2.777 -4.164 31.344 1 96.5 61 ARG B O 1
ATOM 3514 N N . GLN B 1 62 ? -1.279 -4.219 29.75 1 94.69 62 GLN B N 1
ATOM 3515 C CA . GLN B 1 62 ? -0.346 -3.387 30.5 1 94.69 62 GLN B CA 1
ATOM 3516 C C . GLN B 1 62 ? -0.823 -1.938 30.547 1 94.69 62 GLN B C 1
ATOM 3518 O O . GLN B 1 62 ? -0.39 -1.167 31.406 1 94.69 62 GLN B O 1
ATOM 3523 N N . PHE B 1 63 ? -1.765 -1.547 29.703 1 93.06 63 PHE B N 1
ATOM 3524 C CA . PHE B 1 63 ? -2.158 -0.149 29.578 1 93.06 63 PHE B CA 1
ATOM 3525 C C . PHE B 1 63 ? -3.639 0.027 29.906 1 93.06 63 PHE B C 1
ATOM 3527 O O . PHE B 1 63 ? -4.047 1.066 30.422 1 93.06 63 PHE B O 1
ATOM 3534 N N . VAL B 1 64 ? -4.414 -1.004 29.5 1 93.75 64 VAL B N 1
ATOM 3535 C CA . VAL B 1 64 ? -5.848 -0.992 29.766 1 93.75 64 VAL B CA 1
ATOM 3536 C C . VAL B 1 64 ? -6.297 -2.369 30.25 1 93.75 64 VAL B C 1
ATOM 3538 O O . VAL B 1 64 ? -5.719 -3.389 29.875 1 93.75 64 VAL B O 1
ATOM 3541 N N . PRO B 1 65 ? -7.293 -2.389 31.047 1 94.25 65 PRO B N 1
ATOM 3542 C CA . PRO B 1 65 ? -7.656 -3.648 31.703 1 94.25 65 PRO B CA 1
ATOM 3543 C C . PRO B 1 65 ? -8.148 -4.707 30.719 1 94.25 65 PRO B C 1
ATOM 3545 O O . PRO B 1 65 ? -7.812 -5.887 30.844 1 94.25 65 PRO B O 1
ATOM 3548 N N . LEU B 1 66 ? -9.023 -4.352 29.781 1 95.44 66 LEU B N 1
ATOM 3549 C CA . LEU B 1 66 ? -9.641 -5.301 28.875 1 95.44 66 LEU B CA 1
ATOM 3550 C C . LEU B 1 66 ? -10.242 -6.48 29.641 1 95.44 66 LEU B C 1
ATOM 3552 O O . LEU B 1 66 ? -9.969 -7.637 29.297 1 95.44 66 LEU B O 1
ATOM 3556 N N . LYS B 1 67 ? -11.016 -6.203 30.562 1 93.88 67 LYS B N 1
ATOM 3557 C CA . LYS B 1 67 ? -11.562 -7.191 31.484 1 93.88 67 LYS B CA 1
ATOM 3558 C C . LYS B 1 67 ? -12.359 -8.258 30.75 1 93.88 67 LYS B C 1
ATOM 3560 O O . LYS B 1 67 ? -12.352 -9.43 31.141 1 93.88 67 LYS B O 1
ATOM 3565 N N . ASN B 1 68 ? -13.008 -7.863 29.688 1 94.06 68 ASN B N 1
ATOM 3566 C CA . ASN B 1 68 ? -13.844 -8.797 28.953 1 94.06 68 ASN B CA 1
ATOM 3567 C C . ASN B 1 68 ? -13.195 -9.195 27.625 1 94.06 68 ASN B C 1
ATOM 3569 O O . ASN B 1 68 ? -13.891 -9.531 26.656 1 94.06 68 ASN B O 1
ATOM 3573 N N . GLY B 1 69 ? -11.961 -9.016 27.578 1 95.38 69 GLY B N 1
ATOM 3574 C CA . GLY B 1 69 ? -11.25 -9.422 26.375 1 95.38 69 GLY B CA 1
ATOM 3575 C C . GLY B 1 69 ? -11.336 -8.398 25.266 1 95.38 69 GLY B C 1
ATOM 3576 O O . GLY B 1 69 ? -11.492 -7.199 25.516 1 95.38 69 GLY B O 1
ATOM 3577 N N . ILE B 1 70 ? -11.133 -8.883 24.031 1 97.31 70 ILE B N 1
ATOM 3578 C CA . ILE B 1 70 ? -11.078 -8 22.875 1 97.31 70 ILE B CA 1
ATOM 3579 C C . ILE B 1 70 ? -12.469 -7.84 22.281 1 97.31 70 ILE B C 1
ATOM 3581 O O . ILE B 1 70 ? -13.148 -8.828 21.984 1 97.31 70 ILE B O 1
ATOM 3585 N N . PRO B 1 71 ? -12.883 -6.578 22.156 1 96 71 PRO B N 1
ATOM 3586 C CA . PRO B 1 71 ? -14.172 -6.375 21.5 1 96 71 PRO B CA 1
ATOM 3587 C C . PRO B 1 71 ? -14.18 -6.875 20.047 1 96 71 PRO B C 1
ATOM 3589 O O . PRO B 1 71 ? -13.148 -6.812 19.375 1 96 71 PRO B O 1
ATOM 3592 N N . SER B 1 72 ? -15.336 -7.332 19.625 1 95.94 72 SER B N 1
ATOM 3593 C CA . SER B 1 72 ? -15.477 -7.781 18.25 1 95.94 72 SER B CA 1
ATOM 3594 C C . SER B 1 72 ? -15.391 -6.613 17.266 1 95.94 72 SER B C 1
ATOM 3596 O O . SER B 1 72 ? -15.555 -5.457 17.656 1 95.94 72 SER B O 1
ATOM 3598 N N . HIS B 1 73 ? -15.156 -6.949 16.016 1 95.44 73 HIS B N 1
ATOM 3599 C CA . HIS B 1 73 ? -15.094 -5.91 14.992 1 95.44 73 HIS B CA 1
ATOM 3600 C C . HIS B 1 73 ? -16.422 -5.168 14.883 1 95.44 73 HIS B C 1
ATOM 3602 O O . HIS B 1 73 ? -16.438 -3.963 14.609 1 95.44 73 HIS B O 1
ATOM 3608 N N . ASP B 1 74 ? -17.484 -5.824 15.141 1 93.94 74 ASP B N 1
ATOM 3609 C CA . ASP B 1 74 ? -18.797 -5.172 15.125 1 93.94 74 ASP B CA 1
ATOM 3610 C C . ASP B 1 74 ? -18.922 -4.188 16.281 1 93.94 74 ASP B C 1
ATOM 3612 O O . ASP B 1 74 ? -19.484 -3.098 16.125 1 93.94 74 ASP B O 1
ATOM 3616 N N . CYS B 1 75 ? -18.453 -4.613 17.375 1 94.19 75 CYS B N 1
ATOM 3617 C CA . CYS B 1 75 ? -18.484 -3.748 18.547 1 94.19 75 CYS B CA 1
ATOM 3618 C C . CYS B 1 75 ? -17.609 -2.516 18.344 1 94.19 75 CYS B C 1
ATOM 3620 O O . CYS B 1 75 ? -18.016 -1.397 18.656 1 94.19 75 CYS B O 1
ATOM 3622 N N . LEU B 1 76 ? -16.453 -2.709 17.828 1 95.62 76 LEU B N 1
ATOM 3623 C CA . LEU B 1 76 ? -15.547 -1.601 17.531 1 95.62 76 LEU B CA 1
ATOM 3624 C C . LEU B 1 76 ? -16.219 -0.594 16.594 1 95.62 76 LEU B C 1
ATOM 3626 O O . LEU B 1 76 ? -16.234 0.604 16.875 1 95.62 76 LEU B O 1
ATOM 3630 N N . ALA B 1 77 ? -16.75 -1.137 15.539 1 94.31 77 ALA B N 1
ATOM 3631 C CA . ALA B 1 77 ? -17.422 -0.294 14.555 1 94.31 77 ALA B CA 1
ATOM 3632 C C . ALA B 1 77 ? -18.594 0.469 15.188 1 94.31 77 ALA B C 1
ATOM 3634 O O . ALA B 1 77 ? -18.75 1.668 14.945 1 94.31 77 ALA B O 1
ATOM 3635 N N . TYR B 1 78 ? -19.312 -0.232 15.945 1 93.12 78 TYR B N 1
ATOM 3636 C CA . TYR B 1 78 ? -20.484 0.333 16.594 1 93.12 78 TYR B CA 1
ATOM 3637 C C . TYR B 1 78 ? -20.109 1.475 17.516 1 93.12 78 TYR B C 1
ATOM 3639 O O . TYR B 1 78 ? -20.688 2.559 17.453 1 93.12 78 TYR B O 1
ATOM 3647 N N . VAL B 1 79 ? -19.156 1.314 18.359 1 94.06 79 VAL B N 1
ATOM 3648 C CA . VAL B 1 79 ? -18.781 2.299 19.359 1 94.06 79 VAL B CA 1
ATOM 3649 C C . VAL B 1 79 ? -18.125 3.498 18.688 1 94.06 79 VAL B C 1
ATOM 3651 O O . VAL B 1 79 ? -18.5 4.645 18.953 1 94.06 79 VAL B O 1
ATOM 3654 N N . ILE B 1 80 ? -17.188 3.264 17.812 1 94.56 80 ILE B N 1
ATOM 3655 C CA . ILE B 1 80 ? -16.422 4.336 17.203 1 94.56 80 ILE B CA 1
ATOM 3656 C C . ILE B 1 80 ? -17.328 5.195 16.328 1 94.56 80 ILE B C 1
ATOM 3658 O O . ILE B 1 80 ? -17.188 6.418 16.281 1 94.56 80 ILE B O 1
ATOM 3662 N N . SER B 1 81 ? -18.297 4.559 15.68 1 93.25 81 SER B N 1
ATOM 3663 C CA . SER B 1 81 ? -19.203 5.281 14.789 1 93.25 81 SER B CA 1
ATOM 3664 C C . SER B 1 81 ? -20.109 6.223 15.562 1 93.25 81 SER B C 1
ATOM 3666 O O . SER B 1 81 ? -20.719 7.121 14.984 1 93.25 81 SER B O 1
ATOM 3668 N N . ARG B 1 82 ? -20.188 6.117 16.844 1 93.19 82 ARG B N 1
ATOM 3669 C CA . ARG B 1 82 ? -21.125 6.895 17.641 1 93.19 82 ARG B CA 1
ATOM 3670 C C . ARG B 1 82 ? -20.406 7.922 18.5 1 93.19 82 ARG B C 1
ATOM 3672 O O . ARG B 1 82 ? -21.031 8.75 19.156 1 93.19 82 ARG B O 1
ATOM 3679 N N . LEU B 1 83 ? -19.094 7.883 18.422 1 94.38 83 LEU B N 1
ATOM 3680 C CA . LEU B 1 83 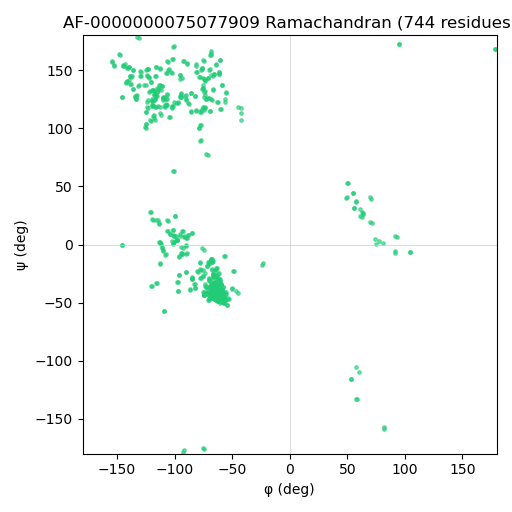? -18.328 8.891 19.156 1 94.38 83 LEU B CA 1
ATOM 3681 C C . LEU B 1 83 ? -18.562 10.281 18.562 1 94.38 83 LEU B C 1
ATOM 3683 O O . LEU B 1 83 ? -18.734 10.414 17.344 1 94.38 83 LEU B O 1
ATOM 3687 N N . SER B 1 84 ? -18.578 11.258 19.422 1 93.31 84 SER B N 1
ATOM 3688 C CA . SER B 1 84 ? -18.688 12.641 18.969 1 93.31 84 SER B CA 1
ATOM 3689 C C . SER B 1 84 ? -17.359 13.125 18.375 1 93.31 84 SER B C 1
ATOM 3691 O O . SER B 1 84 ? -16.375 13.281 19.094 1 93.31 84 SER B O 1
ATOM 3693 N N . PRO B 1 85 ? -17.391 13.453 17.094 1 92.31 85 PRO B N 1
ATOM 3694 C CA . PRO B 1 85 ? -16.156 13.977 16.5 1 92.31 85 PRO B CA 1
ATOM 3695 C C . PRO B 1 85 ? -15.664 15.258 17.172 1 92.31 85 PRO B C 1
ATOM 3697 O O . PRO B 1 85 ? -14.461 15.461 17.328 1 92.31 85 PRO B O 1
ATOM 3700 N N . LYS B 1 86 ? -16.578 16.062 17.594 1 90.88 86 LYS B N 1
ATOM 3701 C CA . LYS B 1 86 ? -16.25 17.328 18.234 1 90.88 86 LYS B CA 1
ATOM 3702 C C . LYS B 1 86 ? -15.539 17.094 19.578 1 90.88 86 LYS B C 1
ATOM 3704 O O . LYS B 1 86 ? -14.508 17.719 19.844 1 90.88 86 LYS B O 1
ATOM 3709 N N . GLU B 1 87 ? -16.109 16.219 20.297 1 93.44 87 GLU B N 1
ATOM 3710 C CA . GLU B 1 87 ? -15.5 15.906 21.594 1 93.44 87 GLU B CA 1
ATOM 3711 C C . GLU B 1 87 ? -14.133 15.242 21.406 1 93.44 87 GLU B C 1
ATOM 3713 O O . GLU B 1 87 ? -13.188 15.555 22.125 1 93.44 87 GLU B O 1
ATOM 3718 N N . PHE B 1 88 ? -14.117 14.336 20.531 1 94.81 88 PHE B N 1
ATOM 3719 C CA . PHE B 1 88 ? -12.867 13.633 20.25 1 94.81 88 PHE B CA 1
ATOM 3720 C C . PHE B 1 88 ? -11.789 14.609 19.797 1 94.81 88 PHE B C 1
ATOM 3722 O O . PHE B 1 88 ? -10.633 14.492 20.219 1 94.81 88 PHE B O 1
ATOM 3729 N N . GLN B 1 89 ? -12.172 15.555 19 1 93.81 89 GLN B N 1
ATOM 3730 C CA . GLN B 1 89 ? -11.266 16.594 18.531 1 93.81 89 GLN B CA 1
ATOM 3731 C C . GLN B 1 89 ? -10.742 17.438 19.688 1 93.81 89 GLN B C 1
ATOM 3733 O O . GLN B 1 89 ? -9.562 17.797 19.719 1 93.81 89 GLN B O 1
ATOM 3738 N N . ARG B 1 90 ? -11.57 17.766 20.547 1 93.31 90 ARG B N 1
ATOM 3739 C CA . ARG B 1 90 ? -11.164 18.562 21.703 1 93.31 90 ARG B CA 1
ATOM 3740 C C . ARG B 1 90 ? -10.094 17.844 22.516 1 93.31 90 ARG B C 1
ATOM 3742 O O . ARG B 1 90 ? -9.109 18.453 22.938 1 93.31 90 ARG B O 1
ATOM 3749 N N . CYS B 1 91 ? -10.328 16.578 22.688 1 94.81 91 CYS B N 1
ATOM 3750 C CA . CYS B 1 91 ? -9.344 15.773 23.406 1 94.81 91 CYS B CA 1
ATOM 3751 C C . CYS B 1 91 ? -8.023 15.734 22.641 1 94.81 91 CYS B C 1
ATOM 3753 O O . CYS B 1 91 ? -6.953 15.828 23.25 1 94.81 91 CYS B O 1
ATOM 3755 N N . PHE B 1 92 ? -8.117 15.594 21.406 1 96.25 92 PHE B N 1
ATOM 3756 C CA . PHE B 1 92 ? -6.941 15.562 20.547 1 96.25 92 PHE B CA 1
ATOM 3757 C C . PHE B 1 92 ? -6.137 16.844 20.688 1 96.25 92 PHE B C 1
ATOM 3759 O O . PHE B 1 92 ? -4.922 16.812 20.875 1 96.25 92 PHE B O 1
ATOM 3766 N N . ILE B 1 93 ? -6.777 17.969 20.594 1 94.5 93 ILE B N 1
ATOM 3767 C CA . ILE B 1 93 ? -6.129 19.281 20.641 1 94.5 93 ILE B CA 1
ATOM 3768 C C . ILE B 1 93 ? -5.484 19.469 22.016 1 94.5 93 ILE B C 1
ATOM 3770 O O . ILE B 1 93 ? -4.359 19.969 22.109 1 94.5 93 ILE B O 1
ATOM 3774 N N . ASP B 1 94 ? -6.207 19.047 23 1 93.5 94 ASP B N 1
ATOM 3775 C CA . ASP B 1 94 ? -5.668 19.141 24.359 1 93.5 94 ASP B CA 1
ATOM 3776 C C . ASP B 1 94 ? -4.371 18.344 24.484 1 93.5 94 ASP B C 1
ATOM 3778 O O . ASP B 1 94 ? -3.398 18.828 25.062 1 93.5 94 ASP B O 1
ATOM 3782 N N . TRP B 1 95 ? -4.398 17.234 23.953 1 94.19 95 TRP B N 1
ATOM 3783 C CA . TRP B 1 95 ? -3.217 16.375 23.984 1 94.19 95 TRP B CA 1
ATOM 3784 C C . TRP B 1 95 ? -2.072 17 23.188 1 94.19 95 TRP B C 1
ATOM 3786 O O . TRP B 1 95 ? -0.937 17.047 23.672 1 94.19 95 TRP B O 1
ATOM 3796 N N . VAL B 1 96 ? -2.342 17.516 22.047 1 94.62 96 VAL B N 1
ATOM 3797 C CA . VAL B 1 96 ? -1.318 18.094 21.188 1 94.62 96 VAL B CA 1
ATOM 3798 C C . VAL B 1 96 ? -0.702 19.312 21.844 1 94.62 96 VAL B C 1
ATOM 3800 O O . VAL B 1 96 ? 0.511 19.531 21.781 1 94.62 96 VAL B O 1
ATOM 3803 N N . ASN B 1 97 ? -1.538 20.062 22.516 1 91.62 97 ASN B N 1
ATOM 3804 C CA . ASN B 1 97 ? -1.047 21.25 23.203 1 91.62 97 ASN B CA 1
ATOM 3805 C C . ASN B 1 97 ? -0.088 20.891 24.328 1 91.62 97 ASN B C 1
ATOM 3807 O O . ASN B 1 97 ? 0.813 21.656 24.672 1 91.62 97 ASN B O 1
ATOM 3811 N N . ALA B 1 98 ? -0.29 19.734 24.812 1 90.38 98 ALA B N 1
ATOM 3812 C CA . ALA B 1 98 ? 0.567 19.281 25.906 1 90.38 98 ALA B CA 1
ATOM 3813 C C . ALA B 1 98 ? 1.931 18.828 25.375 1 90.38 98 ALA B C 1
ATOM 3815 O O . ALA B 1 98 ? 2.92 18.844 26.109 1 90.38 98 ALA B O 1
ATOM 3816 N N . ILE B 1 99 ? 2.014 18.5 24.141 1 89.31 99 ILE B N 1
ATOM 3817 C CA . ILE B 1 99 ? 3.266 17.906 23.672 1 89.31 99 ILE B CA 1
ATOM 3818 C C . ILE B 1 99 ? 3.957 18.875 22.703 1 89.31 99 ILE B C 1
ATOM 3820 O O . ILE B 1 99 ? 5.148 18.734 22.422 1 89.31 99 ILE B O 1
ATOM 3824 N N . ARG B 1 100 ? 3.271 19.812 22.203 1 89.5 100 ARG B N 1
ATOM 3825 C CA . ARG B 1 100 ? 3.854 20.688 21.188 1 89.5 100 ARG B CA 1
ATOM 3826 C C . ARG B 1 100 ? 4.801 21.703 21.828 1 89.5 100 ARG B C 1
ATOM 3828 O O . ARG B 1 100 ? 4.641 22.062 22.984 1 89.5 100 ARG B O 1
ATOM 3835 N N . GLU B 1 101 ? 5.754 22.109 21.062 1 89.81 101 GLU B N 1
ATOM 3836 C CA . GLU B 1 101 ? 6.695 23.156 21.469 1 89.81 101 GLU B CA 1
ATOM 3837 C C . GLU B 1 101 ? 6.25 24.531 20.969 1 89.81 101 GLU B C 1
ATOM 3839 O O . GLU B 1 101 ? 5.605 24.641 19.938 1 89.81 101 GLU B O 1
ATOM 3844 N N . VAL B 1 102 ? 6.559 25.438 21.797 1 88.69 102 VAL B N 1
ATOM 3845 C CA . VAL B 1 102 ? 6.289 26.812 21.375 1 88.69 102 VAL B CA 1
ATOM 3846 C C . VAL B 1 102 ? 7.418 27.297 20.469 1 88.69 102 VAL B C 1
ATOM 3848 O O . VAL B 1 102 ? 8.562 27.438 20.906 1 88.69 102 VAL B O 1
ATOM 3851 N N . ILE B 1 103 ? 7.082 27.547 19.297 1 90.75 103 ILE B N 1
ATOM 3852 C CA . ILE B 1 103 ? 8.055 28 18.297 1 90.75 103 ILE B CA 1
ATOM 3853 C C . ILE B 1 103 ? 7.652 29.375 17.781 1 90.75 103 ILE B C 1
ATOM 3855 O O . ILE B 1 103 ? 6.535 29.562 17.281 1 90.75 103 ILE B O 1
ATOM 3859 N N . PRO B 1 104 ? 8.539 30.266 17.922 1 88.94 104 PRO B N 1
ATOM 3860 C CA . PRO B 1 104 ? 8.227 31.594 17.375 1 88.94 104 PRO B CA 1
ATOM 3861 C C . PRO B 1 104 ? 7.949 31.578 15.883 1 88.94 104 PRO B C 1
ATOM 3863 O O . PRO B 1 104 ? 8.641 30.891 15.133 1 88.94 104 PRO B O 1
ATOM 3866 N N . ASP B 1 105 ? 6.926 32.312 15.484 1 90.94 105 ASP B N 1
ATOM 3867 C CA . ASP B 1 105 ? 6.539 32.438 14.086 1 90.94 105 ASP B CA 1
ATOM 3868 C C . ASP B 1 105 ? 6.281 31.094 13.438 1 90.94 105 ASP B C 1
ATOM 3870 O O . ASP B 1 105 ? 6.664 30.859 12.289 1 90.94 105 ASP B O 1
ATOM 3874 N N . GLU B 1 106 ? 5.809 30.172 14.281 1 94.12 106 GLU B N 1
ATOM 3875 C CA . GLU B 1 106 ? 5.422 28.875 13.727 1 94.12 106 GLU B CA 1
ATOM 3876 C C . GLU B 1 106 ? 4.406 29.047 12.602 1 94.12 106 GLU B C 1
ATOM 3878 O O . GLU B 1 106 ? 3.457 29.828 12.719 1 94.12 106 GLU B O 1
ATOM 3883 N N . VAL B 1 107 ? 4.715 28.391 11.508 1 95.25 107 VAL B N 1
ATOM 3884 C CA . VAL B 1 107 ? 3.781 28.406 10.383 1 95.25 107 VAL B CA 1
ATOM 3885 C C . VAL B 1 107 ? 2.768 27.281 10.539 1 95.25 107 VAL B C 1
ATOM 3887 O O . VAL B 1 107 ? 3.145 26.109 10.688 1 95.25 107 VAL B O 1
ATOM 3890 N N . ILE B 1 108 ? 1.527 27.562 10.594 1 96.25 108 ILE B N 1
ATOM 3891 C CA . ILE B 1 108 ? 0.435 26.594 10.633 1 96.25 108 ILE B CA 1
ATOM 3892 C C . ILE B 1 108 ? -0.246 26.531 9.266 1 96.25 108 ILE B C 1
ATOM 3894 O O . ILE B 1 108 ? -0.907 27.5 8.852 1 96.25 108 ILE B O 1
ATOM 3898 N N . ALA B 1 109 ? -0.062 25.469 8.594 1 96.06 109 ALA B N 1
ATOM 3899 C CA . ALA B 1 109 ? -0.664 25.297 7.273 1 96.06 109 ALA B CA 1
ATOM 3900 C C . ALA B 1 109 ? -2.037 24.641 7.383 1 96.06 109 ALA B C 1
ATOM 3902 O O . ALA B 1 109 ? -2.188 23.609 8.031 1 96.06 109 ALA B O 1
ATOM 3903 N N . ILE B 1 110 ? -3.014 25.219 6.785 1 95.06 110 ILE B N 1
ATOM 3904 C CA . ILE B 1 110 ? -4.367 24.688 6.766 1 95.06 110 ILE B CA 1
ATOM 3905 C C . ILE B 1 110 ? -4.711 24.203 5.355 1 95.06 110 ILE B C 1
ATOM 3907 O O . ILE B 1 110 ? -4.574 24.969 4.391 1 95.06 110 ILE B O 1
ATOM 3911 N N . ASP B 1 111 ? -5.109 23.016 5.293 1 92.31 111 ASP B N 1
ATOM 3912 C CA . ASP B 1 111 ? -5.48 22.438 4 1 92.31 111 ASP B CA 1
ATOM 3913 C C . ASP B 1 111 ? -6.477 21.297 4.164 1 92.31 111 ASP B C 1
ATOM 3915 O O . ASP B 1 111 ? -6.582 20.719 5.242 1 92.31 111 ASP B O 1
ATOM 3919 N N . GLY B 1 112 ? -7.223 21.031 3.078 1 89.06 112 GLY B N 1
ATOM 3920 C CA . GLY B 1 112 ? -8.211 19.969 3.104 1 89.06 112 GLY B CA 1
ATOM 3921 C C . GLY B 1 112 ? -7.793 18.75 2.297 1 89.06 112 GLY B C 1
ATOM 3922 O O . GLY B 1 112 ? -7.055 18.875 1.318 1 89.06 112 GLY B O 1
ATOM 3923 N N . LYS B 1 113 ? -8.242 17.578 2.785 1 88.5 113 LYS B N 1
ATOM 3924 C CA . LYS B 1 113 ? -8.039 16.312 2.072 1 88.5 113 LYS B CA 1
ATOM 3925 C C . LYS B 1 113 ? -9.305 15.461 2.086 1 88.5 113 LYS B C 1
ATOM 3927 O O . LYS B 1 113 ? -9.977 15.352 3.115 1 88.5 113 LYS B O 1
ATOM 3932 N N . THR B 1 114 ? -9.648 14.938 0.972 1 84.81 114 THR B N 1
ATOM 3933 C CA . THR B 1 114 ? -10.805 14.055 0.867 1 84.81 114 THR B CA 1
ATOM 3934 C C . THR B 1 114 ? -10.383 12.594 0.992 1 84.81 114 THR B C 1
ATOM 3936 O O . THR B 1 114 ? -9.445 12.148 0.324 1 84.81 114 THR B O 1
ATOM 3939 N N . ALA B 1 115 ? -11.016 11.883 1.906 1 81.06 115 ALA B N 1
ATOM 3940 C CA . ALA B 1 115 ? -10.828 10.438 2.002 1 81.06 115 ALA B CA 1
ATOM 3941 C C . ALA B 1 115 ? -11.641 9.711 0.935 1 81.06 115 ALA B C 1
ATOM 3943 O O . ALA B 1 115 ? -12.836 9.461 1.116 1 81.06 115 ALA B O 1
ATOM 3944 N N . ARG B 1 116 ? -11.164 9.273 -0.147 1 77.94 116 ARG B N 1
ATOM 3945 C CA . ARG B 1 116 ? -11.828 8.93 -1.396 1 77.94 116 ARG B CA 1
ATOM 3946 C C . ARG B 1 116 ? -12.742 7.719 -1.216 1 77.94 116 ARG B C 1
ATOM 3948 O O . ARG B 1 116 ? -13.844 7.672 -1.765 1 77.94 116 ARG B O 1
ATOM 3955 N N . ARG B 1 117 ? -12.367 6.668 -0.496 1 73.94 117 ARG B N 1
ATOM 3956 C CA . ARG B 1 117 ? -13.18 5.453 -0.446 1 73.94 117 ARG B CA 1
ATOM 3957 C C . ARG B 1 117 ? -14.023 5.414 0.82 1 73.94 117 ARG B C 1
ATOM 3959 O O . ARG B 1 117 ? -14.516 4.355 1.213 1 73.94 117 ARG B O 1
ATOM 3966 N N . SER B 1 118 ? -14.273 6.605 1.335 1 76.5 118 SER B N 1
ATOM 3967 C CA . SER B 1 118 ? -15.133 6.695 2.51 1 76.5 118 SER B CA 1
ATOM 3968 C C . SER B 1 118 ? -16.578 6.992 2.117 1 76.5 118 SER B C 1
ATOM 3970 O O . SER B 1 118 ? -17.422 7.238 2.979 1 76.5 118 SER B O 1
ATOM 3972 N N . HIS B 1 119 ? -16.812 6.969 0.843 1 73.62 119 HIS B N 1
ATOM 3973 C CA . HIS B 1 119 ? -18.172 7.203 0.365 1 73.62 119 HIS B CA 1
ATOM 3974 C C . HIS B 1 119 ? -19.062 5.973 0.58 1 73.62 119 HIS B C 1
ATOM 3976 O O . HIS B 1 119 ? -18.547 4.859 0.721 1 73.62 119 HIS B O 1
ATOM 3982 N N . ASP B 1 120 ? -20.219 6.297 0.73 1 71.88 120 ASP B N 1
ATOM 3983 C CA . ASP B 1 120 ? -21.219 5.234 0.816 1 71.88 120 ASP B CA 1
ATOM 3984 C C . ASP B 1 120 ? -22.328 5.438 -0.212 1 71.88 120 ASP B C 1
ATOM 3986 O O . ASP B 1 120 ? -23.297 6.164 0.043 1 71.88 120 ASP B O 1
ATOM 3990 N N . ARG B 1 121 ? -22.25 4.746 -1.23 1 66.81 121 ARG B N 1
ATOM 3991 C CA . ARG B 1 121 ? -23.188 4.914 -2.33 1 66.81 121 ARG B CA 1
ATOM 3992 C C . ARG B 1 121 ? -24.594 4.465 -1.926 1 66.81 121 ARG B C 1
ATOM 3994 O O . ARG B 1 121 ? -25.594 5.09 -2.311 1 66.81 121 ARG B O 1
ATOM 4001 N N . LYS B 1 122 ? -24.688 3.441 -1.188 1 67.19 122 LYS B N 1
ATOM 4002 C CA . LYS B 1 122 ? -25.969 2.896 -0.772 1 67.19 122 LYS B CA 1
ATOM 4003 C C . LYS B 1 122 ? -26.75 3.904 0.073 1 67.19 122 LYS B C 1
ATOM 4005 O O . LYS B 1 122 ? -27.969 3.975 -0.007 1 67.19 122 LYS B O 1
ATOM 4010 N N . ARG B 1 123 ? -26.016 4.773 0.69 1 71.81 123 ARG B N 1
ATOM 4011 C CA . ARG B 1 123 ? -26.641 5.738 1.58 1 71.81 123 ARG B CA 1
ATOM 4012 C C . ARG B 1 123 ? -26.547 7.152 1.009 1 71.81 123 ARG B C 1
ATOM 4014 O O . ARG B 1 123 ? -26.891 8.125 1.688 1 71.81 123 ARG B O 1
ATOM 4021 N N . GLY B 1 124 ? -25.922 7.219 -0.173 1 71.19 124 GLY B N 1
ATOM 4022 C CA . GLY B 1 124 ? -25.797 8.516 -0.825 1 71.19 124 GLY B CA 1
ATOM 4023 C C . GLY B 1 124 ? -24.812 9.438 -0.117 1 71.19 124 GLY B C 1
ATOM 4024 O O . GLY B 1 124 ? -24.969 10.664 -0.178 1 71.19 124 GLY B O 1
ATOM 4025 N N . GLN B 1 125 ? -23.984 8.961 0.674 1 77.69 125 GLN B N 1
ATOM 4026 C CA . GLN B 1 125 ? -23.031 9.781 1.424 1 77.69 125 GLN B CA 1
ATOM 4027 C C . GLN B 1 125 ? -21.781 10.047 0.608 1 77.69 125 GLN B C 1
ATOM 4029 O O . GLN B 1 125 ? -21.188 9.125 0.039 1 77.69 125 GLN B O 1
ATOM 4034 N N . ASN B 1 126 ? -21.406 11.359 0.559 1 80.25 126 ASN B N 1
ATOM 4035 C CA . ASN B 1 126 ? -20.172 11.766 -0.113 1 80.25 126 ASN B CA 1
ATOM 4036 C C . ASN B 1 126 ? -18.953 11.414 0.715 1 80.25 126 ASN B C 1
ATOM 4038 O O . ASN B 1 126 ? -19.047 11.172 1.919 1 80.25 126 ASN B O 1
ATOM 4042 N N . PRO B 1 127 ? -17.875 11.328 0.048 1 83.31 127 PRO B N 1
ATOM 4043 C CA . PRO B 1 127 ? -16.641 11.062 0.786 1 83.31 127 PRO B CA 1
ATOM 4044 C C . PRO B 1 127 ? -16.312 12.156 1.804 1 83.31 127 PRO B C 1
ATOM 4046 O O . PRO B 1 127 ? -16.656 13.32 1.593 1 83.31 127 PRO B O 1
ATOM 4049 N N . LEU B 1 128 ? -15.711 11.758 2.908 1 83.5 128 LEU B N 1
ATOM 4050 C CA . LEU B 1 128 ? -15.352 12.672 3.988 1 83.5 128 LEU B CA 1
ATOM 4051 C C . LEU B 1 128 ? -14.25 13.625 3.547 1 83.5 128 LEU B C 1
ATOM 4053 O O . LEU B 1 128 ? -13.219 13.195 3.031 1 83.5 128 LEU B O 1
ATOM 4057 N N . HIS B 1 129 ? -14.523 14.867 3.676 1 88.38 129 HIS B N 1
ATOM 4058 C CA . HIS B 1 129 ? -13.508 15.898 3.471 1 88.38 129 HIS B CA 1
ATOM 4059 C C . HIS B 1 129 ? -13.07 16.5 4.797 1 88.38 129 HIS B C 1
ATOM 4061 O O . HIS B 1 129 ? -13.891 17.031 5.551 1 88.38 129 HIS B O 1
ATOM 4067 N N . MET B 1 130 ? -11.789 16.359 5.055 1 91.19 130 MET B N 1
ATOM 4068 C CA . MET B 1 130 ? -11.25 16.797 6.336 1 91.19 130 MET B CA 1
ATOM 4069 C C . MET B 1 130 ? -10.25 17.938 6.137 1 91.19 130 MET B C 1
ATOM 4071 O O . MET B 1 130 ? -9.344 17.828 5.312 1 91.19 130 MET B O 1
ATOM 4075 N N . VAL B 1 131 ? -10.492 19.016 6.871 1 93.19 131 VAL B N 1
ATOM 4076 C CA . VAL B 1 131 ? -9.531 20.109 6.906 1 93.19 131 VAL B CA 1
ATOM 4077 C C . VAL B 1 131 ? -8.602 19.953 8.109 1 93.19 131 VAL B C 1
ATOM 4079 O O . VAL B 1 131 ? -9.062 19.719 9.227 1 93.19 131 VAL B O 1
ATOM 4082 N N . SER B 1 132 ? -7.324 20.031 7.844 1 94.56 132 SER B N 1
ATOM 4083 C CA . SER B 1 132 ? -6.355 19.812 8.914 1 94.56 132 SER B CA 1
ATOM 4084 C C . SER B 1 132 ? -5.43 21.016 9.07 1 94.56 132 SER B C 1
ATOM 4086 O O . SER B 1 132 ? -5.238 21.781 8.125 1 94.56 132 SER B O 1
ATOM 4088 N N . ALA B 1 133 ? -4.977 21.203 10.258 1 95.69 133 ALA B N 1
ATOM 4089 C CA . ALA B 1 133 ? -3.939 22.188 10.578 1 95.69 133 ALA B CA 1
ATOM 4090 C C . ALA B 1 133 ? -2.613 21.484 10.883 1 95.69 133 ALA B C 1
ATOM 4092 O O . ALA B 1 133 ? -2.543 20.625 11.766 1 95.69 133 ALA B O 1
ATOM 4093 N N . TRP B 1 134 ? -1.623 21.891 10.172 1 95.31 134 TRP B N 1
ATOM 4094 C CA . TRP B 1 134 ? -0.304 21.266 10.297 1 95.31 134 TRP B CA 1
ATOM 4095 C C . TRP B 1 134 ? 0.718 22.281 10.805 1 95.31 134 TRP B C 1
ATOM 4097 O O . TRP B 1 134 ? 0.905 23.344 10.211 1 95.31 134 TRP B O 1
ATOM 4107 N N . GLY B 1 135 ? 1.28 21.969 11.984 1 94.5 135 GLY B N 1
ATOM 4108 C CA . GLY B 1 135 ? 2.422 22.75 12.438 1 94.5 135 GLY B CA 1
ATOM 4109 C C . GLY B 1 135 ? 3.713 22.375 11.727 1 94.5 135 GLY B C 1
ATOM 4110 O O . GLY B 1 135 ? 4.312 21.344 12.031 1 94.5 135 GLY B O 1
ATOM 4111 N N . CYS B 1 136 ? 4.199 23.266 10.992 1 91.56 136 CYS B N 1
ATOM 4112 C CA . CYS B 1 136 ? 5.266 22.922 10.062 1 91.56 136 CYS B CA 1
ATOM 4113 C C . CYS B 1 136 ? 6.586 22.719 10.789 1 91.56 136 CYS B C 1
ATOM 4115 O O . CYS B 1 136 ? 7.316 21.781 10.508 1 91.56 136 CYS B O 1
ATOM 4117 N N . ALA B 1 137 ? 6.875 23.562 11.68 1 89.25 137 ALA B N 1
ATOM 4118 C CA . ALA B 1 137 ? 8.125 23.438 12.422 1 89.25 137 ALA B CA 1
ATOM 4119 C C . ALA B 1 137 ? 8.055 22.297 13.438 1 89.25 137 ALA B C 1
ATOM 4121 O O . ALA B 1 137 ? 8.992 21.516 13.57 1 89.25 137 ALA B O 1
ATOM 4122 N N . ASN B 1 138 ? 6.953 22.203 14.133 1 88.69 138 ASN B N 1
ATOM 4123 C CA . ASN B 1 138 ? 6.738 21.109 15.078 1 88.69 138 ASN B CA 1
ATOM 4124 C C . ASN B 1 138 ? 6.637 19.766 14.359 1 88.69 138 ASN B C 1
ATOM 4126 O O . ASN B 1 138 ? 7 18.719 14.914 1 88.69 138 ASN B O 1
ATOM 4130 N N . GLY B 1 139 ? 6.094 19.812 13.164 1 90.38 139 GLY B N 1
ATOM 4131 C CA . GLY B 1 139 ? 5.812 18.594 12.43 1 90.38 139 GLY B CA 1
ATOM 4132 C C . GLY B 1 139 ? 4.684 17.781 13.039 1 90.38 139 GLY B C 1
ATOM 4133 O O . GLY B 1 139 ? 4.801 16.562 13.203 1 90.38 139 GLY B O 1
ATOM 4134 N N . LEU B 1 140 ? 3.666 18.469 13.469 1 94 140 LEU B N 1
ATOM 4135 C CA . LEU B 1 140 ? 2.535 17.812 14.125 1 94 140 LEU B CA 1
ATOM 4136 C C . LEU B 1 140 ? 1.217 18.266 13.5 1 94 140 LEU B C 1
ATOM 4138 O O . LEU B 1 140 ? 1.092 19.422 13.07 1 94 140 LEU B O 1
ATOM 4142 N N . VAL B 1 141 ? 0.324 17.375 13.453 1 95.62 141 VAL B N 1
ATOM 4143 C CA . VAL B 1 141 ? -1.058 17.766 13.211 1 95.62 141 VAL B CA 1
ATOM 4144 C C . VAL B 1 141 ? -1.622 18.453 14.461 1 95.62 141 VAL B C 1
ATOM 4146 O O . VAL B 1 141 ? -1.615 17.875 15.547 1 95.62 141 VAL B O 1
ATOM 4149 N N . LEU B 1 142 ? -2.129 19.625 14.305 1 96.06 142 LEU B N 1
ATOM 4150 C CA . LEU B 1 142 ? -2.568 20.406 15.461 1 96.06 142 LEU B CA 1
ATOM 4151 C C . LEU B 1 142 ? -4.066 20.234 15.688 1 96.06 142 LEU B C 1
ATOM 4153 O O . LEU B 1 142 ? -4.555 20.438 16.797 1 96.06 142 LEU B O 1
ATOM 4157 N N . GLY B 1 143 ? -4.734 19.938 14.633 1 95 143 GLY B N 1
ATOM 4158 C CA . GLY B 1 143 ? -6.18 19.766 14.688 1 95 143 GLY B CA 1
ATOM 4159 C C . GLY B 1 143 ? -6.793 19.469 13.336 1 95 143 GLY B C 1
ATOM 4160 O O . GLY B 1 143 ? -6.117 19.547 12.305 1 95 143 GLY B O 1
ATOM 4161 N N . GLN B 1 144 ? -8.031 19.078 13.383 1 94.12 144 GLN B N 1
ATOM 4162 C CA . GLN B 1 144 ? -8.766 18.781 12.156 1 94.12 144 GLN B CA 1
ATOM 4163 C C . GLN B 1 144 ? -10.266 19 12.344 1 94.12 144 GLN B C 1
ATOM 4165 O O . GLN B 1 144 ? -10.758 19.031 13.477 1 94.12 144 GLN B O 1
ATOM 4170 N N . GLU B 1 145 ? -10.875 19.281 11.234 1 92.38 145 GLU B N 1
ATOM 4171 C CA . GLU B 1 145 ? -12.312 19.5 11.227 1 92.38 145 GLU B CA 1
ATOM 4172 C C . GLU B 1 145 ? -12.938 18.984 9.93 1 92.38 145 GLU B C 1
ATOM 4174 O O . GLU B 1 145 ? -12.445 19.266 8.836 1 92.38 145 GLU B O 1
ATOM 4179 N N . ALA B 1 146 ? -13.984 18.109 10.133 1 89.31 146 ALA B N 1
ATOM 4180 C CA . ALA B 1 146 ? -14.672 17.594 8.961 1 89.31 146 ALA B CA 1
ATOM 4181 C C . ALA B 1 146 ? -15.578 18.656 8.344 1 89.31 146 ALA B C 1
ATOM 4183 O O . ALA B 1 146 ? -16.219 19.438 9.062 1 89.31 146 ALA B O 1
ATOM 4184 N N . THR B 1 147 ? -15.609 18.641 6.992 1 86.31 147 THR B N 1
ATOM 4185 C CA . THR B 1 147 ? -16.531 19.531 6.312 1 86.31 147 THR B CA 1
ATOM 4186 C C . THR B 1 147 ? -17.938 18.938 6.301 1 86.31 147 THR B C 1
ATOM 4188 O O . THR B 1 147 ? -18.109 17.719 6.359 1 86.31 147 THR B O 1
ATOM 4191 N N . GLU B 1 148 ? -18.844 19.812 6.336 1 76.62 148 GLU B N 1
ATOM 4192 C CA . GLU B 1 148 ? -20.219 19.344 6.18 1 76.62 148 GLU B CA 1
ATOM 4193 C C . GLU B 1 148 ? -20.484 18.844 4.758 1 76.62 148 GLU B C 1
ATOM 4195 O O . GLU B 1 148 ? -19.75 19.219 3.828 1 76.62 148 GLU B O 1
ATOM 4200 N N . GLU B 1 149 ? -21.375 17.906 4.551 1 65.31 149 GLU B N 1
ATOM 4201 C CA . GLU B 1 149 ? -21.672 17.281 3.27 1 65.31 149 GLU B CA 1
ATOM 4202 C C . GLU B 1 149 ? -21.828 18.312 2.162 1 65.31 149 GLU B C 1
ATOM 4204 O O . GLU B 1 149 ? -21.359 18.109 1.041 1 65.31 149 GLU B O 1
ATOM 4209 N N . LYS B 1 150 ? -22.469 19.422 2.447 1 58.69 150 LYS B N 1
ATOM 4210 C CA . LYS B 1 150 ? -22.781 20.391 1.4 1 58.69 150 LYS B CA 1
ATOM 4211 C C . LYS B 1 150 ? -21.844 21.594 1.476 1 58.69 150 LYS B C 1
ATOM 4213 O O . LYS B 1 150 ? -22 22.562 0.717 1 58.69 150 LYS B O 1
ATOM 4218 N N . SER B 1 151 ? -20.938 21.375 2.289 1 64.81 151 SER B N 1
ATOM 4219 C CA . SER B 1 151 ? -20.125 22.578 2.492 1 64.81 151 SER B CA 1
ATOM 4220 C C . SER B 1 151 ? -18.688 22.359 2.025 1 64.81 151 SER B C 1
ATOM 4222 O O . SER B 1 151 ? -18.266 21.219 1.841 1 64.81 151 SER B O 1
ATOM 4224 N N . ASN B 1 152 ? -18.125 23.469 1.657 1 72.06 152 ASN B N 1
ATOM 4225 C CA . ASN B 1 152 ? -16.719 23.469 1.267 1 72.06 152 ASN B CA 1
ATOM 4226 C C . ASN B 1 152 ? -15.812 23.781 2.451 1 72.06 152 ASN B C 1
ATOM 4228 O O . ASN B 1 152 ? -16.25 23.781 3.6 1 72.06 152 ASN B O 1
ATOM 4232 N N . GLU B 1 153 ? -14.586 23.875 2.299 1 79.94 153 GLU B N 1
ATOM 4233 C CA . GLU B 1 153 ? -13.555 24.125 3.301 1 79.94 153 GLU B CA 1
ATOM 4234 C C . GLU B 1 153 ? -13.828 25.422 4.055 1 79.94 153 GLU B C 1
ATOM 4236 O O . GLU B 1 153 ? -13.375 25.594 5.188 1 79.94 153 GLU B O 1
ATOM 4241 N N . ILE B 1 154 ? -14.75 26.203 3.617 1 81.75 154 ILE B N 1
ATOM 4242 C CA . ILE B 1 154 ? -14.945 27.562 4.125 1 81.75 154 ILE B CA 1
ATOM 4243 C C . ILE B 1 154 ? -15.641 27.5 5.48 1 81.75 154 ILE B C 1
ATOM 4245 O O . ILE B 1 154 ? -15.383 28.344 6.355 1 81.75 154 ILE B O 1
ATOM 4249 N N . THR B 1 155 ? -16.391 26.516 5.668 1 85.56 155 THR B N 1
ATOM 4250 C CA . THR B 1 155 ? -17.125 26.453 6.93 1 85.56 155 THR B CA 1
ATOM 4251 C C . THR B 1 155 ? -16.312 25.703 7.988 1 85.56 155 THR B C 1
ATOM 4253 O O . THR B 1 155 ? -16.484 25.938 9.188 1 85.56 155 THR B O 1
ATOM 4256 N N . ALA B 1 156 ? -15.469 24.922 7.543 1 91.31 156 ALA B N 1
ATOM 4257 C CA . ALA B 1 156 ? -14.703 24.094 8.469 1 91.31 156 ALA B CA 1
ATOM 4258 C C . ALA B 1 156 ? -13.484 24.844 9 1 91.31 156 ALA B C 1
ATOM 4260 O O . ALA B 1 156 ? -13.086 24.656 10.156 1 91.31 156 ALA B O 1
ATOM 4261 N N . ILE B 1 157 ? -12.945 25.781 8.234 1 94.19 157 ILE B N 1
ATOM 4262 C CA . ILE B 1 157 ? -11.695 26.453 8.57 1 94.19 157 ILE B CA 1
ATOM 4263 C C . ILE B 1 157 ? -11.891 27.328 9.812 1 94.19 157 ILE B C 1
ATOM 4265 O O . ILE B 1 157 ? -11.133 27.219 10.781 1 94.19 157 ILE B O 1
ATOM 4269 N N . PRO B 1 158 ? -12.992 28.109 9.844 1 94.44 158 PRO B N 1
ATOM 4270 C CA . PRO B 1 158 ? -13.188 28.938 11.031 1 94.44 158 PRO B CA 1
ATOM 4271 C C . PRO B 1 158 ? -13.367 28.125 12.305 1 94.44 158 PRO B C 1
ATOM 4273 O O . PRO B 1 158 ? -12.859 28.5 13.367 1 94.44 158 PRO B O 1
ATOM 4276 N N . LYS B 1 159 ? -14.047 27.047 12.156 1 93.19 159 LYS B N 1
ATOM 4277 C CA . LYS B 1 159 ? -14.25 26.172 13.312 1 93.19 159 LYS B CA 1
ATOM 4278 C C . LYS B 1 159 ? -12.93 25.609 13.812 1 93.19 159 LYS B C 1
ATOM 4280 O O . LYS B 1 159 ? -12.688 25.562 15.023 1 93.19 159 LYS B O 1
ATOM 4285 N N . LEU B 1 160 ? -12.141 25.234 12.922 1 94.56 160 LEU B N 1
ATOM 4286 C CA . LEU B 1 160 ? -10.828 24.688 13.258 1 94.56 160 LEU B CA 1
ATOM 4287 C C . LEU B 1 160 ? -9.945 25.75 13.898 1 94.56 160 LEU B C 1
ATOM 4289 O O . LEU B 1 160 ? -9.328 25.5 14.938 1 94.56 160 LEU B O 1
ATOM 4293 N N . LEU B 1 161 ? -9.945 26.938 13.359 1 96 161 LEU B N 1
ATOM 4294 C CA . LEU B 1 161 ? -9.117 28.016 13.859 1 96 161 LEU B CA 1
ATOM 4295 C C . LEU B 1 161 ? -9.484 28.375 15.297 1 96 161 LEU B C 1
ATOM 4297 O O . LEU B 1 161 ? -8.609 28.625 16.125 1 96 161 LEU B O 1
ATOM 4301 N N . ALA B 1 162 ? -10.719 28.266 15.555 1 95.25 162 ALA B N 1
ATOM 4302 C CA . ALA B 1 162 ? -11.219 28.641 16.875 1 95.25 162 ALA B CA 1
ATOM 4303 C C . ALA B 1 162 ? -10.656 27.734 17.953 1 95.25 162 ALA B C 1
ATOM 4305 O O . ALA B 1 162 ? -10.562 28.125 19.125 1 95.25 162 ALA B O 1
ATOM 4306 N N . LEU B 1 163 ? -10.242 26.625 17.578 1 92.94 163 LEU B N 1
ATOM 4307 C CA . LEU B 1 163 ? -9.773 25.641 18.531 1 92.94 163 LEU B CA 1
ATOM 4308 C C . LEU B 1 163 ? -8.258 25.734 18.719 1 92.94 163 LEU B C 1
ATOM 4310 O O . LEU B 1 163 ? -7.703 25.125 19.625 1 92.94 163 LEU B O 1
ATOM 4314 N N . LEU B 1 164 ? -7.59 26.516 17.938 1 94.62 164 LEU B N 1
ATOM 4315 C CA . LEU B 1 164 ? -6.129 26.531 17.906 1 94.62 164 LEU B CA 1
ATOM 4316 C C . LEU B 1 164 ? -5.586 27.766 18.609 1 94.62 164 LEU B C 1
ATOM 4318 O O . LEU B 1 164 ? -6.258 28.797 18.641 1 94.62 164 LEU B O 1
ATOM 4322 N N . GLU B 1 165 ? -4.465 27.641 19.141 1 92.62 165 GLU B N 1
ATOM 4323 C CA . GLU B 1 165 ? -3.713 28.797 19.594 1 92.62 165 GLU B CA 1
ATOM 4324 C C . GLU B 1 165 ? -2.883 29.406 18.469 1 92.62 165 GLU B C 1
ATOM 4326 O O . GLU B 1 165 ? -1.895 28.797 18.031 1 92.62 165 GLU B O 1
ATOM 4331 N N . LEU B 1 166 ? -3.234 30.609 18.094 1 95.56 166 LEU B N 1
ATOM 4332 C CA . LEU B 1 166 ? -2.629 31.172 16.891 1 95.56 166 LEU B CA 1
ATOM 4333 C C . LEU B 1 166 ? -1.672 32.312 17.234 1 95.56 166 LEU B C 1
ATOM 4335 O O . LEU B 1 166 ? -0.991 32.844 16.359 1 95.56 166 LEU B O 1
ATOM 4339 N N . LYS B 1 167 ? -1.639 32.625 18.469 1 95.12 167 LYS B N 1
ATOM 4340 C CA . LYS B 1 167 ? -0.827 33.781 18.859 1 95.12 167 LYS B CA 1
ATOM 4341 C C . LYS B 1 167 ? 0.621 33.625 18.406 1 95.12 167 LYS B C 1
ATOM 4343 O O . LYS B 1 167 ? 1.28 32.625 18.781 1 95.12 167 LYS B O 1
ATOM 4348 N N . GLY B 1 168 ? 1.049 34.531 17.672 1 93.94 168 GLY B N 1
ATOM 4349 C CA . GLY B 1 168 ? 2.438 34.531 17.234 1 93.94 168 GLY B CA 1
ATOM 4350 C C . GLY B 1 168 ? 2.695 33.625 16.062 1 93.94 168 GLY B C 1
ATOM 4351 O O . GLY B 1 168 ? 3.842 33.438 15.641 1 93.94 168 GLY B O 1
ATOM 4352 N N . CYS B 1 169 ? 1.727 33 15.562 1 96.38 169 CYS B N 1
ATOM 4353 C CA . CYS B 1 169 ? 1.886 32.062 14.453 1 96.38 169 CYS B CA 1
ATOM 4354 C C . CYS B 1 169 ? 1.468 32.688 13.141 1 96.38 169 CYS B C 1
ATOM 4356 O O . CYS B 1 169 ? 0.826 33.75 13.125 1 96.38 169 CYS B O 1
ATOM 4358 N N . ILE B 1 170 ? 1.921 32.156 12.062 1 97.38 170 ILE B N 1
ATOM 4359 C CA . ILE B 1 170 ? 1.505 32.562 10.719 1 97.38 170 ILE B CA 1
ATOM 4360 C C . ILE B 1 170 ? 0.645 31.453 10.109 1 97.38 170 ILE B C 1
ATOM 4362 O O . ILE B 1 170 ? 1.107 30.328 9.93 1 97.38 170 ILE B O 1
ATOM 4366 N N . VAL B 1 171 ? -0.551 31.75 9.797 1 97.56 171 VAL B N 1
ATOM 4367 C CA . VAL B 1 171 ? -1.478 30.781 9.234 1 97.56 171 VAL B CA 1
ATOM 4368 C C . VAL B 1 171 ? -1.464 30.875 7.711 1 97.56 171 VAL B C 1
ATOM 4370 O O . VAL B 1 171 ? -1.583 31.969 7.152 1 97.56 171 VAL B O 1
ATOM 4373 N N . THR B 1 172 ? -1.254 29.766 7.062 1 96.88 172 THR B N 1
ATOM 4374 C CA . THR B 1 172 ? -1.271 29.719 5.602 1 96.88 172 THR B CA 1
ATOM 4375 C C . THR B 1 172 ? -2.461 28.922 5.094 1 96.88 172 THR B C 1
ATOM 4377 O O . THR B 1 172 ? -2.773 27.859 5.641 1 96.88 172 THR B O 1
ATOM 4380 N N . ILE B 1 173 ? -3.141 29.453 4.141 1 94.19 173 ILE B N 1
ATOM 4381 C CA . ILE B 1 173 ? -4.293 28.797 3.521 1 94.19 173 ILE B CA 1
ATOM 4382 C C . ILE B 1 173 ? -4.234 28.969 2.006 1 94.19 173 ILE B C 1
ATOM 4384 O O . ILE B 1 173 ? -3.812 30.031 1.513 1 94.19 173 ILE B O 1
ATOM 4388 N N . ASP B 1 174 ? -4.668 27.969 1.363 1 88.56 174 ASP B N 1
ATOM 4389 C CA . ASP B 1 174 ? -4.676 28.078 -0.092 1 88.56 174 ASP B CA 1
ATOM 4390 C C . ASP B 1 174 ? -5.809 28.984 -0.575 1 88.56 174 ASP B C 1
ATOM 4392 O O . ASP B 1 174 ? -6.535 29.562 0.235 1 88.56 174 ASP B O 1
ATOM 4396 N N . ALA B 1 175 ? -5.996 29.109 -1.862 1 82.12 175 ALA B N 1
ATOM 4397 C CA . ALA B 1 175 ? -6.91 30.062 -2.477 1 82.12 175 ALA B CA 1
ATOM 4398 C C . ALA B 1 175 ? -8.359 29.75 -2.111 1 82.12 175 ALA B C 1
ATOM 4400 O O . ALA B 1 175 ? -9.18 30.672 -1.993 1 82.12 175 ALA B O 1
ATOM 4401 N N . MET B 1 176 ? -8.578 28.531 -1.833 1 78.25 176 MET B N 1
ATOM 4402 C CA . MET B 1 176 ? -9.953 28.125 -1.526 1 78.25 176 MET B CA 1
ATOM 4403 C C . MET B 1 176 ? -10.391 28.688 -0.178 1 78.25 176 MET B C 1
ATOM 4405 O O . MET B 1 176 ? -11.562 29.016 0.011 1 78.25 176 MET B O 1
ATOM 4409 N N . GLY B 1 177 ? -9.477 28.875 0.679 1 81 177 GLY B N 1
ATOM 4410 C CA . GLY B 1 177 ? -9.781 29.375 2.006 1 81 177 GLY B CA 1
ATOM 4411 C C . GLY B 1 177 ? -9.469 30.859 2.164 1 81 177 GLY B C 1
ATOM 4412 O O . GLY B 1 177 ? -9.523 31.391 3.273 1 81 177 GLY B O 1
ATOM 4413 N N . CYS B 1 178 ? -9.164 31.422 1.099 1 89.75 178 CYS B N 1
ATOM 4414 C CA . CYS B 1 178 ? -8.812 32.844 1.151 1 89.75 178 CYS B CA 1
ATOM 4415 C C . CYS B 1 178 ? -10.07 33.719 1.25 1 89.75 178 CYS B C 1
ATOM 4417 O O . CYS B 1 178 ? -10.617 34.125 0.232 1 89.75 178 CYS B O 1
ATOM 4419 N N . GLN B 1 179 ? -10.484 33.969 2.449 1 90.88 179 GLN B N 1
ATOM 4420 C CA . GLN B 1 179 ? -11.68 34.75 2.746 1 90.88 179 GLN B CA 1
ATOM 4421 C C . GLN B 1 179 ? -11.375 35.844 3.75 1 90.88 179 GLN B C 1
ATOM 4423 O O . GLN B 1 179 ? -10.547 35.688 4.648 1 90.88 179 GLN B O 1
ATOM 4428 N N . ARG B 1 180 ? -12.109 36.938 3.609 1 93.06 180 ARG B N 1
ATOM 4429 C CA . ARG B 1 180 ? -11.914 38.094 4.484 1 93.06 180 ARG B CA 1
ATOM 4430 C C . ARG B 1 180 ? -12.219 37.75 5.934 1 93.06 180 ARG B C 1
ATOM 4432 O O . ARG B 1 180 ? -11.484 38.125 6.844 1 93.06 180 ARG B O 1
ATOM 4439 N N . THR B 1 181 ? -13.242 36.969 6.07 1 94.19 181 THR B N 1
ATOM 4440 C CA . THR B 1 181 ? -13.664 36.594 7.418 1 94.19 181 THR B CA 1
ATOM 4441 C C . THR B 1 181 ? -12.633 35.719 8.094 1 94.19 181 THR B C 1
ATOM 4443 O O . THR B 1 181 ? -12.406 35.812 9.297 1 94.19 181 THR B O 1
ATOM 4446 N N . ILE B 1 182 ? -12.047 34.938 7.352 1 94.88 182 ILE B N 1
ATOM 4447 C CA . ILE B 1 182 ? -11.016 34.031 7.871 1 94.88 182 ILE B CA 1
ATOM 4448 C C . ILE B 1 182 ? -9.773 34.844 8.242 1 94.88 182 ILE B C 1
ATOM 4450 O O . ILE B 1 182 ? -9.195 34.656 9.312 1 94.88 182 ILE B O 1
ATOM 4454 N N . ALA B 1 183 ? -9.422 35.781 7.383 1 96.19 183 ALA B N 1
ATOM 4455 C CA . ALA B 1 183 ? -8.297 36.656 7.68 1 96.19 183 ALA B CA 1
ATOM 4456 C C . ALA B 1 183 ? -8.539 37.438 8.969 1 96.19 183 ALA B C 1
ATOM 4458 O O . ALA B 1 183 ? -7.641 37.531 9.812 1 96.19 183 ALA B O 1
ATOM 4459 N N . GLU B 1 184 ? -9.695 37.875 9.055 1 97.31 184 GLU B N 1
ATOM 4460 C CA . GLU B 1 184 ? -10.07 38.625 10.25 1 97.31 184 GLU B CA 1
ATOM 4461 C C . GLU B 1 184 ? -9.969 37.75 11.5 1 97.31 184 GLU B C 1
ATOM 4463 O O . GLU B 1 184 ? -9.445 38.188 12.523 1 97.31 184 GLU B O 1
ATOM 4468 N N . GLN B 1 185 ? -10.469 36.594 11.375 1 97.38 185 GLN B N 1
ATOM 4469 C CA . GLN B 1 185 ? -10.43 35.688 12.508 1 97.38 185 GLN B CA 1
ATOM 4470 C C . GLN B 1 185 ? -8.992 35.375 12.93 1 97.38 185 GLN B C 1
ATOM 4472 O O . GLN B 1 185 ? -8.688 35.344 14.117 1 97.38 185 GLN B O 1
ATOM 4477 N N . ILE B 1 186 ? -8.148 35.188 12.031 1 97.88 186 ILE B N 1
ATOM 4478 C CA . ILE B 1 186 ? -6.758 34.875 12.312 1 97.88 186 ILE B CA 1
ATOM 4479 C C . ILE B 1 186 ? -6.117 36.031 13.102 1 97.88 186 ILE B C 1
ATOM 4481 O O . ILE B 1 186 ? -5.469 35.781 14.125 1 97.88 186 ILE B O 1
ATOM 4485 N N . VAL B 1 187 ? -6.352 37.219 12.633 1 97.88 187 VAL B N 1
ATOM 4486 C CA . VAL B 1 187 ? -5.777 38.406 13.266 1 97.88 187 VAL B CA 1
ATOM 4487 C C . VAL B 1 187 ? -6.367 38.562 14.664 1 97.88 187 VAL B C 1
ATOM 4489 O O . VAL B 1 187 ? -5.645 38.875 15.617 1 97.88 187 VAL B O 1
ATOM 4492 N N . ASP B 1 188 ? -7.629 38.344 14.75 1 97.75 188 ASP B N 1
ATOM 4493 C CA . ASP B 1 188 ? -8.305 38.5 16.031 1 97.75 188 ASP B CA 1
ATOM 4494 C C . ASP B 1 188 ? -7.777 37.5 17.062 1 97.75 188 ASP B C 1
ATOM 4496 O O . ASP B 1 188 ? -7.773 37.781 18.266 1 97.75 188 ASP B O 1
ATOM 4500 N N . GLN B 1 189 ? -7.328 36.438 16.578 1 97.12 189 GLN B N 1
ATOM 4501 C CA . GLN B 1 189 ? -6.789 35.406 17.469 1 97.12 189 GLN B CA 1
ATOM 4502 C C . GLN B 1 189 ? -5.297 35.594 17.703 1 97.12 189 GLN B C 1
ATOM 4504 O O . GLN B 1 189 ? -4.633 34.75 18.297 1 97.12 189 GLN B O 1
ATOM 4509 N N . GLY B 1 190 ? -4.828 36.656 17.188 1 96.38 190 GLY B N 1
ATOM 4510 C CA . GLY B 1 190 ? -3.465 37.062 17.484 1 96.38 190 GLY B CA 1
ATOM 4511 C C . GLY B 1 190 ? -2.449 36.531 16.5 1 96.38 190 GLY B C 1
ATOM 4512 O O . GLY B 1 190 ? -1.242 36.625 16.719 1 96.38 190 GLY B O 1
ATOM 4513 N N . GLY B 1 191 ? -2.91 35.906 15.43 1 97.5 191 GLY B N 1
ATOM 4514 C CA . GLY B 1 191 ? -2.002 35.375 14.43 1 97.5 191 GLY B CA 1
ATOM 4515 C C . GLY B 1 191 ? -1.867 36.25 13.211 1 97.5 191 GLY B C 1
ATOM 4516 O O . GLY B 1 191 ? -2.555 37.281 13.094 1 97.5 191 GLY B O 1
ATOM 4517 N N . ASP B 1 192 ? -0.925 35.938 12.352 1 97.88 192 ASP B N 1
ATOM 4518 C CA . ASP B 1 192 ? -0.762 36.562 11.031 1 97.88 192 ASP B CA 1
ATOM 4519 C C . ASP B 1 192 ? -1.196 35.594 9.93 1 97.88 192 ASP B C 1
ATOM 4521 O O . ASP B 1 192 ? -1.298 34.375 10.156 1 97.88 192 ASP B O 1
ATOM 4525 N N . TYR B 1 193 ? -1.523 36.156 8.805 1 97.81 193 TYR B N 1
ATOM 4526 C CA . TYR B 1 193 ? -1.965 35.281 7.73 1 97.81 193 TYR B CA 1
ATOM 4527 C C . TYR B 1 193 ? -1.119 35.469 6.477 1 97.81 193 TYR B C 1
ATOM 4529 O O . TYR B 1 193 ? -0.571 36.531 6.254 1 97.81 193 TYR B O 1
ATOM 4537 N N . CYS B 1 194 ? -0.886 34.438 5.766 1 97.19 194 CYS B N 1
ATOM 4538 C CA . CYS B 1 194 ? -0.379 34.344 4.402 1 97.19 194 CYS B CA 1
ATOM 4539 C C . CYS B 1 194 ? -1.323 33.531 3.521 1 97.19 194 CYS B C 1
ATOM 4541 O O . CYS B 1 194 ? -1.305 32.312 3.553 1 97.19 194 CYS B O 1
ATOM 4543 N N . LEU B 1 195 ? -2.064 34.188 2.711 1 95.81 195 LEU B N 1
ATOM 4544 C CA . LEU B 1 195 ? -3.152 33.562 1.978 1 95.81 195 LEU B CA 1
ATOM 4545 C C . LEU B 1 195 ? -2.881 33.594 0.477 1 95.81 195 LEU B C 1
ATOM 4547 O O . LEU B 1 195 ? -2.477 34.594 -0.072 1 95.81 195 LEU B O 1
ATOM 4551 N N . GLY B 1 196 ? -3.051 32.438 -0.084 1 93.81 196 GLY B N 1
ATOM 4552 C CA . GLY B 1 196 ? -2.893 32.344 -1.527 1 93.81 196 GLY B CA 1
ATOM 4553 C C . GLY B 1 196 ? -4.051 32.969 -2.287 1 93.81 196 GLY B C 1
ATOM 4554 O O . GLY B 1 196 ? -5.207 32.844 -1.882 1 93.81 196 GLY B O 1
ATOM 4555 N N . LEU B 1 197 ? -3.629 33.656 -3.408 1 91.69 197 LEU B N 1
ATOM 4556 C CA . LEU B 1 197 ? -4.625 34.25 -4.297 1 91.69 197 LEU B CA 1
ATOM 4557 C C . LEU B 1 197 ? -4.734 33.438 -5.594 1 91.69 197 LEU B C 1
ATOM 4559 O O . LEU B 1 197 ? -3.725 33 -6.133 1 91.69 197 LEU B O 1
ATOM 4563 N N . LYS B 1 198 ? -5.941 33.125 -5.863 1 83.94 198 LYS B N 1
ATOM 4564 C CA . LYS B 1 198 ? -6.199 32.531 -7.172 1 83.94 198 LYS B CA 1
ATOM 4565 C C . LYS B 1 198 ? -7.371 33.219 -7.863 1 83.94 198 LYS B C 1
ATOM 4567 O O . LYS B 1 198 ? -7.848 34.281 -7.406 1 83.94 198 LYS B O 1
ATOM 4572 N N . GLY B 1 199 ? -7.727 32.875 -9.039 1 71.69 199 GLY B N 1
ATOM 4573 C CA . GLY B 1 199 ? -8.742 33.5 -9.867 1 71.69 199 GLY B CA 1
ATOM 4574 C C . GLY B 1 199 ? -10.055 33.719 -9.141 1 71.69 199 GLY B C 1
ATOM 4575 O O . GLY B 1 199 ? -10.812 34.625 -9.477 1 71.69 199 GLY B O 1
ATOM 4576 N N . ASN B 1 200 ? -10.258 32.969 -8.125 1 64.88 200 ASN B N 1
ATOM 4577 C CA . ASN B 1 200 ? -11.523 33.094 -7.406 1 64.88 200 ASN B CA 1
ATOM 4578 C C . ASN B 1 200 ? -11.625 34.438 -6.691 1 64.88 200 ASN B C 1
ATOM 4580 O O . ASN B 1 200 ? -12.719 34.875 -6.312 1 64.88 200 ASN B O 1
ATOM 4584 N N . GLN B 1 201 ? -10.57 35.062 -6.445 1 70.88 201 GLN B N 1
ATOM 4585 C CA . GLN B 1 201 ? -10.609 36.344 -5.738 1 70.88 201 GLN B CA 1
ATOM 4586 C C . GLN B 1 201 ? -10.68 37.531 -6.719 1 70.88 201 GLN B C 1
ATOM 4588 O O . GLN B 1 201 ? -10.484 38.688 -6.332 1 70.88 201 GLN B O 1
ATOM 4593 N N . GLY B 1 202 ? -10.922 37.188 -7.891 1 75.44 202 GLY B N 1
ATOM 4594 C CA . GLY B 1 202 ? -11.336 38.188 -8.883 1 75.44 202 GLY B CA 1
ATOM 4595 C C . GLY B 1 202 ? -10.32 39.281 -9.102 1 75.44 202 GLY B C 1
ATOM 4596 O O . GLY B 1 202 ? -9.172 39 -9.461 1 75.44 202 GLY B O 1
ATOM 4597 N N . GLU B 1 203 ? -10.812 40.5 -8.57 1 83.62 203 GLU B N 1
ATOM 4598 C CA . GLU B 1 203 ? -10.18 41.781 -8.852 1 83.62 203 GLU B CA 1
ATOM 4599 C C . GLU B 1 203 ? -8.844 41.938 -8.133 1 83.62 203 GLU B C 1
ATOM 4601 O O . GLU B 1 203 ? -7.863 42.375 -8.719 1 83.62 203 GLU B O 1
ATOM 4606 N N . LEU B 1 204 ? -8.859 41.438 -6.941 1 88.56 204 LEU B N 1
ATOM 4607 C CA . LEU B 1 204 ? -7.637 41.562 -6.152 1 88.56 204 LEU B CA 1
ATOM 4608 C C . LEU B 1 204 ? -6.516 40.719 -6.742 1 88.56 204 LEU B C 1
ATOM 4610 O O . LEU B 1 204 ? -5.375 41.188 -6.84 1 88.56 204 LEU B O 1
ATOM 4614 N N . HIS B 1 205 ? -6.789 39.562 -7.129 1 91.06 205 HIS B N 1
ATOM 4615 C CA . HIS B 1 205 ? -5.797 38.656 -7.719 1 91.06 205 HIS B CA 1
ATOM 4616 C C . HIS B 1 205 ? -5.195 39.25 -8.984 1 91.06 205 HIS B C 1
ATOM 4618 O O . HIS B 1 205 ? -3.973 39.281 -9.148 1 91.06 205 HIS B O 1
ATOM 4624 N N . GLU B 1 206 ? -6.012 39.75 -9.812 1 91.06 206 GLU B N 1
ATOM 4625 C CA . GLU B 1 206 ? -5.559 40.344 -11.062 1 91.06 206 GLU B CA 1
ATOM 4626 C C . GLU B 1 206 ? -4.68 41.562 -10.797 1 91.06 206 GLU B C 1
ATOM 4628 O O . GLU B 1 206 ? -3.668 41.781 -11.477 1 91.06 206 GLU B O 1
ATOM 4633 N N . ALA B 1 207 ? -5.137 42.312 -9.852 1 92.69 207 ALA B N 1
ATOM 4634 C CA . ALA B 1 207 ? -4.391 43.531 -9.516 1 92.69 207 ALA B CA 1
ATOM 4635 C C . ALA B 1 207 ? -2.994 43.188 -9 1 92.69 207 ALA B C 1
ATOM 4637 O O . ALA B 1 207 ? -2.014 43.812 -9.375 1 92.69 207 ALA B O 1
ATOM 4638 N N . VAL B 1 208 ? -2.924 42.219 -8.148 1 92.94 208 VAL B N 1
ATOM 4639 C CA . VAL B 1 208 ? -1.64 41.812 -7.582 1 92.94 208 VAL B CA 1
ATOM 4640 C C . VAL B 1 208 ? -0.753 41.219 -8.68 1 92.94 208 VAL B C 1
ATOM 4642 O O . VAL B 1 208 ? 0.439 41.531 -8.75 1 92.94 208 VAL B O 1
ATOM 4645 N N . GLU B 1 209 ? -1.326 40.406 -9.422 1 92.44 209 GLU B N 1
ATOM 4646 C CA . GLU B 1 209 ? -0.589 39.812 -10.531 1 92.44 209 GLU B CA 1
ATOM 4647 C C . GLU B 1 209 ? -0.049 40.875 -11.477 1 92.44 209 GLU B C 1
ATOM 4649 O O . GLU B 1 209 ? 1.108 40.812 -11.898 1 92.44 209 GLU B O 1
ATOM 4654 N N . ASP B 1 210 ? -0.89 41.781 -11.812 1 92 210 ASP B N 1
ATOM 4655 C CA . ASP B 1 210 ? -0.5 42.875 -12.695 1 92 210 ASP B CA 1
ATOM 4656 C C . ASP B 1 210 ? 0.621 43.688 -12.078 1 92 210 ASP B C 1
ATOM 4658 O O . ASP B 1 210 ? 1.545 44.125 -12.773 1 92 210 ASP B O 1
ATOM 4662 N N . PHE B 1 211 ? 0.424 43.938 -10.852 1 93.31 211 PHE B N 1
ATOM 4663 C CA . PHE B 1 211 ? 1.439 44.719 -10.133 1 93.31 211 PHE B CA 1
ATOM 4664 C C . PHE B 1 211 ? 2.812 44.062 -10.289 1 93.31 211 PHE B C 1
ATOM 4666 O O . PHE B 1 211 ? 3.77 44.719 -10.695 1 93.31 211 PHE B O 1
ATOM 4673 N N . PHE B 1 212 ? 2.92 42.844 -10.016 1 93.56 212 PHE B N 1
ATOM 4674 C CA . PHE B 1 212 ? 4.215 42.188 -10.008 1 93.56 212 PHE B CA 1
ATOM 4675 C C . PHE B 1 212 ? 4.73 41.969 -11.422 1 93.56 212 PHE B C 1
ATOM 4677 O O . PHE B 1 212 ? 5.938 42.031 -11.664 1 93.56 212 PHE B O 1
ATOM 4684 N N . ASN B 1 213 ? 3.842 41.719 -12.297 1 91.75 213 ASN B N 1
ATOM 4685 C CA . ASN B 1 213 ? 4.27 41.594 -13.688 1 91.75 213 ASN B CA 1
ATOM 4686 C C . ASN B 1 213 ? 4.891 42.906 -14.188 1 91.75 213 ASN B C 1
ATOM 4688 O O . ASN B 1 213 ? 5.93 42.906 -14.844 1 91.75 213 ASN B O 1
ATOM 4692 N N . THR B 1 214 ? 4.219 43.938 -13.875 1 91.88 214 THR B N 1
ATOM 4693 C CA . THR B 1 214 ? 4.719 45.25 -14.258 1 91.88 214 THR B CA 1
ATOM 4694 C C . THR B 1 214 ? 6.047 45.562 -13.562 1 91.88 214 THR B C 1
ATOM 4696 O O . THR B 1 214 ? 6.984 46.031 -14.195 1 91.88 214 THR B O 1
ATOM 4699 N N . ALA B 1 215 ? 6.027 45.281 -12.328 1 92 215 ALA B N 1
ATOM 4700 C CA . ALA B 1 215 ? 7.25 45.531 -11.562 1 92 215 ALA B CA 1
ATOM 4701 C C . ALA B 1 215 ? 8.406 44.688 -12.102 1 92 215 ALA B C 1
ATOM 4703 O O . ALA B 1 215 ? 9.531 45.188 -12.219 1 92 215 ALA B O 1
ATOM 4704 N N . LYS B 1 216 ? 8.117 43.5 -12.375 1 91 216 LYS B N 1
ATOM 4705 C CA . LYS B 1 216 ? 9.141 42.594 -12.906 1 91 216 LYS B CA 1
ATOM 4706 C C . LYS B 1 216 ? 9.68 43.125 -14.242 1 91 216 LYS B C 1
ATOM 4708 O O . LYS B 1 216 ? 10.883 43.062 -14.492 1 91 216 LYS B O 1
ATOM 4713 N N . GLN B 1 217 ? 8.812 43.531 -15.086 1 90.56 217 GLN B N 1
ATOM 4714 C CA . GLN B 1 217 ? 9.211 44.062 -16.375 1 90.56 217 GLN B CA 1
ATOM 4715 C C . GLN B 1 217 ? 10.102 45.312 -16.219 1 90.56 217 GLN B C 1
ATOM 4717 O O . GLN B 1 217 ? 11 45.531 -17.031 1 90.56 217 GLN B O 1
ATOM 4722 N N . ALA B 1 218 ? 9.812 46 -15.172 1 91.94 218 ALA B N 1
ATOM 4723 C CA . ALA B 1 218 ? 10.586 47.219 -14.891 1 91.94 218 ALA B CA 1
ATOM 4724 C C . ALA B 1 218 ? 11.773 46.906 -13.984 1 91.94 218 ALA B C 1
ATOM 4726 O O . ALA B 1 218 ? 12.398 47.812 -13.43 1 91.94 218 ALA B O 1
ATOM 4727 N N . ASN B 1 219 ? 12 45.688 -13.711 1 89.5 219 ASN B N 1
ATOM 4728 C CA . ASN B 1 219 ? 13.102 45.25 -12.867 1 89.5 219 ASN B CA 1
ATOM 4729 C C . ASN B 1 219 ? 12.977 45.781 -11.445 1 89.5 219 ASN B C 1
ATOM 4731 O O . ASN B 1 219 ? 13.977 46.062 -10.797 1 89.5 219 ASN B O 1
ATOM 4735 N N . PHE B 1 220 ? 11.805 46.094 -11.055 1 89.62 220 PHE B N 1
ATOM 4736 C CA . PHE B 1 220 ? 11.445 46.531 -9.711 1 89.62 220 PHE B CA 1
ATOM 4737 C C . PHE B 1 220 ? 12.133 47.875 -9.375 1 89.62 220 PHE B C 1
ATOM 4739 O O . PHE B 1 220 ? 12.438 48.125 -8.211 1 89.62 220 PHE B O 1
ATOM 4746 N N . ASN B 1 221 ? 12.484 48.719 -10.266 1 87.75 221 ASN B N 1
ATOM 4747 C CA . ASN B 1 221 ? 13.227 49.969 -10.078 1 87.75 221 ASN B CA 1
ATOM 4748 C C . ASN B 1 221 ? 12.438 50.969 -9.25 1 87.75 221 ASN B C 1
ATOM 4750 O O . ASN B 1 221 ? 13.031 51.812 -8.547 1 87.75 221 ASN B O 1
ATOM 4754 N N . HIS B 1 222 ? 11.172 50.969 -9.211 1 85.5 222 HIS B N 1
ATOM 4755 C CA . HIS B 1 222 ? 10.391 51.969 -8.516 1 85.5 222 HIS B CA 1
ATOM 4756 C C . HIS B 1 222 ? 9.547 51.375 -7.41 1 85.5 222 HIS B C 1
ATOM 4758 O O . HIS B 1 222 ? 8.523 51.938 -7.02 1 85.5 222 HIS B O 1
ATOM 4764 N N . VAL B 1 223 ? 9.938 50.188 -6.957 1 90 223 VAL B N 1
ATOM 4765 C CA . VAL B 1 223 ? 9.148 49.5 -5.949 1 90 223 VAL B CA 1
ATOM 4766 C C . VAL B 1 223 ? 10.062 48.969 -4.844 1 90 223 VAL B C 1
ATOM 4768 O O . VAL B 1 223 ? 11.117 48.406 -5.121 1 90 223 VAL B O 1
ATOM 4771 N N . GLU B 1 224 ? 9.719 49.375 -3.635 1 93.06 224 GLU B N 1
ATOM 4772 C CA . GLU B 1 224 ? 10.422 48.781 -2.516 1 93.06 224 GLU B CA 1
ATOM 4773 C C . GLU B 1 224 ? 9.961 47.344 -2.297 1 93.06 224 GLU B C 1
ATOM 4775 O O . GLU B 1 224 ? 8.758 47.094 -2.139 1 93.06 22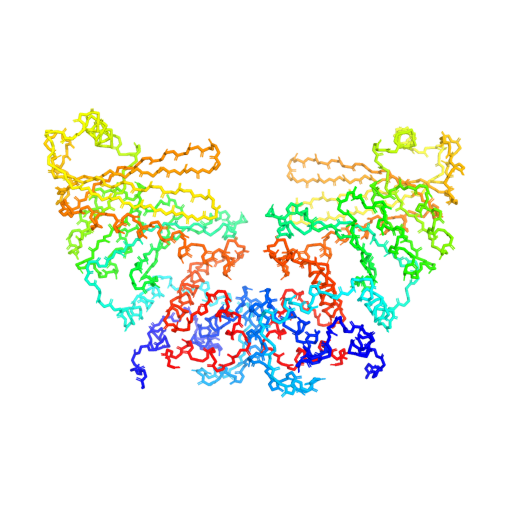4 GLU B O 1
ATOM 4780 N N . TYR B 1 225 ? 10.828 46.469 -2.426 1 94.25 225 TYR B N 1
ATOM 4781 C CA . TYR B 1 225 ? 10.477 45.062 -2.277 1 94.25 225 TYR B CA 1
ATOM 4782 C C . TYR B 1 225 ? 11.594 44.281 -1.601 1 94.25 225 TYR B C 1
ATOM 4784 O O . TYR B 1 225 ? 12.727 44.75 -1.517 1 94.25 225 TYR B O 1
ATOM 4792 N N . ALA B 1 226 ? 11.242 43.219 -0.986 1 96.75 226 ALA B N 1
ATOM 4793 C CA . ALA B 1 226 ? 12.203 42.219 -0.516 1 96.75 226 ALA B CA 1
ATOM 4794 C C . ALA B 1 226 ? 12.219 41 -1.426 1 96.75 226 ALA B C 1
ATOM 4796 O O . ALA B 1 226 ? 11.195 40.656 -2.023 1 96.75 226 ALA B O 1
ATOM 4797 N N . TYR B 1 227 ? 13.406 40.406 -1.492 1 96.81 227 TYR B N 1
ATOM 4798 C CA . TYR B 1 227 ? 13.57 39.312 -2.449 1 96.81 227 TYR B CA 1
ATOM 4799 C C . TYR B 1 227 ? 14.375 38.156 -1.84 1 96.81 227 TYR B C 1
ATOM 4801 O O . TYR B 1 227 ? 15.281 38.375 -1.037 1 96.81 227 TYR B O 1
ATOM 4809 N N . HIS B 1 228 ? 13.945 36.938 -2.107 1 97 228 HIS B N 1
ATOM 4810 C CA . HIS B 1 228 ? 14.656 35.719 -1.712 1 97 228 HIS B CA 1
ATOM 4811 C C . HIS B 1 228 ? 14.578 34.656 -2.803 1 97 228 HIS B C 1
ATOM 4813 O O . HIS B 1 228 ? 13.57 34.562 -3.5 1 97 228 HIS B O 1
ATOM 4819 N N . GLU B 1 229 ? 15.672 33.938 -3.02 1 95.69 229 GLU B N 1
ATOM 4820 C CA . GLU B 1 229 ? 15.727 32.906 -4.047 1 95.69 229 GLU B CA 1
ATOM 4821 C C . GLU B 1 229 ? 16.297 31.609 -3.49 1 95.69 229 GLU B C 1
ATOM 4823 O O . GLU B 1 229 ? 17.203 31.625 -2.67 1 95.69 229 GLU B O 1
ATOM 4828 N N . GLU B 1 230 ? 15.688 30.516 -3.855 1 93.19 230 GLU B N 1
ATOM 4829 C CA . GLU B 1 230 ? 16.141 29.172 -3.486 1 93.19 230 GLU B CA 1
ATOM 4830 C C . GLU B 1 230 ? 16.297 28.297 -4.719 1 93.19 230 GLU B C 1
ATOM 4832 O O . GLU B 1 230 ? 15.477 28.328 -5.629 1 93.19 230 GLU B O 1
ATOM 4837 N N . ILE B 1 231 ? 17.406 27.516 -4.75 1 90.94 231 ILE B N 1
ATOM 4838 C CA . ILE B 1 231 ? 17.656 26.594 -5.855 1 90.94 231 ILE B CA 1
ATOM 4839 C C . ILE B 1 231 ? 17.828 25.172 -5.32 1 90.94 231 ILE B C 1
ATOM 4841 O O . ILE B 1 231 ? 18.594 24.953 -4.375 1 90.94 231 ILE B O 1
ATOM 4845 N N . ASP B 1 232 ? 17.031 24.328 -5.844 1 86.12 232 ASP B N 1
ATOM 4846 C CA . ASP B 1 232 ? 17.125 22.922 -5.48 1 86.12 232 ASP B CA 1
ATOM 4847 C C . ASP B 1 232 ? 17.438 22.062 -6.699 1 86.12 232 ASP B C 1
ATOM 4849 O O . ASP B 1 232 ? 16.859 22.25 -7.77 1 86.12 232 ASP B O 1
ATOM 4853 N N . ASN B 1 233 ? 18.406 21.141 -6.594 1 82.5 233 ASN B N 1
ATOM 4854 C CA . ASN B 1 233 ? 18.75 20.188 -7.648 1 82.5 233 ASN B CA 1
ATOM 4855 C C . ASN B 1 233 ? 18.609 18.734 -7.168 1 82.5 233 ASN B C 1
ATOM 4857 O O . ASN B 1 233 ? 19.266 18.328 -6.215 1 82.5 233 ASN B O 1
ATOM 4861 N N . ASP B 1 234 ? 17.562 18.094 -7.68 1 72.38 234 ASP B N 1
ATOM 4862 C CA . ASP B 1 234 ? 17.344 16.719 -7.266 1 72.38 234 ASP B CA 1
ATOM 4863 C C . ASP B 1 234 ? 17.047 15.82 -8.469 1 72.38 234 ASP B C 1
ATOM 4865 O O . ASP B 1 234 ? 16.141 16.109 -9.25 1 72.38 234 ASP B O 1
ATOM 4869 N N . HIS B 1 235 ? 17.734 14.695 -8.68 1 71.81 235 HIS B N 1
ATOM 4870 C CA . HIS B 1 235 ? 17.516 13.625 -9.633 1 71.81 235 HIS B CA 1
ATOM 4871 C C . HIS B 1 235 ? 17.312 14.172 -11.047 1 71.81 235 HIS B C 1
ATOM 4873 O O . HIS B 1 235 ? 16.375 13.773 -11.75 1 71.81 235 HIS B O 1
ATOM 4879 N N . GLY B 1 236 ? 18.125 15.164 -11.336 1 71.44 236 GLY B N 1
ATOM 4880 C CA . GLY B 1 236 ? 18.031 15.68 -12.688 1 71.44 236 GLY B CA 1
ATOM 4881 C C . GLY B 1 236 ? 17.047 16.828 -12.836 1 71.44 236 GLY B C 1
ATOM 4882 O O . GLY B 1 236 ? 16.859 17.344 -13.938 1 71.44 236 GLY B O 1
ATOM 4883 N N . ARG B 1 237 ? 16.328 17.094 -11.789 1 84.19 237 ARG B N 1
ATOM 4884 C CA . ARG B 1 237 ? 15.375 18.188 -11.781 1 84.19 237 ARG B CA 1
ATOM 4885 C C . ARG B 1 237 ? 15.961 19.422 -11.094 1 84.19 237 ARG B C 1
ATOM 4887 O O . ARG B 1 237 ? 16.516 19.328 -10 1 84.19 237 ARG B O 1
ATOM 4894 N N . LEU B 1 238 ? 16 20.5 -11.844 1 88.19 238 LEU B N 1
ATOM 4895 C CA . LEU B 1 238 ? 16.422 21.781 -11.266 1 88.19 238 LEU B CA 1
ATOM 4896 C C . LEU B 1 238 ? 15.211 22.656 -10.977 1 88.19 238 LEU B C 1
ATOM 4898 O O . LEU B 1 238 ? 14.438 22.984 -11.883 1 88.19 238 LEU B O 1
ATOM 4902 N N . GLU B 1 239 ? 15.047 22.984 -9.734 1 90.75 239 GLU B N 1
ATOM 4903 C CA . GLU B 1 239 ? 13.922 23.812 -9.328 1 90.75 239 GLU B CA 1
ATOM 4904 C C . GLU B 1 239 ? 14.398 25.125 -8.695 1 90.75 239 GLU B C 1
ATOM 4906 O O . GLU B 1 239 ? 15.188 25.109 -7.742 1 90.75 239 GLU B O 1
ATOM 4911 N N . THR B 1 240 ? 14.023 26.203 -9.32 1 93.25 240 THR B N 1
ATOM 4912 C CA . THR B 1 240 ? 14.312 27.531 -8.773 1 93.25 240 THR B CA 1
ATOM 4913 C C . THR B 1 240 ? 13.039 28.188 -8.273 1 93.25 240 THR B C 1
ATOM 4915 O O . THR B 1 240 ? 12.055 28.281 -9 1 93.25 240 THR B O 1
ATOM 4918 N N . ARG B 1 241 ? 13.133 28.609 -7.039 1 94.69 241 ARG B N 1
ATOM 4919 C CA . ARG B 1 241 ? 12.016 29.344 -6.465 1 94.69 241 ARG B CA 1
ATOM 4920 C C . ARG B 1 241 ? 12.414 30.766 -6.105 1 94.69 241 ARG B C 1
ATOM 4922 O O . ARG B 1 241 ? 13.438 30.984 -5.445 1 94.69 241 ARG B O 1
ATOM 4929 N N . ARG B 1 242 ? 11.648 31.688 -6.648 1 96.25 242 ARG B N 1
ATOM 4930 C CA . ARG B 1 242 ? 11.875 33.125 -6.395 1 96.25 242 ARG B CA 1
ATOM 4931 C C . ARG B 1 242 ? 10.711 33.719 -5.629 1 96.25 242 ARG B C 1
ATOM 4933 O O . ARG B 1 242 ? 9.547 33.469 -5.945 1 96.25 242 ARG B O 1
ATOM 4940 N N . TYR B 1 243 ? 11.062 34.5 -4.598 1 97.25 243 TYR B N 1
ATOM 4941 C CA . TYR B 1 243 ? 10.055 35.094 -3.734 1 97.25 243 TYR B CA 1
ATOM 4942 C C . TYR B 1 243 ? 10.203 36.625 -3.705 1 97.25 243 TYR B C 1
ATOM 4944 O O . TYR B 1 243 ? 11.273 37.156 -3.355 1 97.25 243 TYR B O 1
ATOM 4952 N N . TRP B 1 244 ? 9.156 37.344 -4.172 1 97.19 244 TRP B N 1
ATOM 4953 C CA . TRP B 1 244 ? 9.078 38.781 -4.051 1 97.19 244 TRP B CA 1
ATOM 4954 C C . TRP B 1 244 ? 7.98 39.188 -3.074 1 97.19 244 TRP B C 1
ATOM 4956 O O . TRP B 1 244 ? 6.898 38.594 -3.066 1 97.19 244 TRP B O 1
ATOM 4966 N N . ILE B 1 245 ? 8.273 40.156 -2.203 1 97.75 245 ILE B N 1
ATOM 4967 C CA . ILE B 1 245 ? 7.258 40.656 -1.284 1 97.75 245 ILE B CA 1
ATOM 4968 C C . ILE B 1 245 ? 7.426 42.156 -1.121 1 97.75 245 ILE B C 1
ATOM 4970 O O . ILE B 1 245 ? 8.547 42.656 -1.089 1 97.75 245 ILE B O 1
ATOM 4974 N N . THR B 1 246 ? 6.316 42.875 -1.082 1 97.44 246 THR B N 1
ATOM 4975 C CA . THR B 1 246 ? 6.348 44.312 -0.974 1 97.44 246 THR B CA 1
ATOM 4976 C C . THR B 1 246 ? 5.184 44.812 -0.125 1 97.44 246 THR B C 1
ATOM 4978 O O . THR B 1 246 ? 4.172 44.125 0.02 1 97.44 246 THR B O 1
ATOM 4981 N N . GLU B 1 247 ? 5.332 45.938 0.492 1 96.75 247 GLU B N 1
ATOM 4982 C CA . GLU B 1 247 ? 4.289 46.594 1.286 1 96.75 247 GLU B CA 1
ATOM 4983 C C . GLU B 1 247 ? 3.598 47.688 0.498 1 96.75 247 GLU B C 1
ATOM 4985 O O . GLU B 1 247 ? 2.791 48.438 1.049 1 96.75 247 GLU B O 1
ATOM 4990 N N . GLU B 1 248 ? 3.945 47.75 -0.781 1 94 248 GLU B N 1
ATOM 4991 C CA . GLU B 1 248 ? 3.297 48.75 -1.645 1 94 248 GLU B CA 1
ATOM 4992 C C . GLU B 1 248 ? 1.892 48.281 -2.035 1 94 248 GLU B C 1
ATOM 4994 O O . GLU B 1 248 ? 1.722 47.531 -2.986 1 94 248 GLU B O 1
ATOM 4999 N N . LEU B 1 249 ? 0.891 48.906 -1.33 1 93.06 249 LEU B N 1
ATOM 5000 C CA . LEU B 1 249 ? -0.48 48.469 -1.531 1 93.06 249 LEU B CA 1
ATOM 5001 C C . LEU B 1 249 ? -1.318 49.531 -2.211 1 93.06 249 LEU B C 1
ATOM 5003 O O . LEU B 1 249 ? -2.502 49.312 -2.488 1 93.06 249 LEU B O 1
ATOM 5007 N N . CYS B 1 250 ? -0.78 50.562 -2.533 1 87.38 250 CYS B N 1
ATOM 5008 C CA . CYS B 1 250 ? -1.521 51.75 -2.902 1 87.38 250 CYS B CA 1
ATOM 5009 C C . CYS B 1 250 ? -2.285 51.531 -4.203 1 87.38 250 CYS B C 1
ATOM 5011 O O . CYS B 1 250 ? -3.305 52.188 -4.441 1 87.38 250 CYS B O 1
ATOM 5013 N N . THR B 1 251 ? -1.795 50.719 -5.004 1 84.81 251 THR B N 1
ATOM 5014 C CA . THR B 1 251 ? -2.43 50.531 -6.305 1 84.81 251 THR B CA 1
ATOM 5015 C C . THR B 1 251 ? -3.484 49.438 -6.25 1 84.81 251 THR B C 1
ATOM 5017 O O . THR B 1 251 ? -4.176 49.188 -7.234 1 84.81 251 THR B O 1
ATOM 5020 N N . LEU B 1 252 ? -3.652 48.844 -5.098 1 90.56 252 LEU B N 1
ATOM 5021 C CA . LEU B 1 252 ? -4.531 47.688 -5.02 1 90.56 252 LEU B CA 1
ATOM 5022 C C . LEU B 1 252 ? -5.934 48.094 -4.586 1 90.56 252 LEU B C 1
ATOM 5024 O O . LEU B 1 252 ? -6.094 49 -3.758 1 90.56 252 LEU B O 1
ATOM 5028 N N . PRO B 1 253 ? -6.844 47.406 -5.203 1 89.19 253 PRO B N 1
ATOM 5029 C CA . PRO B 1 253 ? -8.227 47.719 -4.84 1 89.19 253 PRO B CA 1
ATOM 5030 C C . PRO B 1 253 ? -8.648 47.094 -3.523 1 89.19 253 PRO B C 1
ATOM 5032 O O . PRO B 1 253 ? -8.242 45.969 -3.225 1 89.19 253 PRO B O 1
ATOM 5035 N N . LYS B 1 254 ? -9.453 47.781 -2.773 1 87.19 254 LYS B N 1
ATOM 5036 C CA . LYS B 1 254 ? -10.219 47.25 -1.646 1 87.19 254 LYS B CA 1
ATOM 5037 C C . LYS B 1 254 ? -9.305 46.625 -0.606 1 87.19 254 LYS B C 1
ATOM 5039 O O . LYS B 1 254 ? -9.641 45.562 -0.043 1 87.19 254 LYS B O 1
ATOM 5044 N N . THR B 1 255 ? -8.188 47.188 -0.41 1 89.81 255 THR B N 1
ATOM 5045 C CA . THR B 1 255 ? -7.238 46.656 0.558 1 89.81 255 THR B CA 1
ATOM 5046 C C . THR B 1 255 ? -7.777 46.781 1.979 1 89.81 255 THR B C 1
ATOM 5048 O O . THR B 1 255 ? -7.434 46 2.857 1 89.81 255 THR B O 1
ATOM 5051 N N . GLU B 1 256 ? -8.633 47.719 2.197 1 89.44 256 GLU B N 1
ATOM 5052 C CA . GLU B 1 256 ? -9.172 48 3.521 1 89.44 256 GLU B CA 1
ATOM 5053 C C . GLU B 1 256 ? -10.094 46.906 4 1 89.44 256 GLU B C 1
ATOM 5055 O O . GLU B 1 256 ? -10.359 46.781 5.195 1 89.44 256 GLU B O 1
ATOM 5060 N N . LEU B 1 257 ? -10.492 46.094 3.066 1 91.06 257 LEU B N 1
ATOM 5061 C CA . LEU B 1 257 ? -11.414 45.031 3.418 1 91.06 257 LEU B CA 1
ATOM 5062 C C . LEU B 1 257 ? -10.688 43.875 4.098 1 91.06 257 LEU B C 1
ATOM 5064 O O . LEU B 1 257 ? -11.312 43.031 4.723 1 91.06 257 LEU B O 1
ATOM 5068 N N . TRP B 1 258 ? -9.445 43.875 3.979 1 93.94 258 TRP B N 1
ATOM 5069 C CA . TRP B 1 258 ? -8.633 42.812 4.578 1 93.94 258 TRP B CA 1
ATOM 5070 C C . TRP B 1 258 ? -7.969 43.312 5.863 1 93.94 258 TRP B C 1
ATOM 5072 O O . TRP B 1 258 ? -7.129 44.219 5.828 1 93.94 258 TRP B O 1
ATOM 5082 N N . LYS B 1 259 ? -8.344 42.656 6.887 1 95.19 259 LYS B N 1
ATOM 5083 C CA . LYS B 1 259 ? -7.824 43.094 8.18 1 95.19 259 LYS B CA 1
ATOM 5084 C C . LYS B 1 259 ? -6.309 42.938 8.242 1 95.19 259 LYS B C 1
ATOM 5086 O O . LYS B 1 259 ? -5.773 41.844 7.973 1 95.19 259 LYS B O 1
ATOM 5091 N N . GLU B 1 260 ? -5.605 44 8.5 1 96.44 260 GLU B N 1
ATOM 5092 C CA . GLU B 1 260 ? -4.164 44.094 8.727 1 96.44 260 GLU B CA 1
ATOM 5093 C C . GLU B 1 260 ? -3.387 43.625 7.5 1 96.44 260 GLU B C 1
ATOM 5095 O O . GLU B 1 260 ? -2.346 42.969 7.629 1 96.44 260 GLU B O 1
ATOM 5100 N N . LEU B 1 261 ? -4.027 43.844 6.344 1 96.69 261 LEU B N 1
ATOM 5101 C CA . LEU B 1 261 ? -3.258 43.594 5.133 1 96.69 261 LEU B CA 1
ATOM 5102 C C . LEU B 1 261 ? -2.027 44.5 5.07 1 96.69 261 LEU B C 1
ATOM 5104 O O . LEU B 1 261 ? -2.15 45.719 5.02 1 96.69 261 LEU B O 1
ATOM 5108 N N . ARG B 1 262 ? -0.875 43.844 5.094 1 96.81 262 ARG B N 1
ATOM 5109 C CA . ARG B 1 262 ? 0.349 44.625 5.223 1 96.81 262 ARG B CA 1
ATOM 5110 C C . ARG B 1 262 ? 1.22 44.5 3.979 1 96.81 262 ARG B C 1
ATOM 5112 O O . ARG B 1 262 ? 1.953 45.438 3.625 1 96.81 262 ARG B O 1
ATOM 5119 N N . SER B 1 263 ? 1.187 43.375 3.365 1 97.38 263 SER B N 1
ATOM 5120 C CA . SER B 1 263 ? 2.064 43.156 2.221 1 97.38 263 SER B CA 1
ATOM 5121 C C . SER B 1 263 ? 1.423 42.219 1.201 1 97.38 263 SER B C 1
ATOM 5123 O O . SER B 1 263 ? 0.429 41.562 1.5 1 97.38 263 SER B O 1
ATOM 5125 N N . ILE B 1 264 ? 1.949 42.188 -0.009 1 96.81 264 ILE B N 1
ATOM 5126 C CA . ILE B 1 264 ? 1.604 41.25 -1.062 1 96.81 264 ILE B CA 1
ATOM 5127 C C . ILE B 1 264 ? 2.855 40.5 -1.513 1 96.81 264 ILE B C 1
ATOM 5129 O O . ILE B 1 264 ? 3.969 41.031 -1.418 1 96.81 264 ILE B O 1
ATOM 5133 N N . GLY B 1 265 ? 2.609 39.25 -1.822 1 96.5 265 GLY B N 1
ATOM 5134 C CA . GLY B 1 265 ? 3.727 38.375 -2.201 1 96.5 265 GLY B CA 1
ATOM 5135 C C . GLY B 1 265 ? 3.541 37.719 -3.551 1 96.5 265 GLY B C 1
ATOM 5136 O O . GLY B 1 265 ? 2.41 37.5 -3.988 1 96.5 265 GLY B O 1
ATOM 5137 N N . PHE B 1 266 ? 4.66 37.469 -4.168 1 95.94 266 PHE B N 1
ATOM 5138 C CA . PHE B 1 266 ? 4.719 36.812 -5.469 1 95.94 266 PHE B CA 1
ATOM 5139 C C . PHE B 1 266 ? 5.781 35.719 -5.48 1 95.94 266 PHE B C 1
ATOM 5141 O O . PHE B 1 266 ? 6.91 35.938 -5.039 1 95.94 266 PHE B O 1
ATOM 5148 N N . VAL B 1 267 ? 5.344 34.562 -5.891 1 95.75 267 VAL B N 1
ATOM 5149 C CA . VAL B 1 267 ? 6.262 33.406 -5.926 1 95.75 267 VAL B CA 1
ATOM 5150 C C . VAL B 1 267 ? 6.332 32.844 -7.344 1 95.75 267 VAL B C 1
ATOM 5152 O O . VAL B 1 267 ? 5.305 32.688 -8 1 95.75 267 VAL B O 1
ATOM 5155 N N . GLU B 1 268 ? 7.492 32.625 -7.855 1 95.19 268 GLU B N 1
ATOM 5156 C CA . GLU B 1 268 ? 7.727 31.984 -9.141 1 95.19 268 GLU B CA 1
ATOM 5157 C C . GLU B 1 268 ? 8.547 30.703 -8.984 1 95.19 268 GLU B C 1
ATOM 5159 O O . GLU B 1 268 ? 9.617 30.719 -8.375 1 95.19 268 GLU B O 1
ATOM 5164 N N . ARG B 1 269 ? 7.961 29.656 -9.383 1 93.19 269 ARG B N 1
ATOM 5165 C CA . ARG B 1 269 ? 8.656 28.375 -9.375 1 93.19 269 ARG B CA 1
ATOM 5166 C C . ARG B 1 269 ? 9.016 27.938 -10.789 1 93.19 269 ARG B C 1
ATOM 5168 O O . ARG B 1 269 ? 8.141 27.766 -11.641 1 93.19 269 ARG B O 1
ATOM 5175 N N . GLU B 1 270 ? 10.281 27.766 -11.062 1 92.62 270 GLU B N 1
ATOM 5176 C CA . GLU B 1 270 ? 10.797 27.328 -12.352 1 92.62 270 GLU B CA 1
ATOM 5177 C C . GLU B 1 270 ? 11.43 25.938 -12.25 1 92.62 270 GLU B C 1
ATOM 5179 O O . GLU B 1 270 ? 12.352 25.734 -11.453 1 92.62 270 GLU B O 1
ATOM 5184 N N . CYS B 1 271 ? 10.867 25.062 -12.961 1 91.88 271 CYS B N 1
ATOM 5185 C CA . CYS B 1 271 ? 11.375 23.688 -12.914 1 91.88 271 CYS B CA 1
ATOM 5186 C C . CYS B 1 271 ? 11.898 23.266 -14.273 1 91.88 271 CYS B C 1
ATOM 5188 O O . CYS B 1 271 ? 11.195 23.359 -15.281 1 91.88 271 CYS B O 1
ATOM 5190 N N . HIS B 1 272 ? 13.078 22.75 -14.273 1 89.56 272 HIS B N 1
ATOM 5191 C CA . HIS B 1 272 ? 13.719 22.234 -15.477 1 89.56 272 HIS B CA 1
ATOM 5192 C C . HIS B 1 272 ? 13.883 20.719 -15.398 1 89.56 272 HIS B C 1
ATOM 5194 O O . HIS B 1 272 ? 14.547 20.203 -14.492 1 89.56 272 HIS B O 1
ATOM 5200 N N . ILE B 1 273 ? 13.188 20.047 -16.219 1 87.56 273 ILE B N 1
ATOM 5201 C CA . ILE B 1 273 ? 13.359 18.594 -16.344 1 87.56 273 ILE B CA 1
ATOM 5202 C C . ILE B 1 273 ? 13.797 18.266 -17.766 1 87.56 273 ILE B C 1
ATOM 5204 O O . ILE B 1 273 ? 12.992 18.297 -18.703 1 87.56 273 ILE B O 1
ATOM 5208 N N . GLY B 1 274 ? 14.977 17.844 -17.953 1 80.94 274 GLY B N 1
ATOM 5209 C CA . GLY B 1 274 ? 15.477 17.688 -19.312 1 80.94 274 GLY B CA 1
ATOM 5210 C C . GLY B 1 274 ? 15.328 18.953 -20.156 1 80.94 274 GLY B C 1
ATOM 5211 O O . GLY B 1 274 ? 15.836 20.016 -19.781 1 80.94 274 GLY B O 1
ATOM 5212 N N . ASP B 1 275 ? 14.5 18.766 -21.172 1 82.06 275 ASP B N 1
ATOM 5213 C CA . ASP B 1 275 ? 14.305 19.906 -22.047 1 82.06 275 ASP B CA 1
ATOM 5214 C C . ASP B 1 275 ? 12.984 20.609 -21.75 1 82.06 275 ASP B C 1
ATOM 5216 O O . ASP B 1 275 ? 12.664 21.625 -22.375 1 82.06 275 ASP B O 1
ATOM 5220 N N . LYS B 1 276 ? 12.32 20.094 -20.781 1 89.19 276 LYS B N 1
ATOM 5221 C CA . LYS B 1 276 ? 11.023 20.672 -20.453 1 89.19 276 LYS B CA 1
ATOM 5222 C C . LYS B 1 276 ? 11.148 21.656 -19.297 1 89.19 276 LYS B C 1
ATOM 5224 O O . LYS B 1 276 ? 11.766 21.359 -18.281 1 89.19 276 LYS B O 1
ATOM 5229 N N . VAL B 1 277 ? 10.727 22.906 -19.547 1 90.62 277 VAL B N 1
ATOM 5230 C CA . VAL B 1 277 ? 10.734 23.938 -18.531 1 90.62 277 VAL B CA 1
ATOM 5231 C C . VAL B 1 277 ? 9.297 24.281 -18.125 1 90.62 277 VAL B C 1
ATOM 5233 O O . VAL B 1 277 ? 8.438 24.484 -18.984 1 90.62 277 VAL B O 1
ATOM 5236 N N . THR B 1 278 ? 8.992 24.188 -16.891 1 92.31 278 THR B N 1
ATOM 5237 C CA . THR B 1 278 ? 7.68 24.562 -16.391 1 92.31 278 THR B CA 1
ATOM 5238 C C . THR B 1 278 ? 7.801 25.719 -15.398 1 92.31 278 THR B C 1
ATOM 5240 O O . THR B 1 278 ? 8.656 25.703 -14.508 1 92.31 278 THR B O 1
ATOM 5243 N N . ILE B 1 279 ? 6.992 26.797 -15.602 1 92.5 279 ILE B N 1
ATOM 5244 C CA . ILE B 1 279 ? 6.988 27.953 -14.719 1 92.5 279 ILE B CA 1
ATOM 5245 C C . ILE B 1 279 ? 5.609 28.109 -14.078 1 92.5 279 ILE B C 1
ATOM 5247 O O . ILE B 1 279 ? 4.59 28.094 -14.773 1 92.5 279 ILE B O 1
ATOM 5251 N N . GLU B 1 280 ? 5.609 28.141 -12.82 1 91.56 280 GLU B N 1
ATOM 5252 C CA . GLU B 1 280 ? 4.379 28.391 -12.07 1 91.56 280 GLU B CA 1
ATOM 5253 C C . GLU B 1 280 ? 4.492 29.656 -11.227 1 91.56 280 GLU B C 1
ATOM 5255 O O . GLU B 1 280 ? 5.539 29.922 -10.633 1 91.56 280 GLU B O 1
ATOM 5260 N N . GLN B 1 281 ? 3.449 30.453 -11.336 1 92.88 281 GLN B N 1
ATOM 5261 C CA . GLN B 1 281 ? 3.422 31.703 -10.578 1 92.88 281 GLN B CA 1
ATOM 5262 C C . GLN B 1 281 ? 2.225 31.75 -9.641 1 92.88 281 GLN B C 1
ATOM 5264 O O . GLN B 1 281 ? 1.137 31.281 -9.984 1 92.88 281 GLN B O 1
ATOM 5269 N N . ARG B 1 282 ? 2.504 32.281 -8.445 1 93.25 282 ARG B N 1
ATOM 5270 C CA . ARG B 1 282 ? 1.443 32.406 -7.449 1 93.25 282 ARG B CA 1
ATOM 5271 C C . ARG B 1 282 ? 1.531 33.719 -6.723 1 93.25 282 ARG B C 1
ATOM 5273 O O . ARG B 1 282 ? 2.627 34.25 -6.469 1 93.25 282 ARG B O 1
ATOM 5280 N N . CYS B 1 283 ? 0.338 34.25 -6.398 1 95 283 CYS B N 1
ATOM 5281 C CA . CYS B 1 283 ? 0.248 35.531 -5.672 1 95 283 CYS B CA 1
ATOM 5282 C C . CYS B 1 283 ? -0.307 35.312 -4.27 1 95 283 CYS B C 1
ATOM 5284 O O . CYS B 1 283 ? -1.07 34.375 -4.039 1 95 283 CYS B O 1
ATOM 5286 N N . PHE B 1 284 ? 0.094 36.188 -3.361 1 96.12 284 PHE B N 1
ATOM 5287 C CA . PHE B 1 284 ? -0.317 36.062 -1.969 1 96.12 284 PHE B CA 1
ATOM 5288 C C . PHE B 1 284 ? -0.654 37.406 -1.378 1 96.12 284 PHE B C 1
ATOM 5290 O O . PHE B 1 284 ? -0.129 38.438 -1.824 1 96.12 284 PHE B O 1
ATOM 5297 N N . ILE B 1 285 ? -1.516 37.406 -0.392 1 95.81 285 ILE B N 1
ATOM 5298 C CA . ILE B 1 285 ? -1.713 38.562 0.484 1 95.81 285 ILE B CA 1
ATOM 5299 C C . ILE B 1 285 ? -1.319 38.188 1.913 1 95.81 285 ILE B C 1
ATOM 5301 O O . ILE B 1 285 ? -1.544 37.062 2.355 1 95.81 285 ILE B O 1
ATOM 5305 N N . ASN B 1 286 ? -0.752 39.156 2.613 1 97.19 286 ASN B N 1
ATOM 5306 C CA . ASN B 1 286 ? -0.175 38.844 3.912 1 97.19 286 ASN B CA 1
ATOM 5307 C C . ASN B 1 286 ? -0.427 39.938 4.938 1 97.19 286 ASN B C 1
ATOM 5309 O O . ASN B 1 286 ? -0.533 41.094 4.582 1 97.19 286 ASN B O 1
ATOM 5313 N N . SER B 1 287 ? -0.469 39.469 6.191 1 97.81 287 SER B N 1
ATOM 5314 C CA . SER B 1 287 ? -0.449 40.438 7.293 1 97.81 287 SER B CA 1
ATOM 5315 C C . SER B 1 287 ? 0.956 40.594 7.867 1 97.81 287 SER B C 1
ATOM 5317 O O . SER B 1 287 ? 1.166 41.344 8.812 1 97.81 287 SER B O 1
ATOM 5319 N N . ILE B 1 288 ? 1.916 39.938 7.285 1 96.75 288 ILE B N 1
ATOM 5320 C CA . ILE B 1 288 ? 3.295 40.031 7.75 1 96.75 288 ILE B CA 1
ATOM 5321 C C . ILE B 1 288 ? 4.02 41.125 7.004 1 96.75 288 ILE B C 1
ATOM 5323 O O . ILE B 1 288 ? 3.605 41.531 5.91 1 96.75 288 ILE B O 1
ATOM 5327 N N . LYS B 1 289 ? 5.074 41.594 7.633 1 96.38 289 LYS B N 1
ATOM 5328 C CA . LYS B 1 289 ? 5.887 42.625 6.992 1 96.38 289 LYS B CA 1
ATOM 5329 C C . LYS B 1 289 ? 6.621 42.062 5.777 1 96.38 289 LYS B C 1
ATOM 5331 O O . LYS B 1 289 ? 6.695 40.844 5.594 1 96.38 289 LYS B O 1
ATOM 5336 N N . ALA B 1 290 ? 7.152 43 4.977 1 96.5 290 ALA B N 1
ATOM 5337 C CA . ALA B 1 290 ? 7.863 42.594 3.764 1 96.5 290 ALA B CA 1
ATOM 5338 C C . ALA B 1 290 ? 9.211 41.969 4.102 1 96.5 290 ALA B C 1
ATOM 5340 O O . ALA B 1 290 ? 10.25 42.594 3.975 1 96.5 290 ALA B O 1
ATOM 5341 N N . ASP B 1 291 ? 9.141 40.781 4.512 1 96.81 291 ASP B N 1
ATOM 5342 C CA . ASP B 1 291 ? 10.289 39.938 4.781 1 96.81 291 ASP B CA 1
ATOM 5343 C C . ASP B 1 291 ? 10.289 38.719 3.861 1 96.81 291 ASP B C 1
ATOM 5345 O O . ASP B 1 291 ? 9.523 37.75 4.074 1 96.81 291 ASP B O 1
ATOM 5349 N N . ALA B 1 292 ? 11.242 38.781 2.938 1 97.25 292 ALA B N 1
ATOM 5350 C CA . ALA B 1 292 ? 11.227 37.781 1.879 1 97.25 292 ALA B CA 1
ATOM 5351 C C . ALA B 1 292 ? 11.531 36.406 2.436 1 97.25 292 ALA B C 1
ATOM 5353 O O . ALA B 1 292 ? 10.984 35.406 1.963 1 97.25 292 ALA B O 1
ATOM 5354 N N . GLN B 1 293 ? 12.359 36.312 3.418 1 96.06 293 GLN B N 1
ATOM 5355 C CA . GLN B 1 293 ? 12.703 35.031 4.008 1 96.06 293 GLN B CA 1
ATOM 5356 C C . GLN B 1 293 ? 11.523 34.438 4.773 1 96.06 293 GLN B C 1
ATOM 5358 O O . GLN B 1 293 ? 11.234 33.25 4.66 1 96.06 293 GLN B O 1
ATOM 5363 N N . LEU B 1 294 ? 10.945 35.281 5.516 1 95.38 294 LEU B N 1
ATOM 5364 C CA . LEU B 1 294 ? 9.773 34.844 6.262 1 95.38 294 LEU B CA 1
ATOM 5365 C C . LEU B 1 294 ? 8.656 34.406 5.316 1 95.38 294 LEU B C 1
ATOM 5367 O O . LEU B 1 294 ? 8 33.406 5.551 1 95.38 294 LEU B O 1
ATOM 5371 N N . PHE B 1 295 ? 8.492 35.188 4.285 1 96.69 295 PHE B N 1
ATOM 5372 C CA . PHE B 1 295 ? 7.492 34.906 3.268 1 96.69 295 PHE B CA 1
ATOM 5373 C C . PHE B 1 295 ? 7.797 33.562 2.586 1 96.69 295 PHE B C 1
ATOM 5375 O O . PHE B 1 295 ? 6.91 32.719 2.43 1 96.69 295 PHE B O 1
ATOM 5382 N N . ALA B 1 296 ? 9 33.375 2.264 1 96 296 ALA B N 1
ATOM 5383 C CA . ALA B 1 296 ? 9.422 32.125 1.625 1 96 296 ALA B CA 1
ATOM 5384 C C . ALA B 1 296 ? 9.156 30.938 2.529 1 96 296 ALA B C 1
ATOM 5386 O O . ALA B 1 296 ? 8.648 29.906 2.074 1 96 296 ALA B O 1
ATOM 5387 N N . ARG B 1 297 ? 9.43 31.094 3.725 1 93.75 297 ARG B N 1
ATOM 5388 C CA . ARG B 1 297 ? 9.203 30.016 4.695 1 93.75 297 ARG B CA 1
ATOM 5389 C C . ARG B 1 297 ? 7.723 29.688 4.801 1 93.75 297 ARG B C 1
ATOM 5391 O O . ARG B 1 297 ? 7.352 28.5 4.828 1 93.75 297 ARG B O 1
ATOM 5398 N N . ALA B 1 298 ? 6.941 30.641 4.867 1 94.5 298 ALA B N 1
ATOM 5399 C CA . ALA B 1 298 ? 5.496 30.453 4.988 1 94.5 298 ALA B CA 1
ATOM 5400 C C . ALA B 1 298 ? 4.941 29.703 3.781 1 94.5 298 ALA B C 1
ATOM 5402 O O . ALA B 1 298 ? 4.184 28.734 3.936 1 94.5 298 ALA B O 1
ATOM 5403 N N . VAL B 1 299 ? 5.391 30.109 2.635 1 93.25 299 VAL B N 1
ATOM 5404 C CA . VAL B 1 299 ? 4.875 29.531 1.402 1 93.25 299 VAL B CA 1
ATOM 5405 C C . VAL B 1 299 ? 5.398 28.094 1.25 1 93.25 299 VAL B C 1
ATOM 5407 O O . VAL B 1 299 ? 4.637 27.188 0.926 1 93.25 299 VAL B O 1
ATOM 5410 N N . ARG B 1 300 ? 6.609 27.906 1.531 1 88.5 300 ARG B N 1
ATOM 5411 C CA . ARG B 1 300 ? 7.223 26.578 1.401 1 88.5 300 ARG B CA 1
ATOM 5412 C C . ARG B 1 300 ? 6.617 25.594 2.389 1 88.5 300 ARG B C 1
ATOM 5414 O O . ARG B 1 300 ? 6.371 24.438 2.045 1 88.5 300 ARG B O 1
ATOM 5421 N N . HIS B 1 301 ? 6.465 26.031 3.521 1 84.75 301 HIS B N 1
ATOM 5422 C CA . HIS B 1 301 ? 5.922 25.172 4.57 1 84.75 301 HIS B CA 1
ATOM 5423 C C . HIS B 1 301 ? 4.488 24.766 4.258 1 84.75 301 HIS B C 1
ATOM 5425 O O . HIS B 1 301 ? 4.07 23.641 4.59 1 84.75 301 HIS B O 1
ATOM 5431 N N . HIS B 1 302 ? 3.811 25.641 3.598 1 85.06 302 HIS B N 1
ATOM 5432 C CA . HIS B 1 302 ? 2.457 25.266 3.207 1 85.06 302 HIS B CA 1
ATOM 5433 C C . HIS B 1 302 ? 2.467 24.078 2.246 1 85.06 302 HIS B C 1
ATOM 5435 O O . HIS B 1 302 ? 1.653 23.172 2.379 1 85.06 302 HIS B O 1
ATOM 5441 N N . TRP B 1 303 ? 3.361 24.141 1.378 1 77.44 303 TRP B N 1
ATOM 5442 C CA . TRP B 1 303 ? 3.488 23.016 0.457 1 77.44 303 TRP B CA 1
ATOM 5443 C C . TRP B 1 303 ? 3.875 21.75 1.203 1 77.44 303 TRP B C 1
ATOM 5445 O O . TRP B 1 303 ? 3.588 20.641 0.742 1 77.44 303 TRP B O 1
ATOM 5455 N N . GLY B 1 304 ? 4.379 21.953 2.305 1 78 304 GLY B N 1
ATOM 5456 C CA . GLY B 1 304 ? 4.812 20.844 3.15 1 78 304 GLY B CA 1
ATOM 5457 C C . GLY B 1 304 ? 3.662 20 3.65 1 78 304 GLY B C 1
ATOM 5458 O O . GLY B 1 304 ? 3.828 18.797 3.877 1 78 304 GLY B O 1
ATOM 5459 N N . ILE B 1 305 ? 2.453 20.609 3.738 1 84.5 305 ILE B N 1
ATOM 5460 C CA . ILE B 1 305 ? 1.332 19.844 4.254 1 84.5 305 ILE B CA 1
ATOM 5461 C C . ILE B 1 305 ? 1.028 18.672 3.309 1 84.5 305 ILE B C 1
ATOM 5463 O O . ILE B 1 305 ? 0.706 17.578 3.752 1 84.5 305 ILE B O 1
ATOM 5467 N N . GLU B 1 306 ? 1.097 18.859 2.061 1 79.62 306 GLU B N 1
ATOM 5468 C CA . GLU B 1 306 ? 0.846 17.797 1.091 1 79.62 306 GLU B CA 1
ATOM 5469 C C . GLU B 1 306 ? 1.905 16.703 1.185 1 79.62 306 GLU B C 1
ATOM 5471 O O . GLU B 1 306 ? 1.576 15.516 1.252 1 79.62 306 GLU B O 1
ATOM 5476 N N . ASN B 1 307 ? 3.08 17.125 1.333 1 76.38 307 ASN B N 1
ATOM 5477 C CA . ASN B 1 307 ? 4.18 16.172 1.32 1 76.38 307 ASN B CA 1
ATOM 5478 C C . ASN B 1 307 ? 4.395 15.547 2.695 1 76.38 307 ASN B C 1
ATOM 5480 O O . ASN B 1 307 ? 4.793 14.391 2.799 1 76.38 307 ASN B O 1
ATOM 5484 N N . GLN B 1 308 ? 4.059 16.328 3.637 1 82.38 308 GLN B N 1
ATOM 5485 C CA . GLN B 1 308 ? 4.418 15.859 4.969 1 82.38 308 GLN B CA 1
ATOM 5486 C C . GLN B 1 308 ? 3.24 15.164 5.648 1 82.38 308 GLN B C 1
ATOM 5488 O O . GLN B 1 308 ? 3.43 14.242 6.445 1 82.38 308 GLN B O 1
ATOM 5493 N N . LEU B 1 309 ? 2.1 15.625 5.34 1 87.25 309 LEU B N 1
ATOM 5494 C CA . LEU B 1 309 ? 0.953 15.031 6.016 1 87.25 309 LEU B CA 1
ATOM 5495 C C . LEU B 1 309 ? 0.129 14.188 5.047 1 87.25 309 LEU B C 1
ATOM 5497 O O . LEU B 1 309 ? -0.031 12.977 5.25 1 87.25 309 LEU B O 1
ATOM 5501 N N . HIS B 1 310 ? -0.324 14.781 3.99 1 87.06 310 HIS B N 1
ATOM 5502 C CA . HIS B 1 310 ? -1.259 14.094 3.105 1 87.06 310 HIS B CA 1
ATOM 5503 C C . HIS B 1 310 ? -0.61 12.875 2.459 1 87.06 310 HIS B C 1
ATOM 5505 O O . HIS B 1 310 ? -1.229 11.812 2.369 1 87.06 310 HIS B O 1
ATOM 5511 N N . TRP B 1 311 ? 0.618 13.008 2.104 1 82 311 TRP B N 1
ATOM 5512 C CA . TRP B 1 311 ? 1.347 11.883 1.526 1 82 311 TRP B CA 1
ATOM 5513 C C . TRP B 1 311 ? 1.443 10.727 2.52 1 82 311 TRP B C 1
ATOM 5515 O O . TRP B 1 311 ? 1.216 9.57 2.158 1 82 311 TRP B O 1
ATOM 5525 N N . ARG B 1 312 ? 1.775 11.031 3.707 1 84.75 312 ARG B N 1
ATOM 5526 C CA . ARG B 1 312 ? 1.918 10.016 4.742 1 84.75 312 ARG B CA 1
ATOM 5527 C C . ARG B 1 312 ? 0.594 9.305 4.996 1 84.75 312 ARG B C 1
ATOM 5529 O O . ARG B 1 312 ? 0.563 8.078 5.168 1 84.75 312 ARG B O 1
ATOM 5536 N N . LEU B 1 313 ? -0.408 10.102 5.016 1 88.06 313 LEU B N 1
ATOM 5537 C CA . LEU B 1 313 ? -1.727 9.508 5.207 1 88.06 313 LEU B CA 1
ATOM 5538 C C . LEU B 1 313 ? -2.066 8.555 4.066 1 88.06 313 LEU B C 1
ATOM 5540 O O . LEU B 1 313 ? -2.605 7.465 4.301 1 88.06 313 LEU B O 1
ATOM 5544 N N . ASP B 1 314 ? -1.638 8.898 2.883 1 83.5 314 ASP B N 1
ATOM 5545 C CA . ASP B 1 314 ? -1.996 8.109 1.706 1 83.5 314 ASP B CA 1
ATOM 5546 C C . ASP B 1 314 ? -1.078 6.8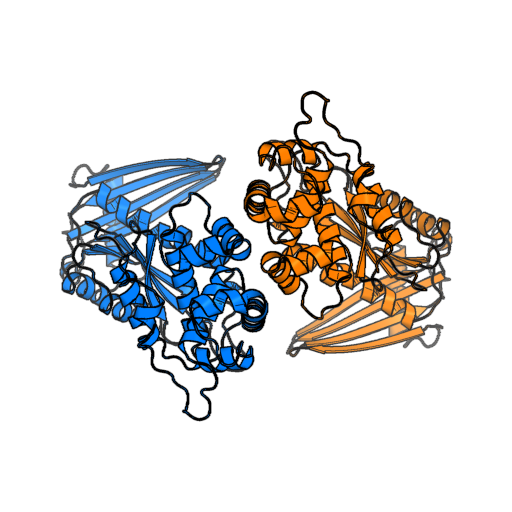98 1.555 1 83.5 314 ASP B C 1
ATOM 5548 O O . ASP B 1 314 ? -1.533 5.809 1.201 1 83.5 314 ASP B O 1
ATOM 5552 N N . VAL B 1 315 ? 0.157 7.086 1.862 1 80.69 315 VAL B N 1
ATOM 5553 C CA . VAL B 1 315 ? 1.141 6.066 1.51 1 80.69 315 VAL B CA 1
ATOM 5554 C C . VAL B 1 315 ? 1.397 5.16 2.711 1 80.69 315 VAL B C 1
ATOM 5556 O O . VAL B 1 315 ? 1.513 3.939 2.561 1 80.69 315 VAL B O 1
ATOM 5559 N N . VAL B 1 316 ? 1.467 5.688 3.828 1 82.56 316 VAL B N 1
ATOM 5560 C CA . VAL B 1 316 ? 1.806 4.918 5.02 1 82.56 316 VAL B CA 1
ATOM 5561 C C . VAL B 1 316 ? 0.542 4.301 5.613 1 82.56 316 VAL B C 1
ATOM 5563 O O . VAL B 1 316 ? 0.533 3.121 5.98 1 82.56 316 VAL B O 1
ATOM 5566 N N . PHE B 1 317 ? -0.547 5.047 5.57 1 85.88 317 PHE B N 1
ATOM 5567 C CA . PHE B 1 317 ? -1.759 4.578 6.23 1 85.88 317 PHE B CA 1
ATOM 5568 C C . PHE B 1 317 ? -2.807 4.16 5.207 1 85.88 317 PHE B C 1
ATOM 5570 O O . PHE B 1 317 ? -3.867 3.646 5.57 1 85.88 317 PHE B O 1
ATOM 5577 N N . ARG B 1 318 ? -2.598 4.41 3.996 1 78.06 318 ARG B N 1
ATOM 5578 C CA . ARG B 1 318 ? -3.486 4.031 2.902 1 78.06 318 ARG B CA 1
ATOM 5579 C C . ARG B 1 318 ? -4.898 4.559 3.137 1 78.06 318 ARG B C 1
ATOM 5581 O O . ARG B 1 318 ? -5.875 3.818 2.986 1 78.06 318 ARG B O 1
ATOM 5588 N N . GLU B 1 319 ? -4.953 5.715 3.533 1 80 319 GLU B N 1
ATOM 5589 C CA . GLU B 1 319 ? -6.219 6.328 3.918 1 80 319 GLU B CA 1
ATOM 5590 C C . GLU B 1 319 ? -7.219 6.297 2.768 1 80 319 GLU B C 1
ATOM 5592 O O . GLU B 1 319 ? -8.406 6.031 2.977 1 80 319 GLU B O 1
ATOM 5597 N N . ASP B 1 320 ? -6.781 6.473 1.564 1 74.25 320 ASP B N 1
ATOM 5598 C CA . ASP B 1 320 ? -7.68 6.574 0.419 1 74.25 320 ASP B CA 1
ATOM 5599 C C . ASP B 1 320 ? -8.305 5.219 0.089 1 74.25 320 ASP B C 1
ATOM 5601 O O . ASP B 1 320 ? -9.312 5.148 -0.607 1 74.25 320 ASP B O 1
ATOM 5605 N N . ASP B 1 321 ? -7.66 4.129 0.614 1 73.31 321 ASP B N 1
ATOM 5606 C CA . ASP B 1 321 ? -8.156 2.785 0.347 1 73.31 321 ASP B CA 1
ATOM 5607 C C . ASP B 1 321 ? -9.086 2.312 1.462 1 73.31 321 ASP B C 1
ATOM 5609 O O . ASP B 1 321 ? -9.695 1.246 1.359 1 73.31 321 ASP B O 1
ATOM 5613 N N . ASN B 1 322 ? -9.188 3.074 2.541 1 78 322 ASN B N 1
ATOM 5614 C CA . ASN B 1 322 ? -9.938 2.648 3.719 1 78 322 ASN B CA 1
ATOM 5615 C C . ASN B 1 322 ? -11.438 2.752 3.496 1 78 322 ASN B C 1
ATOM 5617 O O . ASN B 1 322 ? -11.938 3.783 3.037 1 78 322 ASN B O 1
ATOM 5621 N N . ARG B 1 323 ? -12.195 1.731 3.873 1 75 323 ARG B N 1
ATOM 5622 C CA . ARG B 1 323 ? -13.617 1.654 3.555 1 75 323 ARG B CA 1
ATOM 5623 C C . ARG B 1 323 ? -14.469 1.91 4.793 1 75 323 ARG B C 1
ATOM 5625 O O . ARG B 1 323 ? -15.664 1.595 4.805 1 75 323 ARG B O 1
ATOM 5632 N N . ILE B 1 324 ? -13.914 2.371 5.848 1 80.38 324 ILE B N 1
ATOM 5633 C CA . ILE B 1 324 ? -14.672 2.756 7.031 1 80.38 324 ILE B CA 1
ATOM 5634 C C . ILE B 1 324 ? -15.484 4.012 6.738 1 80.38 324 ILE B C 1
ATOM 5636 O O . ILE B 1 324 ? -14.922 5.074 6.457 1 80.38 324 ILE B O 1
ATOM 5640 N N . ARG B 1 325 ? -16.844 3.945 6.75 1 75.25 325 ARG B N 1
ATOM 5641 C CA . ARG B 1 325 ? -17.641 5.055 6.254 1 75.25 325 ARG B CA 1
ATOM 5642 C C . ARG B 1 325 ? -18.938 5.199 7.059 1 75.25 325 ARG B C 1
ATOM 5644 O O . ARG B 1 325 ? -19.703 6.129 6.832 1 75.25 325 ARG B O 1
ATOM 5651 N N . LYS B 1 326 ? -19.125 4.359 8.008 1 77.38 326 LYS B N 1
ATOM 5652 C CA . LYS B 1 326 ? -20.391 4.379 8.734 1 77.38 326 LYS B CA 1
ATOM 5653 C C . LYS B 1 326 ? -20.391 5.441 9.828 1 77.38 326 LYS B C 1
ATOM 5655 O O . LYS B 1 326 ? -19.469 5.492 10.641 1 77.38 326 LYS B O 1
ATOM 5660 N N . GLY B 1 327 ? -21.406 6.27 9.805 1 80.75 327 GLY B N 1
ATOM 5661 C CA . GLY B 1 327 ? -21.531 7.281 10.836 1 80.75 327 GLY B CA 1
ATOM 5662 C C . GLY B 1 327 ? -20.328 8.203 10.922 1 80.75 327 GLY B C 1
ATOM 5663 O O . GLY B 1 327 ? -19.875 8.734 9.906 1 80.75 327 GLY B O 1
ATOM 5664 N N . ASN B 1 328 ? -19.891 8.367 12.281 1 89.69 328 ASN B N 1
ATOM 5665 C CA . ASN B 1 328 ? -18.75 9.258 12.516 1 89.69 328 ASN B CA 1
ATOM 5666 C C . ASN B 1 328 ? -17.422 8.508 12.406 1 89.69 328 ASN B C 1
ATOM 5668 O O . ASN B 1 328 ? -16.375 9.062 12.711 1 89.69 328 ASN B O 1
ATOM 5672 N N . ALA B 1 329 ? -17.531 7.316 11.969 1 91.69 329 ALA B N 1
ATOM 5673 C CA . ALA B 1 329 ? -16.359 6.445 12.031 1 91.69 329 ALA B CA 1
ATOM 5674 C C . ALA B 1 329 ? -15.227 6.996 11.164 1 91.69 329 ALA B C 1
ATOM 5676 O O . ALA B 1 329 ? -14.062 6.965 11.562 1 91.69 329 ALA B O 1
ATOM 5677 N N . ALA B 1 330 ? -15.609 7.461 10 1 89.62 330 ALA B N 1
ATOM 5678 C CA . ALA B 1 330 ? -14.578 7.961 9.094 1 89.62 330 ALA B CA 1
ATOM 5679 C C . ALA B 1 330 ? -13.812 9.125 9.719 1 89.62 330 ALA B C 1
ATOM 5681 O O . ALA B 1 330 ? -12.586 9.164 9.68 1 89.62 330 ALA B O 1
ATOM 5682 N N . ALA B 1 331 ? -14.492 10.023 10.312 1 91.69 331 ALA B N 1
ATOM 5683 C CA . ALA B 1 331 ? -13.883 11.195 10.938 1 91.69 331 ALA B CA 1
ATOM 5684 C C . ALA B 1 331 ? -13.016 10.789 12.125 1 91.69 331 ALA B C 1
ATOM 5686 O O . ALA B 1 331 ? -11.891 11.281 12.273 1 91.69 331 ALA B O 1
ATOM 5687 N N . ILE B 1 332 ? -13.523 9.891 12.938 1 94.44 332 ILE B N 1
ATOM 5688 C CA . ILE B 1 332 ? -12.797 9.453 14.117 1 94.44 332 ILE B CA 1
ATOM 5689 C C . ILE B 1 332 ? -11.531 8.711 13.703 1 94.44 332 ILE B C 1
ATOM 5691 O O . ILE B 1 332 ? -10.453 8.945 14.266 1 94.44 332 ILE B O 1
ATOM 5695 N N . MET B 1 333 ? -11.609 7.918 12.734 1 94.44 333 MET B N 1
ATOM 5696 C CA . MET B 1 333 ? -10.453 7.152 12.281 1 94.44 333 MET B CA 1
ATOM 5697 C C . MET B 1 333 ? -9.391 8.07 11.68 1 94.44 333 MET B C 1
ATOM 5699 O O . MET B 1 333 ? -8.195 7.805 11.805 1 94.44 333 MET B O 1
ATOM 5703 N N . THR B 1 334 ? -9.836 9.086 11.008 1 92.56 334 THR B N 1
ATOM 5704 C CA . THR B 1 334 ? -8.875 10.07 10.523 1 92.56 334 THR B CA 1
ATOM 5705 C C . THR B 1 334 ? -8.117 10.703 11.68 1 92.56 334 THR B C 1
ATOM 5707 O O . THR B 1 334 ? -6.891 10.859 11.617 1 92.56 334 THR B O 1
ATOM 5710 N N . THR B 1 335 ? -8.812 11.047 12.688 1 94.69 335 THR B N 1
ATOM 5711 C CA . THR B 1 335 ? -8.172 11.602 13.867 1 94.69 335 THR B CA 1
ATOM 5712 C C . THR B 1 335 ? -7.191 10.602 14.477 1 94.69 335 THR B C 1
ATOM 5714 O O . THR B 1 335 ? -6.102 10.977 14.906 1 94.69 335 THR B O 1
ATOM 5717 N N . ILE B 1 336 ? -7.578 9.406 14.5 1 95.94 336 ILE B N 1
ATOM 5718 C CA . ILE B 1 336 ? -6.699 8.359 15.023 1 95.94 336 ILE B CA 1
ATOM 5719 C C . ILE B 1 336 ? -5.426 8.289 14.18 1 95.94 336 ILE B C 1
ATOM 5721 O O . ILE B 1 336 ? -4.324 8.164 14.727 1 95.94 336 ILE B O 1
ATOM 5725 N N . ARG B 1 337 ? -5.555 8.336 12.938 1 95.06 337 ARG B N 1
ATOM 5726 C CA . ARG B 1 337 ? -4.375 8.352 12.078 1 95.06 337 ARG B CA 1
ATOM 5727 C C . ARG B 1 337 ? -3.504 9.57 12.359 1 95.06 337 ARG B C 1
ATOM 5729 O O . ARG B 1 337 ? -2.273 9.484 12.32 1 95.06 337 ARG B O 1
ATOM 5736 N N . HIS B 1 338 ? -4.137 10.711 12.609 1 95.62 338 HIS B N 1
ATOM 5737 C CA . HIS B 1 338 ? -3.389 11.906 12.984 1 95.62 338 HIS B CA 1
ATOM 5738 C C . HIS B 1 338 ? -2.631 11.695 14.289 1 95.62 338 HIS B C 1
ATOM 5740 O O . HIS B 1 338 ? -1.493 12.148 14.43 1 95.62 338 HIS B O 1
ATOM 5746 N N . ILE B 1 339 ? -3.285 11.023 15.211 1 95.75 339 ILE B N 1
ATOM 5747 C CA . ILE B 1 339 ? -2.617 10.672 16.453 1 95.75 339 ILE B CA 1
ATOM 5748 C C . ILE B 1 339 ? -1.365 9.852 16.156 1 95.75 339 ILE B C 1
ATOM 5750 O O . ILE B 1 339 ? -0.288 10.133 16.688 1 95.75 339 ILE B O 1
ATOM 5754 N N . CYS B 1 340 ? -1.535 8.898 15.305 1 95.75 340 CYS B N 1
ATOM 5755 C CA . CYS B 1 340 ? -0.413 8.031 14.953 1 95.75 340 CYS B CA 1
ATOM 5756 C C . CYS B 1 340 ? 0.716 8.844 14.32 1 95.75 340 CYS B C 1
ATOM 5758 O O . CYS B 1 340 ? 1.885 8.648 14.656 1 95.75 340 CYS B O 1
ATOM 5760 N N . VAL B 1 341 ? 0.373 9.688 13.414 1 94.38 341 VAL B N 1
ATOM 5761 C CA . VAL B 1 341 ? 1.367 10.539 12.773 1 94.38 341 VAL B CA 1
ATOM 5762 C C . VAL B 1 341 ? 2.133 11.336 13.836 1 94.38 341 VAL B C 1
ATOM 5764 O O . VAL B 1 341 ? 3.365 11.367 13.82 1 94.38 341 VAL B O 1
ATOM 5767 N N . ASN B 1 342 ? 1.399 11.945 14.758 1 94.44 342 ASN B N 1
ATOM 5768 C CA . ASN B 1 342 ? 2.025 12.758 15.797 1 94.44 342 ASN B CA 1
ATOM 5769 C C . ASN B 1 342 ? 2.928 11.922 16.703 1 94.44 342 ASN B C 1
ATOM 5771 O O . ASN B 1 342 ? 4.008 12.367 17.094 1 94.44 342 ASN B O 1
ATOM 5775 N N . LEU B 1 343 ? 2.473 10.742 16.984 1 94.44 343 LEU B N 1
ATOM 5776 C CA . LEU B 1 343 ? 3.287 9.859 17.812 1 94.44 343 LEU B CA 1
ATOM 5777 C C . LEU B 1 343 ? 4.586 9.5 17.094 1 94.44 343 LEU B C 1
ATOM 5779 O O . LEU B 1 343 ? 5.656 9.5 17.719 1 94.44 343 LEU B O 1
ATOM 5783 N N . PHE B 1 344 ? 4.539 9.18 15.867 1 93.75 344 PHE B N 1
ATOM 5784 C CA . PHE B 1 344 ? 5.727 8.844 15.094 1 93.75 344 PHE B CA 1
ATOM 5785 C C . PHE B 1 344 ? 6.66 10.039 14.984 1 93.75 344 PHE B C 1
ATOM 5787 O O . PHE B 1 344 ? 7.883 9.883 15.008 1 93.75 344 PHE B O 1
ATOM 5794 N N . GLN B 1 345 ? 6.086 11.242 14.883 1 91.12 345 GLN B N 1
ATOM 5795 C CA . GLN B 1 345 ? 6.887 12.453 14.75 1 91.12 345 GLN B CA 1
ATOM 5796 C C . GLN B 1 345 ? 7.625 12.766 16.047 1 91.12 345 GLN B C 1
ATOM 5798 O O . GLN B 1 345 ? 8.734 13.305 16.031 1 91.12 345 GLN B O 1
ATOM 5803 N N . GLN B 1 346 ? 7.043 12.406 17.141 1 90 346 GLN B N 1
ATOM 5804 C CA . GLN B 1 346 ? 7.641 12.664 18.438 1 90 346 GLN B CA 1
ATOM 5805 C C . GLN B 1 346 ? 8.797 11.711 18.719 1 90 346 GLN B C 1
ATOM 5807 O O . GLN B 1 346 ? 9.688 12.016 19.516 1 90 346 GLN B O 1
ATOM 5812 N N . GLU B 1 347 ? 8.695 10.602 18.109 1 90.56 347 GLU B N 1
ATOM 5813 C CA . GLU B 1 347 ? 9.742 9.602 18.328 1 90.56 347 GLU B CA 1
ATOM 5814 C C . GLU B 1 347 ? 11.031 9.992 17.594 1 90.56 347 GLU B C 1
ATOM 5816 O O . GLU B 1 347 ? 11.016 10.266 16.391 1 90.56 347 GLU B O 1
ATOM 5821 N N . GLU B 1 348 ? 12.141 9.992 18.125 1 86.69 348 GLU B N 1
ATOM 5822 C CA . GLU B 1 348 ? 13.352 10.703 17.719 1 86.69 348 GLU B CA 1
ATOM 5823 C C . GLU B 1 348 ? 14.188 9.867 16.75 1 86.69 348 GLU B C 1
ATOM 5825 O O . GLU B 1 348 ? 15.125 10.367 16.141 1 86.69 348 GLU B O 1
ATOM 5830 N N . SER B 1 349 ? 13.852 8.664 16.531 1 86.81 349 SER B N 1
ATOM 5831 C CA . SER B 1 349 ? 14.688 7.883 15.641 1 86.81 349 SER B CA 1
ATOM 5832 C C . SER B 1 349 ? 14.664 8.453 14.227 1 86.81 349 SER B C 1
ATOM 5834 O O . SER B 1 349 ? 13.734 9.172 13.852 1 86.81 349 SER B O 1
ATOM 5836 N N . LYS B 1 350 ? 15.672 8.211 13.445 1 88.06 350 LYS B N 1
ATOM 5837 C CA . LYS B 1 350 ? 15.797 8.719 12.086 1 88.06 350 LYS B CA 1
ATOM 5838 C C . LYS B 1 350 ? 15.078 7.82 11.086 1 88.06 350 LYS B C 1
ATOM 5840 O O . LYS B 1 350 ? 15.164 8.039 9.875 1 88.06 350 LYS B O 1
ATOM 5845 N N . LEU B 1 351 ? 14.352 6.938 11.602 1 89.31 351 LEU B N 1
ATOM 5846 C CA . LEU B 1 351 ? 13.617 6.047 10.711 1 89.31 351 LEU B CA 1
ATOM 5847 C C . LEU B 1 351 ? 12.484 6.789 10.016 1 89.31 351 LEU B C 1
ATOM 5849 O O . LEU B 1 351 ? 11.898 7.711 10.586 1 89.31 351 LEU B O 1
ATOM 5853 N N . SER B 1 352 ? 12.281 6.41 8.773 1 88.94 352 SER B N 1
ATOM 5854 C CA . SER B 1 352 ? 11.102 6.934 8.094 1 88.94 352 SER B CA 1
ATOM 5855 C C . SER B 1 352 ? 9.82 6.512 8.812 1 88.94 352 SER B C 1
ATOM 5857 O O . SER B 1 352 ? 9.82 5.543 9.578 1 88.94 352 SER B O 1
ATOM 5859 N N . MET B 1 353 ? 8.766 7.207 8.602 1 89.75 353 MET B N 1
ATOM 5860 C CA . MET B 1 353 ? 7.496 6.887 9.242 1 89.75 353 MET B CA 1
ATOM 5861 C C . MET B 1 353 ? 7.031 5.488 8.852 1 89.75 353 MET B C 1
ATOM 5863 O O . MET B 1 353 ? 6.484 4.758 9.68 1 89.75 353 MET B O 1
ATOM 5867 N N . LYS B 1 354 ? 7.23 5.168 7.586 1 88.81 354 LYS B N 1
ATOM 5868 C CA . LYS B 1 354 ? 6.883 3.824 7.133 1 88.81 354 LYS B CA 1
ATOM 5869 C C . LYS B 1 354 ? 7.625 2.762 7.941 1 88.81 354 LYS B C 1
ATOM 5871 O O . LYS B 1 354 ? 7.023 1.779 8.383 1 88.81 354 LYS B O 1
ATOM 5876 N N . LYS B 1 355 ? 8.891 2.953 8.148 1 91.31 355 LYS B N 1
ATOM 5877 C CA . LYS B 1 355 ? 9.703 2.002 8.906 1 91.31 355 LYS B CA 1
ATOM 5878 C C . LYS B 1 355 ? 9.312 1.995 10.383 1 91.31 355 LYS B C 1
ATOM 5880 O O . LYS B 1 355 ? 9.336 0.947 11.031 1 91.31 355 LYS B O 1
ATOM 5885 N N . LYS B 1 356 ? 9.008 3.164 10.891 1 93.75 356 LYS B N 1
ATOM 5886 C CA . LYS B 1 356 ? 8.539 3.238 12.273 1 93.75 356 LYS B CA 1
ATOM 5887 C C . LYS B 1 356 ? 7.27 2.414 12.469 1 93.75 356 LYS B C 1
ATOM 5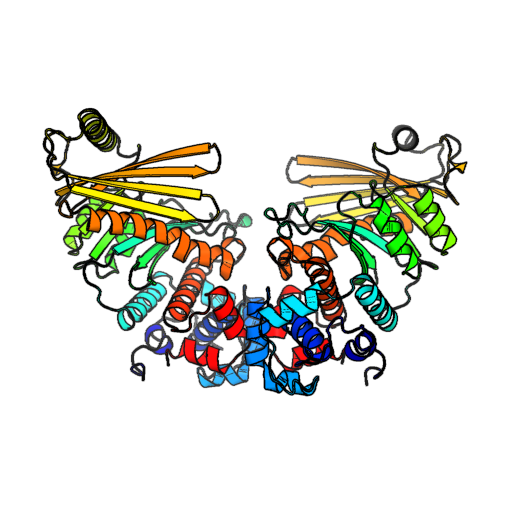889 O O . LYS B 1 356 ? 7.121 1.73 13.484 1 93.75 356 LYS B O 1
ATOM 5894 N N . ARG B 1 357 ? 6.41 2.555 11.516 1 94.38 357 ARG B N 1
ATOM 5895 C CA . ARG B 1 357 ? 5.16 1.809 11.602 1 94.38 357 ARG B CA 1
ATOM 5896 C C . ARG B 1 357 ? 5.414 0.306 11.547 1 94.38 357 ARG B C 1
ATOM 5898 O O . ARG B 1 357 ? 4.785 -0.462 12.281 1 94.38 357 ARG B O 1
ATOM 5905 N N . LEU B 1 358 ? 6.324 -0.135 10.75 1 94.81 358 LEU B N 1
ATOM 5906 C CA . LEU B 1 358 ? 6.723 -1.537 10.703 1 94.81 358 LEU B CA 1
ATOM 5907 C C . LEU B 1 358 ? 7.32 -1.973 12.039 1 94.81 358 LEU B C 1
ATOM 5909 O O . LEU B 1 358 ? 6.969 -3.031 12.562 1 94.81 358 LEU B O 1
ATOM 5913 N N . LYS B 1 359 ? 8.219 -1.158 12.484 1 95.81 359 LYS B N 1
ATOM 5914 C CA . LYS B 1 359 ? 8.875 -1.466 13.75 1 95.81 359 LYS B CA 1
ATOM 5915 C C . LYS B 1 359 ? 7.863 -1.575 14.883 1 95.81 359 LYS B C 1
ATOM 5917 O O . LYS B 1 359 ? 8.008 -2.418 15.773 1 95.81 359 LYS B O 1
ATOM 5922 N N . ALA B 1 360 ? 6.875 -0.699 14.844 1 96.69 360 ALA B N 1
ATOM 5923 C CA . ALA B 1 360 ? 5.816 -0.759 15.852 1 96.69 360 ALA B CA 1
ATOM 5924 C C . ALA B 1 360 ? 5.09 -2.1 15.805 1 96.69 360 ALA B C 1
ATOM 5926 O O . ALA B 1 360 ? 4.645 -2.607 16.844 1 96.69 360 ALA B O 1
ATOM 5927 N N . ALA B 1 361 ? 4.961 -2.643 14.68 1 96.56 361 ALA B N 1
ATOM 5928 C CA . ALA B 1 361 ? 4.32 -3.945 14.523 1 96.56 361 ALA B CA 1
ATOM 5929 C C . ALA B 1 361 ? 5.215 -5.062 15.047 1 96.56 361 ALA B C 1
ATOM 5931 O O . ALA B 1 361 ? 4.734 -6 15.695 1 96.56 361 ALA B O 1
ATOM 5932 N N . TRP B 1 362 ? 6.551 -4.969 14.867 1 96.12 362 TRP B N 1
ATOM 5933 C CA . TRP B 1 362 ? 7.496 -6.039 15.164 1 96.12 362 TRP B CA 1
ATOM 5934 C C . TRP B 1 362 ? 7.852 -6.059 16.641 1 96.12 362 TRP B C 1
ATOM 5936 O O . TRP B 1 362 ? 8.172 -7.113 17.203 1 96.12 362 TRP B O 1
ATOM 5946 N N . ASN B 1 363 ? 7.895 -4.883 17.266 1 96.56 363 ASN B N 1
ATOM 5947 C CA . ASN B 1 363 ? 8.57 -4.719 18.547 1 96.56 363 ASN B CA 1
ATOM 5948 C C . ASN B 1 363 ? 7.645 -4.129 19.594 1 96.56 363 ASN B C 1
ATOM 5950 O O . ASN B 1 363 ? 7.328 -2.936 19.547 1 96.56 363 ASN B O 1
ATOM 5954 N N . ASP B 1 364 ? 7.336 -4.879 20.578 1 95.5 364 ASP B N 1
ATOM 5955 C CA . ASP B 1 364 ? 6.41 -4.484 21.625 1 95.5 364 ASP B CA 1
ATOM 5956 C C . ASP B 1 364 ? 6.98 -3.338 22.453 1 95.5 364 ASP B C 1
ATOM 5958 O O . ASP B 1 364 ? 6.246 -2.438 22.859 1 95.5 364 ASP B O 1
ATOM 5962 N N . ARG B 1 365 ? 8.219 -3.404 22.672 1 94.25 365 ARG B N 1
ATOM 5963 C CA . ARG B 1 365 ? 8.844 -2.365 23.484 1 94.25 365 ARG B CA 1
ATOM 5964 C C . ARG B 1 365 ? 8.828 -1.023 22.766 1 94.25 365 ARG B C 1
ATOM 5966 O O . ARG B 1 365 ? 8.57 0.015 23.375 1 94.25 365 ARG B O 1
ATOM 5973 N N . TYR B 1 366 ? 9.133 -1.086 21.531 1 95.56 366 TYR B N 1
ATOM 5974 C CA . TYR B 1 366 ? 9.109 0.137 20.734 1 95.56 366 TYR B CA 1
ATOM 5975 C C . TYR B 1 366 ? 7.699 0.715 20.672 1 95.56 366 TYR B C 1
ATOM 5977 O O . TYR B 1 366 ? 7.508 1.925 20.828 1 95.56 366 TYR B O 1
ATOM 5985 N N . ARG B 1 367 ? 6.715 -0.139 20.469 1 95.81 367 ARG B N 1
ATOM 5986 C CA . ARG B 1 367 ? 5.32 0.292 20.422 1 95.81 367 ARG B CA 1
ATOM 5987 C C . ARG B 1 367 ? 4.902 0.946 21.734 1 95.81 367 ARG B C 1
ATOM 5989 O O . ARG B 1 367 ? 4.195 1.957 21.734 1 95.81 367 ARG B O 1
ATOM 5996 N N . ALA B 1 368 ? 5.34 0.368 22.812 1 94.5 368 ALA B N 1
ATOM 5997 C CA . ALA B 1 368 ? 5.055 0.945 24.125 1 94.5 368 ALA B CA 1
ATOM 5998 C C . ALA B 1 368 ? 5.691 2.324 24.266 1 94.5 368 ALA B C 1
ATOM 6000 O O . ALA B 1 368 ? 5.078 3.246 24.812 1 94.5 368 ALA B O 1
ATOM 6001 N N . LYS B 1 369 ? 6.883 2.422 23.766 1 93.12 369 LYS B N 1
ATOM 6002 C CA . LYS B 1 369 ? 7.578 3.705 23.812 1 93.12 369 LYS B CA 1
ATOM 6003 C C . LYS B 1 369 ? 6.797 4.781 23.062 1 93.12 369 LYS B C 1
ATOM 6005 O O . LYS B 1 369 ? 6.723 5.926 23.5 1 93.12 369 LYS B O 1
ATOM 6010 N N . LEU B 1 370 ? 6.234 4.426 21.953 1 93.25 370 LEU B N 1
ATOM 6011 C CA . LEU B 1 370 ? 5.434 5.363 21.172 1 93.25 370 LEU B CA 1
ATOM 6012 C C . LEU B 1 370 ? 4.223 5.836 21.969 1 93.25 370 LEU B C 1
ATOM 6014 O O . LEU B 1 370 ? 3.916 7.027 21.984 1 93.25 370 LEU B O 1
ATOM 6018 N N . LEU B 1 371 ? 3.559 4.902 22.594 1 90 371 LEU B N 1
ATOM 6019 C CA . LEU B 1 371 ? 2.314 5.18 23.312 1 90 371 LEU B CA 1
ATOM 6020 C C . LEU B 1 371 ? 2.576 6.039 24.547 1 90 371 LEU B C 1
ATOM 6022 O O . LEU B 1 371 ? 1.791 6.938 24.859 1 90 371 LEU B O 1
ATOM 6026 N N . LEU B 1 372 ? 3.699 5.758 25.141 1 85 372 LEU B N 1
ATOM 6027 C CA . LEU B 1 372 ? 3.979 6.395 26.422 1 85 372 LEU B CA 1
ATOM 6028 C C . LEU B 1 372 ? 4.836 7.641 26.234 1 85 372 LEU B C 1
ATOM 6030 O O . LEU B 1 372 ? 4.922 8.484 27.125 1 85 372 LEU B O 1
ATOM 6034 N N . GLY B 1 373 ? 5.434 7.914 25.016 1 74.94 373 GLY B N 1
ATOM 6035 C CA . GLY B 1 373 ? 6.277 9.07 24.766 1 74.94 373 GLY B CA 1
ATOM 6036 C C . GLY B 1 373 ? 7.652 8.961 25.391 1 74.94 373 GLY B C 1
ATOM 6037 O O . GLY B 1 373 ? 8.359 9.961 25.531 1 74.94 373 GLY B O 1
ATOM 6038 N N . LYS B 1 374 ? 8.102 7.773 26.078 1 64.56 374 LYS B N 1
ATOM 6039 C CA . LYS B 1 374 ? 9.367 7.652 26.797 1 64.56 374 LYS B CA 1
ATOM 6040 C C . LYS B 1 374 ? 10.164 6.441 26.312 1 64.56 374 LYS B C 1
ATOM 6042 O O . LYS B 1 374 ? 9.578 5.43 25.922 1 64.56 374 LYS B O 1
#

Sequence (748 aa):
MLPTDCSLIKHFSNVTDPRIERKKLHQLMDIIVLTVCASLSGAEGWEAIEEFGHNKLDWLRQFVPLKNGIPSHDCLAYVISRLSPKEFQRCFIDWVNAIREVIPDEVIAIDGKTARRSHDRKRGQNPLHMVSAWGCANGLVLGQEATEEKSNEITAIPKLLALLELKGCIVTIDAMGCQRTIAEQIVDQGGDYCLGLKGNQGELHEAVEDFFNTAKQANFNHVEYAYHEEIDNDHGRLETRRYWITEELCTLPKTELWKELRSIGFVERECHIGDKVTIEQRCFINSIKADAQLFARAVRHHWGIENQLHWRLDVVFREDDNRIRKGNAAAIMTTIRHICVNLFQQEESKLSMKKKRLKAAWNDRYRAKLLLGKMLPTDCSLIKHFSNVTDPRIERKKLHQLMDIIVLTVCASLSGAEGWEAIEEFGHNKLDWLRQFVPLKNGIPSHDCLAYVISRLSPKEFQRCFIDWVNAIREVIPDEVIAIDGKTARRSHDRKRGQNPLHMVSAWGCANGLVLGQEATEEKSNEITAIPKLLALLELKGCIVTIDAMGCQRTIAEQIVDQGGDYCLGLKGNQGELHEAVEDFFNTAKQANFNHVEYAYHEEIDNDHGRLETRRYWITEELCTLPKTELWKELRSIGFVERECHIGDKVTIEQRCFINSIKADAQLFARAVRHHWGIENQLHWRLDVVFREDDNRIRKGNAAAIMTTIRHICVNLFQQEESKLSMKKKRLKAAWNDRYRAKLLLGK

Solvent-accessible surface area (backbone atoms only — not comparable to full-atom values): 39619 Å² total; per-residue (Å²): 124,58,71,84,82,63,32,58,65,65,43,52,63,75,58,72,70,75,65,56,78,94,71,52,77,62,59,65,64,41,51,53,52,49,49,47,53,20,46,40,35,66,35,65,62,50,60,39,30,31,52,42,38,66,68,38,43,76,67,47,44,77,80,34,73,48,86,73,52,67,64,48,37,66,53,49,50,54,55,47,22,54,39,53,60,67,57,52,41,50,28,48,34,53,42,40,63,62,70,57,76,91,54,84,62,32,35,33,25,41,52,73,50,67,33,64,39,21,42,34,75,94,75,69,41,67,46,50,36,35,34,35,31,31,30,53,80,77,52,31,64,55,46,62,28,67,35,55,94,90,46,55,68,66,69,24,48,59,58,40,54,70,75,50,90,35,60,55,20,33,38,27,31,48,45,87,57,53,41,54,68,51,45,36,50,39,46,74,50,47,18,35,42,42,27,31,47,37,77,87,54,48,66,50,34,52,45,53,50,49,49,51,52,52,33,55,76,56,66,41,75,88,52,73,63,26,71,37,76,48,79,45,79,54,96,74,31,40,37,37,38,39,27,40,20,23,54,80,54,84,86,46,69,72,54,83,68,34,61,65,61,44,20,41,35,38,38,40,39,37,35,35,47,84,89,46,72,48,79,47,77,47,40,32,46,22,43,43,71,57,38,18,63,60,49,44,49,47,56,52,42,39,58,36,44,52,65,63,45,52,41,42,41,45,69,66,62,34,45,48,74,37,68,57,42,56,76,36,26,38,62,45,51,50,51,42,51,44,50,44,51,35,37,56,57,68,45,81,66,89,62,51,68,61,54,46,31,50,44,30,24,58,27,69,67,56,36,48,25,48,65,60,71,91,123,58,63,87,82,60,30,59,66,66,42,51,63,75,58,73,70,75,64,54,78,93,71,53,75,60,58,65,65,41,52,52,52,47,49,47,52,20,47,39,34,66,35,65,61,49,60,39,29,33,52,42,37,67,68,37,44,76,65,47,43,77,78,32,74,49,84,73,54,68,64,49,37,65,51,50,50,54,54,48,23,55,38,54,60,68,58,51,42,52,28,49,34,54,42,40,63,62,70,57,78,91,55,85,62,33,36,33,26,41,51,73,49,67,33,65,38,21,42,33,75,93,74,68,41,69,48,49,38,36,34,34,32,31,30,53,78,79,52,31,64,55,46,63,28,66,36,54,95,92,46,55,66,66,66,22,48,58,58,41,52,70,74,52,86,33,62,56,22,32,38,27,30,47,44,86,55,54,42,55,68,52,44,37,49,39,44,73,50,47,18,35,41,42,29,33,45,38,78,87,54,47,68,49,35,52,45,53,51,48,49,50,51,51,32,57,76,56,67,42,75,89,50,74,63,25,71,35,76,48,80,46,78,54,97,72,30,40,36,40,37,40,28,40,18,21,54,80,54,83,87,47,69,74,53,84,67,35,61,64,61,43,21,41,34,41,37,38,40,38,36,35,46,85,89,45,74,48,77,46,77,47,40,32,44,21,43,44,73,55,39,19,63,62,50,44,49,47,55,52,43,38,56,35,45,52,65,64,44,52,41,42,40,45,69,65,62,34,43,48,73,38,67,58,41,55,77,36,26,39,62,44,50,51,52,44,50,44,50,44,52,35,38,56,56,68,46,81,66,88,61,52,68,61,53,47,30,51,44,30,24,60,26,68,67,57,36,49,24,47,64,60,66,90

InterPro domains:
  IPR002559 Transposase IS4-like domain [PF01609] (105-343)
  IPR032806 H repeat-associated protein, N-terminal [PF13808] (10-96)
  IPR047647 ISAs1 transposase [NF033564] (31-344)
  IPR051698 Transposase 11-like [PTHR30298] (7-372)

Radius of gyration: 30.96 Å; Cα contacts (8 Å, |Δi|>4): 1380; chains: 2; bounding box: 65×88×75 Å

Organism: Methylotuvimicrobium buryatense (NCBI:txid95641)

Secondary structure (DSSP, 8-state):
---GGG-HHHHHTTPPP-S-GGG-SS-HHHHHHHHHHHHHTT--SHHHHHHHHHHTHHHHTTTS--TT-PPPHHHHHHHHTTS-HHHHHHHHHHHHHHH----TT-EEEEEEEEEGGG-BGGGTBPPEEEEEEEETTTTEEEEEEEPPTT--HHHHHHHHHHTS--TT-EEEE-GGG--HHHHHHHHHTT-EEEEEE-GGGHHHHHHHHHHHHHHHHTTTTT---EEEEEEEEETTEEEEEEEEEE---TTSTTGGGSTT--EEEEEEEEEEETTEEEEEEEEEEESS-S-HHHHHHHHHHHHHIIIIIIHHHHHTS-GGG----STTHHHHHHHHHHHHHHHHHHS-----HHHHHHHHHH-HHHHHHHHHT-/---GGG-HHHHHTT----S-GGG-SS-HHHHHHHHHHHHHTT--SHHHHHHHHHHTHHHHTTTS--TT-PPPHHHHHHHHHHS-HHHHHHHHHHHHHHH----TT-EEEEEEEEEGGG-BGGGTBPPEEEEEEEETTTTEEEEEEEPPTT--HHHHHHHHHHTS--TT-EEEE-GGG--HHHHHHHHHTT-EEEEEE-GGGHHHHHHHHHHHHHHHHTTTTT---EEEEEEEEETTEEEEEEEEEE---TTSTTGGGSTT--EEEEEEEEEEETTEEEEEEEEEEESS-S-HHHHHHHHHHHHHIIIIIIHHHHHTS-GGG----STTHHHHHHHHHHHHHHHHHHS-----HHHHHHHHHH-HHHHHHHHHT-